Protein AF-0000000077949975 (afdb_homodimer)

Structure (mmCIF, N/CA/C/O backbone):
data_AF-0000000077949975-model_v1
#
loop_
_entity.id
_entity.type
_entity.pdbx_description
1 polymer 'Retinol dehydrogenase 11'
#
loop_
_atom_site.group_PDB
_atom_site.id
_atom_site.type_symbol
_atom_site.label_atom_id
_atom_site.label_alt_id
_atom_site.label_comp_id
_atom_site.label_asym_id
_atom_site.label_entity_id
_atom_site.label_seq_id
_atom_site.pdbx_PDB_ins_code
_atom_site.Cartn_x
_atom_site.Cartn_y
_atom_site.Cartn_z
_atom_site.occupancy
_atom_site.B_iso_or_equiv
_atom_site.auth_seq_id
_atom_site.auth_comp_id
_atom_site.auth_asym_id
_atom_site.auth_atom_id
_atom_site.pdbx_PDB_model_num
ATOM 1 N N . MET A 1 1 ? 8.25 12.195 -55.125 1 35.59 1 MET A N 1
ATOM 2 C CA . MET A 1 1 ? 7.215 12.992 -54.469 1 35.59 1 MET A CA 1
ATOM 3 C C . MET A 1 1 ? 7.824 13.898 -53.406 1 35.59 1 MET A C 1
ATOM 5 O O . MET A 1 1 ? 8.547 13.422 -52.531 1 35.59 1 MET A O 1
ATOM 9 N N . ASP A 1 2 ? 8.102 15.039 -53.594 1 40.09 2 ASP A N 1
ATOM 10 C CA . ASP A 1 2 ? 8.766 16.047 -52.781 1 40.09 2 ASP A CA 1
ATOM 11 C C . ASP A 1 2 ? 8.031 16.234 -51.438 1 40.09 2 ASP A C 1
ATOM 13 O O . ASP A 1 2 ? 6.922 16.766 -51.438 1 40.09 2 ASP A O 1
ATOM 17 N N . TRP A 1 3 ? 8.016 15.445 -50.5 1 50.91 3 TRP A N 1
ATOM 18 C CA . TRP A 1 3 ? 7.438 15.586 -49.188 1 50.91 3 TRP A CA 1
ATOM 19 C C . TRP A 1 3 ? 7.867 16.891 -48.531 1 50.91 3 TRP A C 1
ATOM 21 O O . TRP A 1 3 ? 9.062 17.156 -48.375 1 50.91 3 TRP A O 1
ATOM 31 N N . GLU A 1 4 ? 7.184 17.953 -48.781 1 60.06 4 GLU A N 1
ATOM 32 C CA . GLU A 1 4 ? 7.434 19.219 -48.094 1 60.06 4 GLU A CA 1
ATOM 33 C C . GLU A 1 4 ? 7.109 19.141 -46.594 1 60.06 4 GLU A C 1
ATOM 35 O O . GLU A 1 4 ? 6.27 18.328 -46.188 1 60.06 4 GLU A O 1
ATOM 40 N N . TRP A 1 5 ? 7.957 19.641 -45.844 1 60.91 5 TRP A N 1
ATOM 41 C CA . TRP A 1 5 ? 7.828 19.688 -44.375 1 60.91 5 TRP A CA 1
ATOM 42 C C . TRP A 1 5 ? 6.402 20.031 -43.969 1 60.91 5 TRP A C 1
ATOM 44 O O . TRP A 1 5 ? 5.91 19.547 -42.969 1 60.91 5 TRP A O 1
ATOM 54 N N . ARG A 1 6 ? 5.73 20.703 -44.812 1 65.5 6 ARG A N 1
ATOM 55 C CA . ARG A 1 6 ? 4.355 21.109 -44.562 1 65.5 6 ARG A CA 1
ATOM 56 C C . ARG A 1 6 ? 3.414 19.922 -44.562 1 65.5 6 ARG A C 1
ATOM 58 O O . ARG A 1 6 ? 2.461 19.859 -43.781 1 65.5 6 ARG A O 1
ATOM 65 N N . ASP A 1 7 ? 3.732 19.062 -45.406 1 64.12 7 ASP A N 1
ATOM 66 C CA . ASP A 1 7 ? 2.9 17.859 -45.5 1 64.12 7 ASP A CA 1
ATOM 67 C C . ASP A 1 7 ? 3.047 16.984 -44.25 1 64.12 7 ASP A C 1
ATOM 69 O O . ASP A 1 7 ? 2.117 16.266 -43.875 1 64.12 7 ASP A O 1
ATOM 73 N N . ILE A 1 8 ? 4.148 17.172 -43.719 1 65.31 8 ILE A N 1
ATOM 74 C CA . ILE A 1 8 ? 4.391 16.375 -42.531 1 65.31 8 ILE A CA 1
ATOM 75 C C . ILE A 1 8 ? 3.684 16.984 -41.312 1 65.31 8 ILE A C 1
ATOM 77 O O . ILE A 1 8 ? 2.943 16.312 -40.625 1 65.31 8 ILE A O 1
ATOM 81 N N . TYR A 1 9 ? 3.834 18.266 -41.094 1 67.06 9 TYR A N 1
ATOM 82 C CA . TYR A 1 9 ? 3.311 18.859 -39.875 1 67.06 9 TYR A CA 1
ATOM 83 C C . TYR A 1 9 ? 1.811 19.109 -39.969 1 67.06 9 TYR A C 1
ATOM 85 O O . TYR A 1 9 ? 1.126 19.266 -38.969 1 67.06 9 TYR A O 1
ATOM 93 N N . SER A 1 10 ? 1.21 18.922 -41.156 1 67.38 10 SER A N 1
ATOM 94 C CA . SER A 1 10 ? -0.216 19.188 -41.344 1 67.38 10 SER A CA 1
ATOM 95 C C . SER A 1 10 ? -0.972 17.906 -41.688 1 67.38 10 SER A C 1
ATOM 97 O O . SER A 1 10 ? -2.098 17.953 -42.188 1 67.38 10 SER A O 1
ATOM 99 N N . HIS A 1 11 ? -0.265 16.844 -41.469 1 71.81 11 HIS A N 1
ATOM 100 C CA . HIS A 1 11 ? -0.94 15.586 -41.781 1 71.81 11 HIS A CA 1
ATOM 101 C C . HIS A 1 11 ? -2.096 15.336 -40.812 1 71.81 11 HIS A C 1
ATOM 103 O O . HIS A 1 11 ? -1.952 15.523 -39.594 1 71.81 11 HIS A O 1
ATOM 109 N N . PRO A 1 12 ? -3.275 14.953 -41.281 1 72.56 12 PRO A N 1
ATOM 110 C CA . PRO A 1 12 ? -4.453 14.727 -40.438 1 72.56 12 PRO A CA 1
ATOM 111 C C . PRO A 1 12 ? -4.238 13.617 -39.406 1 72.56 12 PRO A C 1
ATOM 113 O O . PRO A 1 12 ? -4.949 13.562 -38.406 1 72.56 12 PRO A O 1
ATOM 116 N N . LEU A 1 13 ? -3.262 12.836 -39.656 1 72.31 13 LEU A N 1
ATOM 117 C CA . LEU A 1 13 ? -2.961 11.758 -38.719 1 72.31 13 LEU A CA 1
ATOM 118 C C . LEU A 1 13 ? -2.559 12.312 -37.375 1 72.31 13 LEU A C 1
ATOM 120 O O . LEU A 1 13 ? -2.744 11.648 -36.344 1 72.31 13 LEU A O 1
ATOM 124 N N . TRP A 1 14 ? -2.133 13.578 -37.438 1 72.06 14 TRP A N 1
ATOM 125 C CA . TRP A 1 14 ? -1.769 14.195 -36.156 1 72.06 14 TRP A CA 1
ATOM 126 C C . TRP A 1 14 ? -3.004 14.43 -35.312 1 72.06 14 TRP A C 1
ATOM 128 O O . TRP A 1 14 ? -2.947 14.297 -34.062 1 72.06 14 TRP A O 1
ATOM 138 N N . MET A 1 15 ? -4.055 14.727 -35.906 1 70.81 15 MET A N 1
ATOM 139 C CA . MET A 1 15 ? -5.289 14.914 -35.125 1 70.81 15 MET A CA 1
ATOM 140 C C . MET A 1 15 ? -5.754 13.602 -34.531 1 70.81 15 MET A C 1
ATOM 142 O O . MET A 1 15 ? -6.125 13.562 -33.344 1 70.81 15 MET A O 1
ATOM 146 N N . VAL A 1 16 ? -5.734 12.594 -35.312 1 72.25 16 VAL A N 1
ATOM 147 C CA . VAL A 1 16 ? -6.145 11.281 -34.844 1 72.25 16 VAL A CA 1
ATOM 148 C C . VAL A 1 16 ? -5.238 10.844 -33.688 1 72.25 16 VAL A C 1
ATOM 150 O O . VAL A 1 16 ? -5.719 10.367 -32.656 1 72.25 16 VAL A O 1
ATOM 153 N N . SER A 1 17 ? -3.982 11.102 -33.875 1 71.62 17 SER A N 1
ATOM 154 C CA . SER A 1 17 ? -3.023 10.75 -32.844 1 71.62 17 SER A CA 1
ATOM 155 C C . SER A 1 17 ? -3.273 11.539 -31.547 1 71.62 17 SER A C 1
ATOM 157 O O . SER A 1 17 ? -3.189 10.992 -30.453 1 71.62 17 SER A O 1
ATOM 159 N N . THR A 1 18 ? -3.543 12.742 -31.75 1 68.94 18 THR A N 1
ATOM 160 C CA . THR A 1 18 ? -3.822 13.594 -30.594 1 68.94 18 THR A CA 1
ATOM 161 C C . THR A 1 18 ? -5.047 13.094 -29.844 1 68.94 18 THR A C 1
ATOM 163 O O . THR A 1 18 ? -5.035 13.031 -28.609 1 68.94 18 THR A O 1
ATOM 166 N N . LEU A 1 19 ? -6.008 12.688 -30.594 1 69.12 19 LEU A N 1
ATOM 167 C CA . LEU A 1 19 ? -7.227 12.219 -29.938 1 69.12 19 LEU A CA 1
ATOM 168 C C . LEU A 1 19 ? -6.984 10.906 -29.203 1 69.12 19 LEU A C 1
ATOM 170 O O . LEU A 1 19 ? -7.473 10.711 -28.094 1 69.12 19 LEU A O 1
ATOM 174 N N . ILE A 1 20 ? -6.242 10.117 -29.859 1 70.94 20 ILE A N 1
ATOM 175 C CA . ILE A 1 20 ? -5.926 8.828 -29.25 1 70.94 20 ILE A CA 1
ATOM 176 C C . ILE A 1 20 ? -5.098 9.055 -27.984 1 70.94 20 ILE A C 1
ATOM 178 O O . ILE A 1 20 ? -5.387 8.477 -26.938 1 70.94 20 ILE A O 1
ATOM 182 N N . LEU A 1 21 ? -4.156 9.922 -28.141 1 71.31 21 LEU A N 1
ATOM 183 C CA . LEU A 1 21 ? -3.283 10.188 -27 1 71.31 21 LEU A CA 1
ATOM 184 C C . LEU A 1 21 ? -4.047 10.883 -25.875 1 71.31 21 LEU A C 1
ATOM 186 O O . LEU A 1 21 ? -3.809 10.617 -24.703 1 71.31 21 LEU A O 1
ATOM 190 N N . LEU A 1 22 ? -4.91 11.719 -26.312 1 68.88 22 LEU A N 1
ATOM 191 C CA . LEU A 1 22 ? -5.75 12.375 -25.312 1 68.88 22 LEU A CA 1
ATOM 192 C C . LEU A 1 22 ? -6.598 11.352 -24.562 1 68.88 22 LEU A C 1
ATOM 194 O O . LEU A 1 22 ? -6.754 11.445 -23.344 1 68.88 22 LEU A O 1
ATOM 198 N N . ALA A 1 23 ? -7.078 10.438 -25.328 1 66.19 23 ALA A N 1
ATOM 199 C CA . ALA A 1 23 ? -7.863 9.383 -24.688 1 66.19 23 ALA A CA 1
ATOM 200 C C . ALA A 1 23 ? -7.004 8.555 -23.734 1 66.19 23 ALA A C 1
ATOM 202 O O . ALA A 1 23 ? -7.453 8.18 -22.641 1 66.19 23 ALA A O 1
ATOM 203 N N . ILE A 1 24 ? -5.887 8.367 -24.219 1 66.88 24 ILE A N 1
ATOM 204 C CA . ILE A 1 24 ? -4.961 7.586 -23.406 1 66.88 24 ILE A CA 1
ATOM 205 C C . ILE A 1 24 ? -4.602 8.359 -22.141 1 66.88 24 ILE A C 1
ATOM 207 O O . ILE A 1 24 ? -4.598 7.805 -21.031 1 66.88 24 ILE A O 1
ATOM 211 N N . VAL A 1 25 ? -4.293 9.633 -22.297 1 65.19 25 VAL A N 1
ATOM 212 C CA . VAL A 1 25 ? -3.943 10.477 -21.156 1 65.19 25 VAL A CA 1
ATOM 213 C C . VAL A 1 25 ? -5.125 10.57 -20.203 1 65.19 25 VAL A C 1
ATOM 215 O O . VAL A 1 25 ? -4.949 10.508 -18.984 1 65.19 25 VAL A O 1
ATOM 218 N N . ARG A 1 26 ? -6.281 10.625 -20.781 1 63.91 26 ARG A N 1
ATOM 219 C CA . ARG A 1 26 ? -7.473 10.695 -19.938 1 63.91 26 ARG A CA 1
ATOM 220 C C . ARG A 1 26 ? -7.695 9.391 -19.188 1 63.91 26 ARG A C 1
ATOM 222 O O . ARG A 1 26 ? -8.086 9.391 -18.016 1 63.91 26 ARG A O 1
ATOM 229 N N . ALA A 1 27 ? -7.453 8.375 -19.984 1 62.94 27 ALA A N 1
ATOM 230 C CA . ALA A 1 27 ? -7.625 7.062 -19.359 1 62.94 27 ALA A CA 1
ATOM 231 C C . ALA A 1 27 ? -6.598 6.84 -18.25 1 62.94 27 ALA A C 1
ATOM 233 O O . ALA A 1 27 ? -6.906 6.234 -17.219 1 62.94 27 ALA A O 1
ATOM 234 N N . ARG A 1 28 ? -5.523 7.414 -18.453 1 61.94 28 ARG A N 1
ATOM 235 C CA . ARG A 1 28 ? -4.449 7.219 -17.484 1 61.94 28 ARG A CA 1
ATOM 236 C C . ARG A 1 28 ? -4.566 8.211 -16.328 1 61.94 28 ARG A C 1
ATOM 238 O O . ARG A 1 28 ? -3.936 8.031 -15.289 1 61.94 28 ARG A O 1
ATOM 245 N N . ARG A 1 29 ? -5.336 9.297 -16.531 1 61.62 29 ARG A N 1
ATOM 246 C CA . ARG A 1 29 ? -5.504 10.297 -15.484 1 61.62 29 ARG A CA 1
ATOM 247 C C . ARG A 1 29 ? -6.508 9.828 -14.445 1 61.62 29 ARG A C 1
ATOM 249 O O . ARG A 1 29 ? -6.664 10.461 -13.398 1 61.62 29 ARG A O 1
ATOM 256 N N . LYS A 1 30 ? -7.098 8.695 -14.734 1 65.19 30 LYS A N 1
ATOM 257 C CA . LYS A 1 30 ? -8.039 8.258 -13.711 1 65.19 30 LYS A CA 1
ATOM 258 C C . LYS A 1 30 ? -7.324 7.938 -12.398 1 65.19 30 LYS A C 1
ATOM 260 O O . LYS A 1 30 ? -6.328 7.211 -12.391 1 65.19 30 LYS A O 1
ATOM 265 N N . PRO A 1 31 ? -7.867 8.781 -11.375 1 73.19 31 PRO A N 1
ATOM 266 C CA . PRO A 1 31 ? -7.227 8.539 -10.078 1 73.19 31 PRO A CA 1
ATOM 267 C C . PRO A 1 31 ? -7.297 7.078 -9.648 1 73.19 31 PRO A C 1
ATOM 269 O O . PRO A 1 31 ? -8.258 6.383 -9.984 1 73.19 31 PRO A O 1
ATOM 272 N N . SER A 1 32 ? -6.277 6.613 -9.102 1 77.25 32 SER A N 1
ATOM 273 C CA . SER A 1 32 ? -6.191 5.238 -8.617 1 77.25 32 SER A CA 1
ATOM 274 C C . SER A 1 32 ? -7.277 4.945 -7.586 1 77.25 32 SER A C 1
ATOM 276 O O . SER A 1 32 ? -7.746 3.812 -7.477 1 77.25 32 SER A O 1
ATOM 278 N N . TRP A 1 33 ? -7.641 5.984 -6.836 1 89.38 33 TRP A N 1
ATOM 279 C CA . TRP A 1 33 ? -8.648 5.871 -5.785 1 89.38 33 TRP A CA 1
ATOM 280 C C . TRP A 1 33 ? -9.383 7.191 -5.59 1 89.38 33 TRP A C 1
ATOM 282 O O . TRP A 1 33 ? -8.773 8.266 -5.664 1 89.38 33 TRP A O 1
ATOM 292 N N . THR A 1 34 ? -10.703 7.141 -5.406 1 90.88 34 THR A N 1
ATOM 293 C CA . THR A 1 34 ? -11.492 8.328 -5.098 1 90.88 34 THR A CA 1
ATOM 294 C C . THR A 1 34 ? -12.375 8.094 -3.879 1 90.88 34 THR A C 1
ATOM 296 O O . THR A 1 34 ? -12.812 6.965 -3.637 1 90.88 34 THR A O 1
ATOM 299 N N . PRO A 1 35 ? -12.625 9.156 -3.115 1 93.56 35 PRO A N 1
ATOM 300 C CA . PRO A 1 35 ? -13.484 9 -1.941 1 93.56 35 PRO A CA 1
ATOM 301 C C . PRO A 1 35 ? -14.867 8.461 -2.297 1 93.56 35 PRO A C 1
ATOM 303 O O . PRO A 1 35 ? -15.438 7.66 -1.546 1 93.56 35 PRO A O 1
ATOM 306 N N . ARG A 1 36 ? -15.391 8.703 -3.459 1 91.25 36 ARG A N 1
ATOM 307 C CA . ARG A 1 36 ? -16.734 8.305 -3.855 1 91.25 36 ARG A CA 1
ATOM 308 C C . ARG A 1 36 ? -16.812 6.805 -4.121 1 91.25 36 ARG A C 1
ATOM 310 O O . ARG A 1 36 ? -17.875 6.195 -3.994 1 91.25 36 ARG A O 1
ATOM 317 N N . SER A 1 37 ? -15.68 6.262 -4.492 1 88.94 37 SER A N 1
ATOM 318 C CA . SER A 1 37 ? -15.648 4.836 -4.809 1 88.94 37 SER A CA 1
ATOM 319 C C . SER A 1 37 ? -15.594 3.988 -3.545 1 88.94 37 SER A C 1
ATOM 321 O O . SER A 1 37 ? -15.742 2.766 -3.602 1 88.94 37 SER A O 1
ATOM 323 N N . CYS A 1 38 ? -15.344 4.617 -2.422 1 94.5 38 CYS A N 1
ATOM 324 C CA . CYS A 1 38 ? -15.242 3.936 -1.135 1 94.5 38 CYS A CA 1
ATOM 325 C C . CYS A 1 38 ? -16.578 3.971 -0.397 1 94.5 38 CYS A C 1
ATOM 327 O O . CYS A 1 38 ? -17.094 5.047 -0.08 1 94.5 38 CYS A O 1
ATOM 329 N N . ALA A 1 39 ? -17.188 2.861 0.001 1 93.38 39 ALA A N 1
ATOM 330 C CA . ALA A 1 39 ? -18.531 2.771 0.571 1 93.38 39 ALA A CA 1
ATOM 331 C C . ALA A 1 39 ? -18.484 2.82 2.096 1 93.38 39 ALA A C 1
ATOM 333 O O . ALA A 1 39 ? -19.516 2.748 2.758 1 93.38 39 ALA A O 1
ATOM 334 N N . VAL A 1 40 ? -17.375 3.035 2.693 1 96.44 40 VAL A N 1
ATOM 335 C CA . VAL A 1 40 ? -17.219 3 4.145 1 96.44 40 VAL A CA 1
ATOM 336 C C . VAL A 1 40 ? -18 4.152 4.777 1 96.44 40 VAL A C 1
ATOM 338 O O . VAL A 1 40 ? -17.859 5.305 4.355 1 96.44 40 VAL A O 1
ATOM 341 N N . GLY A 1 41 ? -18.859 3.834 5.766 1 97.88 41 GLY A N 1
ATOM 342 C CA . GLY A 1 41 ? -19.531 4.832 6.574 1 97.88 41 GLY A CA 1
ATOM 343 C C . GLY A 1 41 ? -18.828 5.121 7.887 1 97.88 41 GLY A C 1
ATOM 344 O O . GLY A 1 41 ? -18.094 4.277 8.398 1 97.88 41 GLY A O 1
ATOM 345 N N . LEU A 1 42 ? -19.156 6.312 8.406 1 98.56 42 LEU A N 1
ATOM 346 C CA . LEU A 1 42 ? -18.469 6.715 9.625 1 98.56 42 LEU A CA 1
ATOM 347 C C . LEU A 1 42 ? -19.469 7.035 10.727 1 98.56 42 LEU A C 1
ATOM 349 O O . LEU A 1 42 ? -19.156 7.797 11.648 1 98.56 42 LEU A O 1
ATOM 353 N N . LYS A 1 43 ? -20.656 6.516 10.555 1 98.25 43 LYS A N 1
ATOM 354 C CA . LYS A 1 43 ? -21.625 6.699 11.625 1 98.25 43 LYS A CA 1
ATOM 355 C C . LYS A 1 43 ? -21.109 6.109 12.938 1 98.25 43 LYS A C 1
ATOM 357 O O . LYS A 1 43 ? -20.625 4.98 12.969 1 98.25 43 LYS A O 1
ATOM 362 N N . GLY A 1 44 ? -21.172 6.871 13.945 1 98.19 44 GLY A N 1
ATOM 363 C CA . GLY A 1 44 ? -20.719 6.434 15.258 1 98.19 44 GLY A CA 1
ATOM 364 C C . GLY A 1 44 ? -19.234 6.637 15.477 1 98.19 44 GLY A C 1
ATOM 365 O O . GLY A 1 44 ? -18.703 6.316 16.547 1 98.19 44 GLY A O 1
ATOM 366 N N . LYS A 1 45 ? -18.547 7.152 14.508 1 98.81 45 LYS A N 1
ATOM 367 C CA . LYS A 1 45 ? -17.109 7.41 14.609 1 98.81 45 LYS A CA 1
ATOM 368 C C . LYS A 1 45 ? -16.828 8.898 14.789 1 98.81 45 LYS A C 1
ATOM 370 O O . LYS A 1 45 ? -17.531 9.742 14.211 1 98.81 45 LYS A O 1
ATOM 375 N N . THR A 1 46 ? -15.859 9.234 15.555 1 98.94 46 THR A N 1
ATOM 376 C CA . THR A 1 46 ? -15.43 10.609 15.766 1 98.94 46 THR A CA 1
ATOM 377 C C . THR A 1 46 ? -14.117 10.883 15.039 1 98.94 46 THR A C 1
ATOM 379 O O . THR A 1 46 ? -13.156 10.125 15.164 1 98.94 46 THR A O 1
ATOM 382 N N . ALA A 1 47 ? -14.117 11.969 14.281 1 98.94 47 ALA A N 1
ATOM 383 C CA . ALA A 1 47 ? -12.945 12.367 13.508 1 98.94 47 ALA A CA 1
ATOM 384 C C . ALA A 1 47 ? -12.523 13.797 13.844 1 98.94 47 ALA A C 1
ATOM 386 O O . ALA A 1 47 ? -13.367 14.695 13.93 1 98.94 47 ALA A O 1
ATOM 387 N N . ILE A 1 48 ? -11.234 13.961 14.039 1 99 48 ILE A N 1
ATOM 388 C CA . ILE A 1 48 ? -10.656 15.289 14.242 1 99 48 ILE A CA 1
ATOM 389 C C . ILE A 1 48 ? -9.805 15.672 13.031 1 99 48 ILE A C 1
ATOM 391 O O . ILE A 1 48 ? -8.953 14.891 12.602 1 99 48 ILE A O 1
ATOM 395 N N . VAL A 1 49 ? -10.055 16.844 12.508 1 98.94 49 VAL A N 1
ATOM 396 C CA . VAL A 1 49 ? -9.242 17.375 11.422 1 98.94 49 VAL A CA 1
ATOM 397 C C . VAL A 1 49 ? -8.68 18.75 11.812 1 98.94 49 VAL A C 1
ATOM 399 O O . VAL A 1 49 ? -9.445 19.688 12.07 1 98.94 49 VAL A O 1
ATOM 402 N N . THR A 1 50 ? -7.367 18.828 11.875 1 98.88 50 THR A N 1
ATOM 403 C CA . THR A 1 50 ? -6.777 20.141 12.164 1 98.88 50 THR A CA 1
ATOM 404 C C . THR A 1 50 ? -6.66 20.969 10.891 1 98.88 50 THR A C 1
ATOM 406 O O . THR A 1 50 ? -6.441 20.422 9.805 1 98.88 50 THR A O 1
ATOM 409 N N . GLY A 1 51 ? -6.805 22.297 11.055 1 97.88 51 GLY A N 1
ATOM 410 C CA . GLY A 1 51 ? -6.793 23.156 9.891 1 97.88 51 GLY A CA 1
ATOM 411 C C . GLY A 1 51 ? -7.941 22.891 8.938 1 97.88 51 GLY A C 1
ATOM 412 O O . GLY A 1 51 ? -7.754 22.875 7.719 1 97.88 51 GLY A O 1
ATOM 413 N N . ALA A 1 52 ? -9.117 22.734 9.469 1 97.69 52 ALA A N 1
ATOM 414 C CA . ALA A 1 52 ? -10.227 22.203 8.688 1 97.69 52 ALA A CA 1
ATOM 415 C C . ALA A 1 52 ? -11.094 23.328 8.125 1 97.69 52 ALA A C 1
ATOM 417 O O . ALA A 1 52 ? -12.156 23.078 7.562 1 97.69 52 ALA A O 1
ATOM 418 N N . ASN A 1 53 ? -10.664 24.578 8.211 1 95.19 53 ASN A N 1
ATOM 419 C CA . ASN A 1 53 ? -11.523 25.688 7.816 1 95.19 53 ASN A CA 1
ATOM 420 C C . ASN A 1 53 ? -11.375 26.016 6.332 1 95.19 53 ASN A C 1
ATOM 422 O O . ASN A 1 53 ? -12.211 26.719 5.754 1 95.19 53 ASN A O 1
ATOM 426 N N . THR A 1 54 ? -10.266 25.547 5.688 1 91.69 54 THR A N 1
ATOM 427 C CA . THR A 1 54 ? -10.07 25.812 4.266 1 91.69 54 THR A CA 1
ATOM 428 C C . THR A 1 54 ? -9.25 24.703 3.611 1 91.69 54 THR A C 1
ATOM 430 O O . THR A 1 54 ? -8.773 23.797 4.289 1 91.69 54 THR A O 1
ATOM 433 N N . GLY A 1 55 ? -9.281 24.734 2.303 1 92.44 55 GLY A N 1
ATOM 434 C CA . GLY A 1 55 ? -8.367 23.922 1.526 1 92.44 55 GLY A CA 1
ATOM 435 C C . GLY A 1 55 ? -8.586 22.438 1.733 1 92.44 55 GLY A C 1
ATOM 436 O O . GLY A 1 55 ? -9.719 21.969 1.778 1 92.44 55 GLY A O 1
ATOM 437 N N . ILE A 1 56 ? -7.496 21.719 1.808 1 94.81 56 ILE A N 1
ATOM 438 C CA . ILE A 1 56 ? -7.484 20.266 1.909 1 94.81 56 ILE A CA 1
ATOM 439 C C . ILE A 1 56 ? -8.242 19.828 3.162 1 94.81 56 ILE A C 1
ATOM 441 O O . ILE A 1 56 ? -9.086 18.922 3.105 1 94.81 56 ILE A O 1
ATOM 445 N N . GLY A 1 57 ? -8.008 20.516 4.273 1 97.88 57 GLY A N 1
ATOM 446 C CA . GLY A 1 57 ? -8.641 20.172 5.535 1 97.88 57 GLY A CA 1
ATOM 447 C C . GLY A 1 57 ? -10.148 20.25 5.488 1 97.88 57 GLY A C 1
ATOM 448 O O . GLY A 1 57 ? -10.844 19.391 6.027 1 97.88 57 GLY A O 1
ATOM 449 N N . LYS A 1 58 ? -10.609 21.25 4.863 1 97.94 58 LYS A N 1
ATOM 450 C CA . LYS A 1 58 ? -12.055 21.422 4.773 1 97.94 58 LYS A CA 1
ATOM 451 C C . LYS A 1 58 ? -12.695 20.297 3.949 1 97.94 58 LYS A C 1
ATOM 453 O O . LYS A 1 58 ? -13.742 19.766 4.32 1 97.94 58 LYS A O 1
ATOM 458 N N . PHE A 1 59 ? -12.062 19.938 2.893 1 97.75 59 PHE A N 1
ATOM 459 C CA . PHE A 1 59 ? -12.602 18.875 2.041 1 97.75 59 PHE A CA 1
ATOM 460 C C . PHE A 1 59 ? -12.539 17.531 2.742 1 97.75 59 PHE A C 1
ATOM 462 O O . PHE A 1 59 ? -13.406 16.688 2.549 1 97.75 59 PHE A O 1
ATOM 469 N N . ILE A 1 60 ? -11.516 17.297 3.555 1 98.62 60 ILE A N 1
ATOM 470 C CA . ILE A 1 60 ? -11.445 16.078 4.359 1 98.62 60 ILE A CA 1
ATOM 471 C C . ILE A 1 60 ? -12.625 16.031 5.328 1 98.62 60 ILE A C 1
ATOM 473 O O . ILE A 1 60 ? -13.352 15.039 5.391 1 98.62 60 ILE A O 1
ATOM 477 N N . ALA A 1 61 ? -12.805 17.156 6.008 1 98.88 61 ALA A N 1
ATOM 478 C CA . ALA A 1 61 ? -13.891 17.25 6.98 1 98.88 61 ALA A CA 1
ATOM 479 C C . ALA A 1 61 ? -15.25 17.062 6.305 1 98.88 61 ALA A C 1
ATOM 481 O O . ALA A 1 61 ? -16.125 16.391 6.84 1 98.88 61 ALA A O 1
ATOM 482 N N . LEU A 1 62 ? -15.391 17.641 5.164 1 98.75 62 LEU A N 1
ATOM 483 C CA . LEU A 1 62 ? -16.625 17.531 4.395 1 98.75 62 LEU A CA 1
ATOM 484 C C . LEU A 1 62 ? -16.922 16.078 4.055 1 98.75 62 LEU A C 1
ATOM 486 O O . LEU A 1 62 ? -18.047 15.617 4.219 1 98.75 62 LEU A O 1
ATOM 490 N N . ASP A 1 63 ? -15.945 15.367 3.623 1 98.81 63 ASP A N 1
ATOM 491 C CA . ASP A 1 63 ? -16.125 13.969 3.258 1 98.81 63 ASP A CA 1
ATOM 492 C C . ASP A 1 63 ? -16.531 13.133 4.473 1 98.81 63 ASP A C 1
ATOM 494 O O . ASP A 1 63 ? -17.453 12.32 4.402 1 98.81 63 ASP A O 1
ATOM 498 N N . PHE A 1 64 ? -15.836 13.344 5.629 1 98.88 64 PHE A N 1
ATOM 499 C CA . PHE A 1 64 ? -16.141 12.602 6.848 1 98.88 64 PHE A CA 1
ATOM 500 C C . PHE A 1 64 ? -17.578 12.883 7.297 1 98.88 64 PHE A C 1
ATOM 502 O O . PHE A 1 64 ? -18.297 11.969 7.711 1 98.88 64 PHE A O 1
ATOM 509 N N . ALA A 1 65 ? -17.953 14.141 7.184 1 98.88 65 ALA A N 1
ATOM 510 C CA . ALA A 1 65 ? -19.312 14.516 7.555 1 98.88 65 ALA A CA 1
ATOM 511 C C . ALA A 1 65 ? -20.344 13.828 6.652 1 98.88 65 ALA A C 1
ATOM 513 O O . ALA A 1 65 ? -21.375 13.352 7.125 1 98.88 65 ALA A O 1
ATOM 514 N N . ARG A 1 66 ? -20.062 13.773 5.391 1 98.56 66 ARG A N 1
ATOM 515 C CA . ARG A 1 66 ? -20.938 13.117 4.434 1 98.56 66 ARG A CA 1
ATOM 516 C C . ARG A 1 66 ? -21.141 11.648 4.785 1 98.56 66 ARG A C 1
ATOM 518 O O . ARG A 1 66 ? -22.219 11.094 4.559 1 98.56 66 ARG A O 1
ATOM 525 N N . ARG A 1 67 ? -20.172 11.078 5.398 1 98.62 67 ARG A N 1
ATOM 526 C CA . ARG A 1 67 ? -20.203 9.664 5.742 1 98.62 67 ARG A CA 1
ATOM 527 C C . ARG A 1 67 ? -20.875 9.445 7.098 1 98.62 67 ARG A C 1
ATOM 529 O O . ARG A 1 67 ? -21 8.305 7.559 1 98.62 67 ARG A O 1
ATOM 536 N N . GLY A 1 68 ? -21.172 10.547 7.781 1 98.62 68 GLY A N 1
ATOM 537 C CA . GLY A 1 68 ? -21.969 10.453 8.992 1 98.62 68 GLY A CA 1
ATOM 538 C C . GLY A 1 68 ? -21.141 10.547 10.258 1 98.62 68 GLY A C 1
ATOM 539 O O . GLY A 1 68 ? -21.625 10.289 11.359 1 98.62 68 GLY A O 1
ATOM 540 N N . ALA A 1 69 ? -19.938 10.945 10.18 1 98.88 69 ALA A N 1
ATOM 541 C CA . ALA A 1 69 ? -19.062 11.023 11.344 1 98.88 69 ALA A CA 1
ATOM 542 C C . ALA A 1 69 ? -19.453 12.18 12.258 1 98.88 69 ALA A C 1
ATOM 544 O O . ALA A 1 69 ? -20.109 13.133 11.812 1 98.88 69 ALA A O 1
ATOM 545 N N . ARG A 1 70 ? -19.125 12.031 13.508 1 98.88 70 ARG A N 1
ATOM 546 C CA . ARG A 1 70 ? -18.938 13.211 14.352 1 98.88 70 ARG A CA 1
ATOM 547 C C . ARG A 1 70 ? -17.609 13.898 14.023 1 98.88 70 ARG A C 1
ATOM 549 O O . ARG A 1 70 ? -16.547 13.375 14.32 1 98.88 70 ARG A O 1
ATOM 556 N N . VAL A 1 71 ? -17.703 15.078 13.438 1 98.94 71 VAL A N 1
ATOM 557 C CA . VAL A 1 71 ? -16.5 15.727 12.93 1 98.94 71 VAL A CA 1
ATOM 558 C C . VAL A 1 71 ? -16.156 16.938 13.797 1 98.94 71 VAL A C 1
ATOM 560 O O . VAL A 1 71 ? -17 17.797 14.039 1 98.94 71 VAL A O 1
ATOM 563 N N . ILE A 1 72 ? -14.938 16.969 14.273 1 98.94 72 ILE A N 1
ATOM 564 C CA . ILE A 1 72 ? -14.43 18.109 15.016 1 98.94 72 ILE A CA 1
ATOM 565 C C . ILE A 1 72 ? -13.469 18.906 14.141 1 98.94 72 ILE A C 1
ATOM 567 O O . ILE A 1 72 ? -12.383 18.438 13.797 1 98.94 72 ILE A O 1
ATOM 571 N N . LEU A 1 73 ? -13.914 20.125 13.781 1 98.88 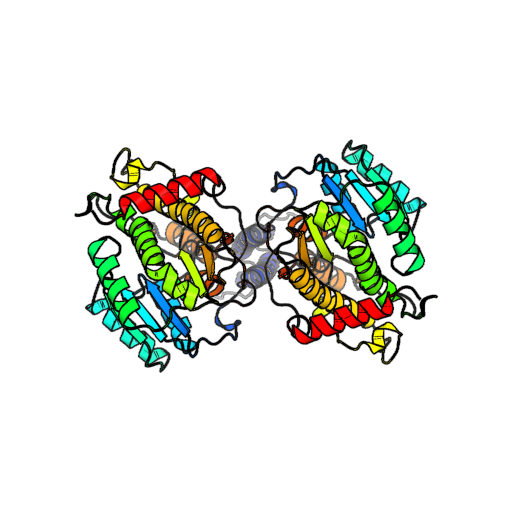73 LEU A N 1
ATOM 572 C CA . LEU A 1 73 ? -13.062 21.078 13.078 1 98.88 73 LEU A CA 1
ATOM 573 C C . LEU A 1 73 ? -12.141 21.812 14.062 1 98.88 73 LEU A C 1
ATOM 575 O O . LEU A 1 73 ? -12.602 22.625 14.859 1 98.88 73 LEU A O 1
ATOM 579 N N . ALA A 1 74 ? -10.891 21.484 14 1 98.81 74 ALA A N 1
ATOM 580 C CA . ALA A 1 74 ? -9.906 22.156 14.836 1 98.81 74 ALA A CA 1
ATOM 581 C C . ALA A 1 74 ? -9.195 23.266 14.07 1 98.81 74 ALA A C 1
ATOM 583 O O . ALA A 1 74 ? -8.367 23 13.195 1 98.81 74 ALA A O 1
ATOM 584 N N . CYS A 1 75 ? -9.531 24.5 14.367 1 96.94 75 CYS A N 1
ATOM 585 C CA . CYS A 1 75 ? -8.977 25.641 13.641 1 96.94 75 CYS A CA 1
ATOM 586 C C . CYS A 1 75 ? -8.641 26.781 14.586 1 96.94 75 CYS A C 1
ATOM 588 O O . CYS A 1 75 ? -9.148 26.844 15.703 1 96.94 75 CYS A O 1
ATOM 590 N N . ARG A 1 76 ? -7.879 27.688 14.07 1 96.12 76 ARG A N 1
ATOM 591 C CA . ARG A 1 76 ? -7.379 28.781 14.906 1 96.12 76 ARG A CA 1
ATOM 592 C C . ARG A 1 76 ? -8.391 29.922 14.977 1 96.12 76 ARG A C 1
ATOM 594 O O . ARG A 1 76 ? -8.516 30.594 16 1 96.12 76 ARG A O 1
ATOM 601 N N . SER A 1 77 ? -9.07 30.141 13.844 1 96.25 77 SER A N 1
ATOM 602 C CA . SER A 1 77 ? -9.992 31.266 13.742 1 96.25 77 SER A CA 1
ATOM 603 C C . SER A 1 77 ? -11.43 30.828 13.992 1 96.25 77 SER A C 1
ATOM 605 O O . SER A 1 77 ? -11.953 29.969 13.297 1 96.25 77 SER A O 1
ATOM 607 N N . GLU A 1 78 ? -12.047 31.5 14.945 1 97.88 78 GLU A N 1
ATOM 608 C CA . GLU A 1 78 ? -13.438 31.188 15.25 1 97.88 78 GLU A CA 1
ATOM 609 C C . GLU A 1 78 ? -14.352 31.547 14.086 1 97.88 78 GLU A C 1
ATOM 611 O O . GLU A 1 78 ? -15.25 30.781 13.727 1 97.88 78 GLU A O 1
ATOM 616 N N . SER A 1 79 ? -14.141 32.688 13.461 1 97.88 79 SER A N 1
ATOM 617 C CA . SER A 1 79 ? -14.984 33.188 12.367 1 97.88 79 SER A CA 1
ATOM 618 C C . SER A 1 79 ? -14.875 32.281 11.148 1 97.88 79 SER A C 1
ATOM 620 O O . SER A 1 79 ? -15.883 31.812 10.609 1 97.88 79 SER A O 1
ATOM 622 N N . ARG A 1 80 ? -13.656 32 10.727 1 97.25 80 ARG A N 1
ATOM 623 C CA . ARG A 1 80 ? -13.445 31.156 9.562 1 97.25 80 ARG A CA 1
ATOM 624 C C . ARG A 1 80 ? -13.914 29.734 9.828 1 97.25 80 ARG A C 1
ATOM 626 O O . ARG A 1 80 ? -14.445 29.062 8.938 1 97.25 80 ARG A O 1
ATOM 633 N N . GLY A 1 81 ? -13.672 29.281 11.078 1 98.19 81 GLY A N 1
ATOM 634 C CA . GLY A 1 81 ? -14.125 27.953 11.461 1 98.19 81 GLY A CA 1
ATOM 635 C C . GLY A 1 81 ? -15.633 27.812 11.461 1 98.19 81 GLY A C 1
ATOM 636 O O . GLY A 1 81 ? -16.172 26.797 11.016 1 98.19 81 GLY A O 1
ATOM 637 N N . SER A 1 82 ? -16.266 28.859 11.953 1 98.44 82 SER A N 1
ATOM 638 C CA . SER A 1 82 ? -17.719 28.859 11.984 1 98.44 82 SER A CA 1
ATOM 639 C C . SER A 1 82 ? -18.297 28.844 10.578 1 98.44 82 SER A C 1
ATOM 641 O O . SER A 1 82 ? -19.312 28.188 10.32 1 98.44 82 SER A O 1
ATOM 643 N N . GLU A 1 83 ? -17.672 29.562 9.75 1 98.38 83 GLU A N 1
ATOM 644 C CA . GLU A 1 83 ? -18.094 29.562 8.352 1 98.38 83 GLU A CA 1
ATOM 645 C C . GLU A 1 83 ? -17.969 28.188 7.734 1 98.38 83 GLU A C 1
ATOM 647 O O . GLU A 1 83 ? -18.875 27.703 7.051 1 98.38 83 GLU A O 1
ATOM 652 N N . ALA A 1 84 ? -16.844 27.562 7.938 1 98.31 84 ALA A N 1
ATOM 653 C CA . ALA A 1 84 ? -16.625 26.219 7.422 1 98.31 84 ALA A CA 1
ATOM 654 C C . ALA A 1 84 ? -17.625 25.234 8 1 98.31 84 ALA A C 1
ATOM 656 O O . ALA A 1 84 ? -18.156 24.391 7.281 1 98.31 84 ALA A O 1
ATOM 657 N N . LEU A 1 85 ? -17.859 25.328 9.328 1 98.75 85 LEU A N 1
ATOM 658 C CA . LEU A 1 85 ? -18.844 24.484 10 1 98.75 85 LEU A CA 1
ATOM 659 C C . LEU A 1 85 ? -20.203 24.594 9.336 1 98.75 85 LEU A C 1
ATOM 661 O O . LEU A 1 85 ? -20.844 23.578 9.039 1 98.75 85 LEU A O 1
ATOM 665 N N . GLU A 1 86 ? -20.625 25.766 9.055 1 98.62 86 GLU A N 1
ATOM 666 C CA . GLU A 1 86 ? -21.922 26 8.43 1 98.62 86 GLU A CA 1
ATOM 667 C C . GLU A 1 86 ? -21.969 25.406 7.02 1 98.62 86 GLU A C 1
ATOM 669 O O . GLU A 1 86 ? -22.938 24.734 6.652 1 98.62 86 GLU A O 1
ATOM 674 N N . GLU A 1 87 ? -20.953 25.688 6.281 1 98.5 87 GLU A N 1
ATOM 675 C CA . GLU A 1 87 ? -20.875 25.188 4.914 1 98.5 87 GLU A CA 1
ATOM 676 C C . GLU A 1 87 ? -20.953 23.672 4.883 1 98.5 87 GLU A C 1
ATOM 678 O O . GLU A 1 87 ? -21.688 23.094 4.082 1 98.5 87 GLU A O 1
ATOM 683 N N . ILE A 1 88 ? -20.219 23 5.754 1 98.75 88 ILE A N 1
ATOM 684 C CA . ILE A 1 88 ? -20.141 21.547 5.785 1 98.75 88 ILE A CA 1
ATOM 685 C C . ILE A 1 88 ? -21.484 20.969 6.234 1 98.75 88 ILE A C 1
ATOM 687 O O . ILE A 1 88 ? -22 20.031 5.637 1 98.75 88 ILE A O 1
ATOM 691 N N . THR A 1 89 ? -22.047 21.594 7.273 1 98.75 89 THR A N 1
ATOM 692 C CA . THR A 1 89 ? -23.328 21.141 7.785 1 98.75 89 THR A CA 1
ATOM 693 C C . THR A 1 89 ? -24.406 21.266 6.719 1 98.75 89 THR A C 1
ATOM 695 O O . THR A 1 89 ? -25.219 20.344 6.523 1 98.75 89 THR A O 1
ATOM 698 N N . GLU A 1 90 ? -24.406 22.312 6.012 1 98.5 90 GLU A N 1
ATOM 699 C CA . GLU A 1 90 ? -25.391 22.547 4.965 1 98.5 90 GLU A CA 1
ATOM 700 C C . GLU A 1 90 ? -25.219 21.578 3.803 1 98.5 90 GLU A C 1
ATOM 702 O O . GLU A 1 90 ? -26.188 21.016 3.291 1 98.5 90 GLU A O 1
ATOM 707 N N . ALA A 1 91 ? -24.016 21.391 3.451 1 98.31 91 ALA A N 1
ATOM 708 C CA . ALA A 1 91 ? -23.719 20.578 2.277 1 98.31 91 ALA A CA 1
ATOM 709 C C . ALA A 1 91 ? -24.031 19.094 2.541 1 98.31 91 ALA A C 1
ATOM 711 O O . ALA A 1 91 ? -24.344 18.344 1.614 1 98.31 91 ALA A O 1
ATOM 712 N N . THR A 1 92 ? -23.953 18.672 3.805 1 98.44 92 THR A N 1
ATOM 713 C CA . THR A 1 92 ? -24.031 17.234 4.086 1 98.44 92 THR A CA 1
ATOM 714 C C . THR A 1 92 ? -25.312 16.891 4.824 1 98.44 92 THR A C 1
ATOM 716 O O . THR A 1 92 ? -25.719 15.734 4.883 1 98.44 92 THR A O 1
ATOM 719 N N . GLY A 1 93 ? -25.891 17.891 5.457 1 98.44 93 GLY A N 1
ATOM 720 C CA . GLY A 1 93 ? -27.047 17.672 6.316 1 98.44 93 GLY A CA 1
ATOM 721 C C . GLY A 1 93 ? -26.688 17.062 7.66 1 98.44 93 GLY A C 1
ATOM 722 O O . GLY A 1 93 ? -27.562 16.766 8.477 1 98.44 93 GLY A O 1
ATOM 723 N N . ASN A 1 94 ? -25.422 16.828 7.918 1 98.62 94 ASN A N 1
ATOM 724 C CA . ASN A 1 94 ? -24.938 16.266 9.172 1 98.62 94 ASN A CA 1
ATOM 725 C C . ASN A 1 94 ? -24.812 17.328 10.258 1 98.62 94 ASN A C 1
ATOM 727 O O . ASN A 1 94 ? -24.047 18.281 10.117 1 98.62 94 ASN A O 1
ATOM 731 N N . GLN A 1 95 ? -25.469 17.156 11.391 1 98.19 95 GLN A N 1
ATOM 732 C CA . GLN A 1 95 ? -25.469 18.156 12.453 1 98.19 95 GLN A CA 1
ATOM 733 C C . GLN A 1 95 ? -24.375 17.859 13.477 1 98.19 95 GLN A C 1
ATOM 735 O O . GLN A 1 95 ? -24.141 18.656 14.391 1 98.19 95 GLN A O 1
ATOM 740 N N . ASN A 1 96 ? -23.719 16.75 13.219 1 98.56 96 ASN A N 1
ATOM 741 C CA . ASN A 1 96 ? -22.688 16.359 14.172 1 98.56 96 ASN A CA 1
ATOM 742 C C . ASN A 1 96 ? -21.312 16.891 13.758 1 98.56 96 ASN A C 1
ATOM 744 O O . ASN A 1 96 ? -20.344 16.125 13.711 1 98.56 96 ASN A O 1
ATOM 748 N N . VAL A 1 97 ? -21.297 18.141 13.375 1 98.81 97 VAL A N 1
ATOM 749 C CA . VAL A 1 97 ? -20.078 18.875 13.062 1 98.81 97 VAL A CA 1
ATOM 750 C C . VAL A 1 97 ? -19.828 19.953 14.109 1 98.81 97 VAL A C 1
ATOM 752 O O . VAL A 1 97 ? -20.719 20.75 14.414 1 98.81 97 VAL A O 1
ATOM 755 N N . HIS A 1 98 ? -18.625 19.953 14.68 1 98.81 98 HIS A N 1
ATOM 756 C CA . HIS A 1 98 ? -18.328 20.828 15.797 1 98.81 98 HIS A CA 1
ATOM 757 C C . HIS A 1 98 ? -17.031 21.594 15.562 1 98.81 98 HIS A C 1
ATOM 759 O O . HIS A 1 98 ? -16.094 21.078 14.945 1 98.81 98 HIS A O 1
ATOM 765 N N . LEU A 1 99 ? -17.016 22.828 16.031 1 98.75 99 LEU A N 1
ATOM 766 C CA . LEU A 1 99 ? -15.812 23.656 15.977 1 98.75 99 LEU A CA 1
ATOM 767 C C . LEU A 1 99 ? -15.133 23.703 17.344 1 98.75 99 LEU A C 1
ATOM 769 O O . LEU A 1 99 ? -15.789 23.938 18.359 1 98.75 99 LEU A O 1
ATOM 773 N N . ARG A 1 100 ? -13.906 23.391 17.359 1 98.75 100 ARG A N 1
ATOM 774 C CA . ARG A 1 100 ? -13.062 23.609 18.531 1 98.75 100 ARG A CA 1
ATOM 775 C C . ARG A 1 100 ? -11.789 24.359 18.156 1 98.75 100 ARG A C 1
ATOM 777 O O . ARG A 1 100 ? -11.148 24.047 17.156 1 98.75 100 ARG A O 1
ATOM 784 N N . LEU A 1 101 ? -11.492 25.359 18.922 1 98.62 101 LEU A N 1
ATOM 785 C CA . LEU A 1 101 ? -10.359 26.219 18.594 1 98.62 101 LEU A CA 1
ATOM 786 C C . LEU A 1 101 ? -9.039 25.547 18.969 1 98.62 101 LEU A C 1
ATOM 788 O O . LEU A 1 101 ? -8.914 24.953 20.031 1 98.62 101 LEU A O 1
ATOM 792 N N . LEU A 1 102 ? -8.078 25.641 18.031 1 98.75 102 LEU A N 1
ATOM 793 C CA . LEU A 1 102 ? -6.75 25.062 18.188 1 98.75 102 LEU A CA 1
ATOM 794 C C . LEU A 1 102 ? -5.711 25.875 17.406 1 98.75 102 LEU A C 1
ATOM 796 O O . LEU A 1 102 ? -5.859 26.109 16.203 1 98.75 102 LEU A O 1
ATOM 800 N N . ASP A 1 103 ? -4.762 26.391 18.109 1 98.44 103 ASP A N 1
ATOM 801 C CA . ASP A 1 103 ? -3.541 26.938 17.531 1 98.44 103 ASP A CA 1
ATOM 802 C C . ASP A 1 103 ? -2.354 26.016 17.75 1 98.44 103 ASP A C 1
ATOM 804 O O . ASP A 1 103 ? -1.798 25.953 18.859 1 98.44 103 ASP A O 1
ATOM 808 N N . THR A 1 104 ? -1.922 25.359 16.672 1 98.06 104 THR A N 1
ATOM 809 C CA . THR A 1 104 ? -0.888 24.344 16.828 1 98.06 104 THR A CA 1
ATOM 810 C C . THR A 1 104 ? 0.459 24.984 17.141 1 98.06 104 THR A C 1
ATOM 812 O O . THR A 1 104 ? 1.392 24.297 17.578 1 98.06 104 THR A O 1
ATOM 815 N N . SER A 1 105 ? 0.604 26.328 16.984 1 97.31 105 SER A N 1
ATOM 816 C CA . SER A 1 105 ? 1.87 27 17.281 1 97.31 105 SER A CA 1
ATOM 817 C C . SER A 1 105 ? 2.006 27.297 18.766 1 97.31 105 SER A C 1
ATOM 819 O O . SER A 1 105 ? 3.072 27.703 19.219 1 97.31 105 SER A O 1
ATOM 821 N N . SER A 1 106 ? 0.937 27.094 19.5 1 98.06 106 SER A N 1
ATOM 822 C CA . SER A 1 106 ? 0.914 27.312 20.953 1 98.06 106 SER A CA 1
ATOM 823 C C . SER A 1 106 ? 0.7 26 21.688 1 98.06 106 SER A C 1
ATOM 825 O O . SER A 1 106 ? -0.378 25.406 21.625 1 98.06 106 SER A O 1
ATOM 827 N N . LEU A 1 107 ? 1.71 25.594 22.453 1 98.19 107 LEU A N 1
ATOM 828 C CA . LEU A 1 107 ? 1.584 24.344 23.203 1 98.19 107 LEU A CA 1
ATOM 829 C C . LEU A 1 107 ? 0.467 24.438 24.234 1 98.19 107 LEU A C 1
ATOM 831 O O . LEU A 1 107 ? -0.21 23.453 24.516 1 98.19 107 LEU A O 1
ATOM 835 N N . ALA A 1 108 ? 0.263 25.641 24.75 1 98.19 108 ALA A N 1
ATOM 836 C CA . ALA A 1 108 ? -0.846 25.844 25.672 1 98.19 108 ALA A CA 1
ATOM 837 C C . ALA A 1 108 ? -2.188 25.609 24.984 1 98.19 108 ALA A C 1
ATOM 839 O O . ALA A 1 108 ? -3.074 24.953 25.547 1 98.19 108 ALA A O 1
ATOM 840 N N . SER A 1 109 ? -2.332 26.141 23.812 1 98.56 109 SER A N 1
ATOM 841 C CA . SER A 1 109 ? -3.553 25.938 23.031 1 98.56 109 SER A CA 1
ATOM 842 C C . SER A 1 109 ? -3.785 24.469 22.734 1 98.56 109 SER A C 1
ATOM 844 O O . SER A 1 109 ? -4.91 23.969 22.844 1 98.56 109 SER A O 1
ATOM 846 N N . VAL A 1 110 ? -2.75 23.703 22.422 1 98.75 110 VAL A N 1
ATOM 847 C CA . VAL A 1 110 ? -2.838 22.281 22.125 1 98.75 110 VAL A CA 1
ATOM 848 C C . VAL A 1 110 ? -3.307 21.516 23.359 1 98.75 110 VAL A C 1
ATOM 850 O O . VAL A 1 110 ? -4.188 20.656 23.266 1 98.75 110 VAL A O 1
ATOM 853 N N . ARG A 1 111 ? -2.764 21.859 24.5 1 98.56 111 ARG A N 1
ATOM 854 C CA . ARG A 1 111 ? -3.145 21.203 25.734 1 98.56 111 ARG A CA 1
ATOM 855 C C . ARG A 1 111 ? -4.602 21.484 26.078 1 98.56 111 ARG A C 1
ATOM 857 O O . ARG A 1 111 ? -5.328 20.578 26.516 1 98.56 111 ARG A O 1
ATOM 864 N N . GLU A 1 112 ? -4.965 22.688 25.906 1 98.62 112 GLU A N 1
ATOM 865 C CA . GLU A 1 112 ? -6.352 23.047 26.188 1 98.62 112 GLU A CA 1
ATOM 866 C C . GLU A 1 112 ? -7.316 22.312 25.266 1 98.62 112 GLU A C 1
ATOM 868 O O . GLU A 1 112 ? -8.336 21.797 25.719 1 98.62 112 GLU A O 1
ATOM 873 N N . PHE A 1 113 ? -7.023 22.266 24.047 1 98.69 113 PHE A N 1
ATOM 874 C CA . PHE A 1 113 ? -7.836 21.562 23.078 1 98.69 113 PHE A CA 1
ATOM 875 C C . PHE A 1 113 ? -7.953 20.078 23.438 1 98.69 113 PHE A C 1
ATOM 877 O O . PHE A 1 113 ? -9.055 19.531 23.469 1 98.69 113 PHE A O 1
ATOM 884 N N . ALA A 1 114 ? -6.793 19.438 23.688 1 98.81 114 ALA A N 1
ATOM 885 C CA . ALA A 1 114 ? -6.777 18.016 24.016 1 98.81 114 ALA A CA 1
ATOM 886 C C . ALA A 1 114 ? -7.59 17.719 25.281 1 98.81 114 ALA A C 1
ATOM 888 O O . ALA A 1 114 ? -8.336 16.75 25.328 1 98.81 114 ALA A O 1
ATOM 889 N N . ALA A 1 115 ? -7.434 18.609 26.25 1 98.62 115 ALA A N 1
ATOM 890 C CA . ALA A 1 115 ? -8.188 18.438 27.5 1 98.62 115 ALA A CA 1
ATOM 891 C C . ALA A 1 115 ? -9.688 18.469 27.234 1 98.62 115 ALA A C 1
ATOM 893 O O . ALA A 1 115 ? -10.445 17.672 27.797 1 98.62 115 ALA A O 1
ATOM 894 N N . ARG A 1 116 ? -10.102 19.375 26.422 1 98.56 116 ARG A N 1
ATOM 895 C CA . ARG A 1 116 ? -11.508 19.484 26.078 1 98.56 116 ARG A CA 1
ATOM 896 C C . ARG A 1 116 ? -12 18.234 25.359 1 98.56 116 ARG A C 1
ATOM 898 O O . ARG A 1 116 ? -13.094 17.734 25.641 1 98.56 116 ARG A O 1
ATOM 905 N N . ILE A 1 117 ? -11.258 17.719 24.406 1 98.81 117 ILE A N 1
ATOM 906 C CA . ILE A 1 117 ? -11.609 16.516 23.672 1 98.81 117 ILE A CA 1
ATOM 907 C C . ILE A 1 117 ? -11.758 15.344 24.656 1 98.81 117 ILE A C 1
ATOM 909 O O . ILE A 1 117 ? -12.727 14.594 24.594 1 98.81 117 ILE A O 1
ATOM 913 N N . LEU A 1 118 ? -10.766 15.227 25.562 1 98.62 118 LEU A N 1
ATOM 914 C CA . LEU A 1 118 ? -10.766 14.117 26.516 1 98.62 118 LEU A CA 1
ATOM 915 C C . LEU A 1 118 ? -11.977 14.203 27.438 1 98.62 118 LEU A C 1
ATOM 917 O O . LEU A 1 118 ? -12.469 13.172 27.906 1 98.62 118 LEU A O 1
ATOM 921 N N . GLU A 1 119 ? -12.43 15.406 27.656 1 98.31 119 GLU A N 1
ATOM 922 C CA . GLU A 1 119 ? -13.594 15.617 28.5 1 98.31 119 GLU A CA 1
ATOM 923 C C . GLU A 1 119 ? -14.891 15.352 27.734 1 98.31 119 GLU A C 1
ATOM 925 O O . GLU A 1 119 ? -15.812 14.711 28.266 1 98.31 119 GLU A O 1
ATOM 930 N N . GLU A 1 120 ? -14.906 15.719 26.5 1 97.94 120 GLU A N 1
ATOM 931 C CA . GLU A 1 120 ? -16.172 15.773 25.766 1 97.94 120 GLU A CA 1
ATOM 932 C C . GLU A 1 120 ? -16.406 14.508 24.953 1 97.94 120 GLU A C 1
ATOM 934 O O . GLU A 1 120 ? -17.547 14.141 24.672 1 97.94 120 GLU A O 1
ATOM 939 N N . GLU A 1 121 ? -15.344 13.891 24.516 1 98.31 121 GLU A N 1
ATOM 940 C CA . GLU A 1 121 ? -15.484 12.797 23.562 1 98.31 121 GLU A CA 1
ATOM 941 C C . GLU A 1 121 ? -15.234 11.445 24.234 1 98.31 121 GLU A C 1
ATOM 943 O O . GLU A 1 121 ? -14.305 11.297 25.031 1 98.31 121 GLU A O 1
ATOM 948 N N . LYS A 1 122 ? -16.031 10.461 23.922 1 97.38 122 LYS A N 1
ATOM 949 C CA . LYS A 1 122 ? -15.875 9.109 24.438 1 97.38 122 LYS A CA 1
ATOM 950 C C . LYS A 1 122 ? -14.82 8.336 23.641 1 97.38 122 LYS A C 1
ATOM 952 O O . LYS A 1 122 ? -14.289 7.332 24.125 1 97.38 122 LYS A O 1
ATOM 957 N N . GLY A 1 123 ? -14.625 8.797 22.406 1 98.56 123 GLY A N 1
ATOM 958 C CA . GLY A 1 123 ? -13.648 8.156 21.547 1 98.56 123 GLY A CA 1
ATOM 959 C C . GLY A 1 123 ? -13.242 9.016 20.359 1 98.56 123 GLY A C 1
ATOM 960 O O . GLY A 1 123 ? -13.969 9.938 19.969 1 98.56 123 GLY A O 1
ATOM 961 N N . VAL A 1 124 ? -12.07 8.789 19.891 1 98.94 124 VAL A N 1
ATOM 962 C CA . VAL A 1 124 ? -11.562 9.367 18.656 1 98.94 124 VAL A CA 1
ATOM 963 C C . VAL A 1 124 ? -11.07 8.258 17.734 1 98.94 124 VAL A C 1
ATOM 965 O O . VAL A 1 124 ? -10.195 7.473 18.094 1 98.94 124 VAL A O 1
ATOM 968 N N . HIS A 1 125 ? -11.602 8.203 16.531 1 98.94 125 HIS A N 1
ATOM 969 C CA . HIS A 1 125 ? -11.328 7.086 15.641 1 98.94 125 HIS A CA 1
ATOM 970 C C . HIS A 1 125 ? -10.406 7.504 14.5 1 98.94 125 HIS A C 1
ATOM 972 O O . HIS A 1 125 ? -9.727 6.664 13.906 1 98.94 125 HIS A O 1
ATOM 978 N N . ILE A 1 126 ? -10.445 8.789 14.18 1 98.94 126 ILE A N 1
ATOM 979 C CA . ILE A 1 126 ? -9.594 9.328 13.133 1 98.94 126 ILE A CA 1
ATOM 980 C C . ILE A 1 126 ? -8.992 10.656 13.586 1 98.94 126 ILE A C 1
ATOM 982 O O . ILE A 1 126 ? -9.711 11.539 14.062 1 98.94 126 ILE A O 1
ATOM 986 N N . LEU A 1 127 ? -7.715 10.789 13.516 1 99 127 LEU A N 1
ATOM 987 C CA . LEU A 1 127 ? -7.008 12.047 13.719 1 99 127 LEU A CA 1
ATOM 988 C C . LEU A 1 127 ? -6.199 12.422 12.477 1 99 127 LEU A C 1
ATOM 990 O O . LEU A 1 127 ? -5.27 11.695 12.102 1 99 127 LEU A O 1
ATOM 994 N N . VAL A 1 128 ? -6.602 13.5 11.836 1 98.94 128 VAL A N 1
ATOM 995 C CA . VAL A 1 128 ? -5.859 14 10.688 1 98.94 128 VAL A CA 1
ATOM 996 C C . VAL A 1 128 ? -5.113 15.273 11.062 1 98.94 128 VAL A C 1
ATOM 998 O O . VAL A 1 128 ? -5.727 16.328 11.234 1 98.94 128 VAL A O 1
ATOM 1001 N N . ASN A 1 129 ? -3.82 15.133 11.172 1 98.88 129 ASN A N 1
ATOM 1002 C CA . ASN A 1 129 ? -2.973 16.312 11.328 1 98.88 129 ASN A CA 1
ATOM 1003 C C . ASN A 1 129 ? -2.693 16.984 9.992 1 98.88 129 ASN A C 1
ATOM 1005 O O . ASN A 1 129 ? -1.701 16.672 9.328 1 98.88 129 ASN A O 1
ATOM 1009 N N . ASN A 1 130 ? -3.494 17.906 9.68 1 98.12 130 ASN A N 1
ATOM 1010 C CA . ASN A 1 130 ? -3.463 18.594 8.391 1 98.12 130 ASN A CA 1
ATOM 1011 C C . ASN A 1 130 ? -2.955 20.016 8.523 1 98.12 130 ASN A C 1
ATOM 1013 O O . ASN A 1 130 ? -2.365 20.562 7.586 1 98.12 130 ASN A O 1
ATOM 1017 N N . ALA A 1 131 ? -3.188 20.594 9.719 1 95.75 131 ALA A N 1
ATOM 1018 C CA . ALA A 1 131 ? -2.77 21.984 9.922 1 95.75 131 ALA A CA 1
ATOM 1019 C C . ALA A 1 131 ? -1.282 22.156 9.625 1 95.75 131 ALA A C 1
ATOM 1021 O O . ALA A 1 131 ? -0.461 21.328 10.023 1 95.75 131 ALA A O 1
ATOM 1022 N N . GLY A 1 132 ? -0.968 23.141 8.859 1 93.06 132 GLY A N 1
ATOM 1023 C CA . GLY A 1 132 ? 0.397 23.484 8.492 1 93.06 132 GLY A CA 1
ATOM 1024 C C . GLY A 1 132 ? 0.499 24.797 7.75 1 93.06 132 GLY A C 1
ATOM 1025 O O . GLY A 1 132 ? -0.494 25.297 7.207 1 93.06 132 GLY A O 1
ATOM 1026 N N . ALA A 1 133 ? 1.651 25.406 7.844 1 89.44 133 ALA A N 1
ATOM 1027 C CA . ALA A 1 133 ? 1.885 26.688 7.18 1 89.44 133 ALA A CA 1
ATOM 1028 C C . ALA A 1 133 ? 3.287 26.75 6.582 1 89.44 133 ALA A C 1
ATOM 1030 O O . ALA A 1 133 ? 4.219 26.125 7.102 1 89.44 133 ALA A O 1
ATOM 1031 N N . SER A 1 134 ? 3.311 27.391 5.5 1 87.25 134 SER A N 1
ATOM 1032 C CA . SER A 1 134 ? 4.586 27.719 4.871 1 87.25 134 SER A CA 1
ATOM 1033 C C . SER A 1 134 ? 4.797 29.219 4.781 1 87.25 134 SER A C 1
ATOM 1035 O O . SER A 1 134 ? 3.83 29.984 4.797 1 87.25 134 SER A O 1
ATOM 1037 N N . GLY A 1 135 ? 6.012 29.625 4.812 1 82.69 135 GLY A N 1
ATOM 1038 C CA . GLY A 1 135 ? 6.328 31.031 4.582 1 82.69 135 GLY A CA 1
ATOM 1039 C C . GLY A 1 135 ? 5.988 31.922 5.762 1 82.69 135 GLY A C 1
ATOM 1040 O O . GLY A 1 135 ? 5.676 33.094 5.59 1 82.69 135 GLY A O 1
ATOM 1041 N N . LEU A 1 136 ? 5.922 31.375 6.953 1 85.25 136 LEU A N 1
ATOM 1042 C CA . LEU A 1 136 ? 5.664 32.188 8.148 1 85.25 136 LEU A CA 1
ATOM 1043 C C . LEU A 1 136 ? 6.852 33.062 8.469 1 85.25 136 LEU A C 1
ATOM 1045 O O . LEU A 1 136 ? 8 32.688 8.266 1 85.25 136 LEU A O 1
ATOM 1049 N N . PRO A 1 137 ? 6.535 34.219 8.992 1 85.94 137 PRO A N 1
ATOM 1050 C CA . PRO A 1 137 ? 7.648 35.062 9.43 1 85.94 137 PRO A CA 1
ATOM 1051 C C . PRO A 1 137 ? 8.445 34.438 10.578 1 85.94 137 PRO A C 1
ATOM 1053 O O . PRO A 1 137 ? 7.879 33.719 11.406 1 85.94 137 PRO A O 1
ATOM 1056 N N . ARG A 1 138 ? 9.719 34.844 10.555 1 87.31 138 ARG A N 1
ATOM 1057 C CA . ARG A 1 138 ? 10.578 34.312 11.617 1 87.31 138 ARG A CA 1
ATOM 1058 C C . ARG A 1 138 ? 10.109 34.781 12.984 1 87.31 138 ARG A C 1
ATOM 1060 O O . ARG A 1 138 ? 9.961 36 13.203 1 87.31 138 ARG A O 1
ATOM 1067 N N . LYS A 1 139 ? 9.844 33.844 13.805 1 92.5 139 LYS A N 1
ATOM 1068 C CA . LYS A 1 139 ? 9.375 34.125 15.156 1 92.5 139 LYS A CA 1
ATOM 1069 C C . LYS A 1 139 ? 9.617 32.969 16.094 1 92.5 139 LYS A C 1
ATOM 1071 O O . LYS A 1 139 ? 9.531 31.797 15.688 1 92.5 139 LYS A O 1
ATOM 1076 N N . ILE A 1 140 ? 10.031 33.312 17.297 1 96.31 140 ILE A N 1
ATOM 1077 C CA . ILE A 1 140 ? 10.109 32.312 18.359 1 96.31 140 ILE A CA 1
ATOM 1078 C C . ILE A 1 140 ? 8.852 32.406 19.234 1 96.31 140 ILE A C 1
ATOM 1080 O O . ILE A 1 140 ? 8.461 33.5 19.672 1 96.31 140 ILE A O 1
ATOM 1084 N N . THR A 1 141 ? 8.211 31.344 19.438 1 97 141 THR A N 1
ATOM 1085 C CA . THR A 1 141 ? 6.957 31.312 20.188 1 97 141 THR A CA 1
ATOM 1086 C C . THR A 1 141 ? 7.215 31.484 21.672 1 97 141 THR A C 1
ATOM 1088 O O . THR A 1 141 ? 8.367 31.5 22.109 1 97 141 THR A O 1
ATOM 1091 N N . ASP A 1 142 ? 6.094 31.609 22.453 1 95.94 142 ASP A N 1
ATOM 1092 C CA . ASP A 1 142 ? 6.191 31.734 23.906 1 95.94 142 ASP A CA 1
ATOM 1093 C C . ASP A 1 142 ? 6.805 30.484 24.531 1 95.94 142 ASP A C 1
ATOM 1095 O O . ASP A 1 142 ? 7.359 30.547 25.641 1 95.94 142 ASP A O 1
ATOM 1099 N N . ASP A 1 143 ? 6.824 29.406 23.812 1 96.38 143 ASP A N 1
ATOM 1100 C CA . ASP A 1 143 ? 7.348 28.125 24.297 1 96.38 143 ASP A CA 1
ATOM 1101 C C . ASP A 1 143 ? 8.82 27.969 23.938 1 96.38 143 ASP A C 1
ATOM 1103 O O . ASP A 1 143 ? 9.422 26.922 24.203 1 96.38 143 ASP A O 1
ATOM 1107 N N . GLY A 1 144 ? 9.391 28.969 23.25 1 96.62 144 GLY A N 1
ATOM 1108 C CA . GLY A 1 144 ? 10.797 28.922 22.875 1 96.62 144 GLY A CA 1
ATOM 1109 C C . GLY A 1 144 ? 11.047 28.125 21.609 1 96.62 144 GLY A C 1
ATOM 1110 O O . GLY A 1 144 ? 12.164 27.641 21.391 1 96.62 144 GLY A O 1
ATOM 1111 N N . LEU A 1 145 ? 10.047 27.984 20.781 1 97.62 145 LEU A N 1
ATOM 1112 C CA . LEU A 1 145 ? 10.164 27.203 19.562 1 97.62 145 LEU A CA 1
ATOM 1113 C C . LEU A 1 145 ? 10.102 28.094 18.328 1 97.62 145 LEU A C 1
ATOM 1115 O O . LEU A 1 145 ? 9.445 29.141 18.344 1 97.62 145 LEU A O 1
ATOM 1119 N N . GLU A 1 146 ? 10.844 27.688 17.312 1 96.06 146 GLU A N 1
ATOM 1120 C CA . GLU A 1 146 ? 10.656 28.344 16.031 1 96.06 146 GLU A CA 1
ATOM 1121 C C . GLU A 1 146 ? 9.234 28.156 15.508 1 96.06 146 GLU A C 1
ATOM 1123 O O . GLU A 1 146 ? 8.688 27.047 15.578 1 96.06 146 GLU A O 1
ATOM 1128 N N . ILE A 1 147 ? 8.633 29.172 14.969 1 95.75 147 ILE A N 1
ATOM 1129 C CA . ILE A 1 147 ? 7.188 29.25 14.742 1 95.75 147 ILE A CA 1
ATOM 1130 C C . ILE A 1 147 ? 6.766 28.188 13.734 1 95.75 147 ILE A C 1
ATOM 1132 O O . ILE A 1 147 ? 5.711 27.562 13.875 1 95.75 147 ILE A O 1
ATOM 1136 N N . THR A 1 148 ? 7.492 27.906 12.641 1 95.75 148 THR A N 1
ATOM 1137 C CA . THR A 1 148 ? 7.137 26.906 11.641 1 95.75 148 THR A CA 1
ATOM 1138 C C . THR A 1 148 ? 7.203 25.5 12.234 1 95.75 148 THR A C 1
ATOM 1140 O O . THR A 1 148 ? 6.316 24.688 11.992 1 95.75 148 THR A O 1
ATOM 1143 N N . PHE A 1 149 ? 8.195 25.266 13.055 1 97.06 149 PHE A N 1
ATOM 1144 C CA . PHE A 1 149 ? 8.336 23.969 13.703 1 97.06 149 PHE A CA 1
ATOM 1145 C C . PHE A 1 149 ? 7.234 23.75 14.734 1 97.06 149 PHE A C 1
ATOM 1147 O O . PHE A 1 149 ? 6.672 22.656 14.836 1 97.06 149 PHE A O 1
ATOM 1154 N N . ALA A 1 150 ? 6.957 24.859 15.492 1 97.81 150 ALA A N 1
ATOM 1155 C CA . ALA A 1 150 ? 5.863 24.766 16.453 1 97.81 150 ALA A CA 1
ATOM 1156 C C . ALA A 1 150 ? 4.551 24.406 15.766 1 97.81 150 ALA A C 1
ATOM 1158 O O . ALA A 1 150 ? 3.824 23.516 16.203 1 97.81 150 ALA A O 1
ATOM 1159 N N . THR A 1 151 ? 4.32 24.984 14.648 1 97.5 151 THR A N 1
ATOM 1160 C CA . THR A 1 151 ? 3.051 24.891 13.93 1 97.5 151 THR A CA 1
ATOM 1161 C C . THR A 1 151 ? 2.941 23.562 13.203 1 97.5 151 THR A C 1
ATOM 1163 O O . THR A 1 151 ? 1.923 22.875 13.312 1 97.5 151 THR A O 1
ATOM 1166 N N . ASN A 1 152 ? 4.004 23.125 12.523 1 98 152 ASN A N 1
ATOM 1167 C CA . ASN A 1 152 ? 3.922 22.016 11.57 1 98 152 ASN A CA 1
ATOM 1168 C C . ASN A 1 152 ? 4.328 20.703 12.211 1 98 152 ASN A C 1
ATOM 1170 O O . ASN A 1 152 ? 4.008 19.625 11.695 1 98 152 ASN A O 1
ATOM 1174 N N . HIS A 1 153 ? 5.039 20.766 13.328 1 98.25 153 HIS A N 1
ATOM 1175 C CA . HIS A 1 153 ? 5.66 19.516 13.766 1 98.25 153 HIS A CA 1
ATOM 1176 C C . HIS A 1 153 ? 5.422 19.281 15.258 1 98.25 153 HIS A C 1
ATOM 1178 O O . HIS A 1 153 ? 4.746 18.328 15.633 1 98.25 153 HIS A O 1
ATOM 1184 N N . ILE A 1 154 ? 5.824 20.219 16.078 1 98.5 154 ILE A N 1
ATOM 1185 C CA . ILE A 1 154 ? 5.773 19.984 17.516 1 98.5 154 ILE A CA 1
ATOM 1186 C C . ILE A 1 154 ? 4.324 20.031 17.984 1 98.5 154 ILE A C 1
ATOM 1188 O O . ILE A 1 154 ? 3.918 19.219 18.828 1 98.5 154 ILE A O 1
ATOM 1192 N N . GLY A 1 155 ? 3.568 20.969 17.516 1 98.5 155 GLY A N 1
ATOM 1193 C CA . GLY A 1 155 ? 2.154 21.047 17.844 1 98.5 155 GLY A CA 1
ATOM 1194 C C . GLY A 1 155 ? 1.396 19.781 17.531 1 98.5 155 GLY A C 1
ATOM 1195 O O . GLY A 1 155 ? 0.796 19.172 18.422 1 98.5 155 GLY A O 1
ATOM 1196 N N . PRO A 1 156 ? 1.45 19.312 16.281 1 98.62 156 PRO A N 1
ATOM 1197 C CA . PRO A 1 156 ? 0.785 18.062 15.922 1 98.62 156 PRO A CA 1
ATOM 1198 C C . PRO A 1 156 ? 1.315 16.859 16.719 1 98.62 156 PRO A C 1
ATOM 1200 O O . PRO A 1 156 ? 0.548 15.969 17.062 1 98.62 156 PRO A O 1
ATOM 1203 N N . PHE A 1 157 ? 2.59 16.859 17 1 98.75 157 PHE A N 1
ATOM 1204 C CA . PHE A 1 157 ? 3.158 15.789 17.812 1 98.75 157 PHE A CA 1
ATOM 1205 C C . PHE A 1 157 ? 2.516 15.773 19.203 1 98.75 157 PHE A C 1
ATOM 1207 O O . PHE A 1 157 ? 2.049 14.727 19.656 1 98.75 157 PHE A O 1
ATOM 1214 N N . LEU A 1 158 ? 2.479 16.922 19.812 1 98.81 158 LEU A N 1
ATOM 1215 C CA . LEU A 1 158 ? 1.923 17.016 21.156 1 98.81 158 LEU A CA 1
ATOM 1216 C C . LEU A 1 158 ? 0.444 16.641 21.156 1 98.81 158 LEU A C 1
ATOM 1218 O O . LEU A 1 158 ? -0.008 15.891 22.031 1 98.81 158 LEU A O 1
ATOM 1222 N N . LEU A 1 159 ? -0.277 17.156 20.203 1 98.88 159 LEU A N 1
ATOM 1223 C CA . LEU A 1 159 ? -1.697 16.828 20.109 1 98.88 159 LEU A CA 1
ATOM 1224 C C . LEU A 1 159 ? -1.912 15.32 20.047 1 98.88 159 LEU A C 1
ATOM 1226 O O . LEU A 1 159 ? -2.713 14.773 20.812 1 98.88 159 LEU A O 1
ATOM 1230 N N . THR A 1 160 ? -1.19 14.664 19.172 1 98.88 160 THR A N 1
ATOM 1231 C CA . THR A 1 160 ? -1.303 13.219 19 1 98.88 160 THR A CA 1
ATOM 1232 C C . THR A 1 160 ? -0.95 12.484 20.281 1 98.88 160 THR A C 1
ATOM 1234 O O . THR A 1 160 ? -1.665 11.57 20.703 1 98.88 160 THR A O 1
ATOM 1237 N N . HIS A 1 161 ? 0.081 12.953 20.906 1 98.56 161 HIS A N 1
ATOM 1238 C CA . HIS A 1 161 ? 0.555 12.336 22.141 1 98.56 161 HIS A CA 1
ATOM 1239 C C . HIS A 1 161 ? -0.495 12.43 23.25 1 98.56 161 HIS A C 1
ATOM 1241 O O . HIS A 1 161 ? -0.757 11.445 23.938 1 98.56 161 HIS A O 1
ATOM 1247 N N . LEU A 1 162 ? -1.071 13.547 23.359 1 98.69 162 LEU A N 1
ATOM 1248 C CA . LEU A 1 162 ? -2.041 13.789 24.422 1 98.69 162 LEU A CA 1
ATOM 1249 C C . LEU A 1 162 ? -3.312 12.977 24.203 1 98.69 162 LEU A C 1
ATOM 1251 O O . LEU A 1 162 ? -4.004 12.617 25.156 1 98.69 162 LEU A O 1
ATOM 1255 N N . LEU A 1 163 ? -3.584 12.625 22.969 1 98.81 163 LEU A N 1
ATOM 1256 C CA . LEU A 1 163 ? -4.824 11.93 22.641 1 98.81 163 LEU A CA 1
ATOM 1257 C C . LEU A 1 163 ? -4.578 10.438 22.453 1 98.81 163 LEU A C 1
ATOM 1259 O O . LEU A 1 163 ? -5.508 9.68 22.141 1 98.81 163 LEU A O 1
ATOM 1263 N N . LEU A 1 164 ? -3.367 9.961 22.625 1 98.69 164 LEU A N 1
ATOM 1264 C CA . LEU A 1 164 ? -2.951 8.617 22.25 1 98.69 164 LEU A CA 1
ATOM 1265 C C . LEU A 1 164 ? -3.762 7.566 23 1 98.69 164 LEU A C 1
ATOM 1267 O O . LEU A 1 164 ? -4.211 6.586 22.406 1 98.69 164 LEU A O 1
ATOM 1271 N N . ASP A 1 165 ? -3.969 7.781 24.266 1 98.62 165 ASP A N 1
ATOM 1272 C CA . ASP A 1 165 ? -4.703 6.793 25.047 1 98.62 165 ASP A CA 1
ATOM 1273 C C . ASP A 1 16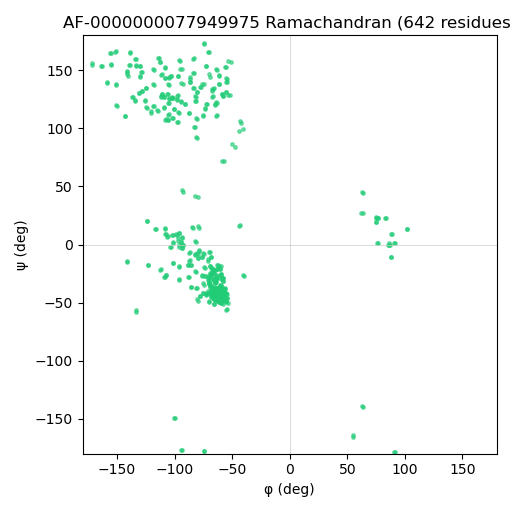5 ? -6.156 6.703 24.609 1 98.62 165 ASP A C 1
ATOM 1275 O O . ASP A 1 165 ? -6.727 5.613 24.531 1 98.62 165 ASP A O 1
ATOM 1279 N N . LEU A 1 166 ? -6.738 7.824 24.359 1 98.81 166 LEU A N 1
ATOM 1280 C CA . LEU A 1 166 ? -8.109 7.82 23.859 1 98.81 166 LEU A CA 1
ATOM 1281 C C . LEU A 1 166 ? -8.195 7.137 22.5 1 98.81 166 LEU A C 1
ATOM 1283 O O . LEU A 1 166 ? -9.141 6.391 22.234 1 98.81 166 LEU A O 1
ATOM 1287 N N . LEU A 1 167 ? -7.215 7.328 21.625 1 98.88 167 LEU A N 1
ATOM 1288 C CA . LEU A 1 167 ? -7.145 6.676 20.328 1 98.88 167 LEU A CA 1
ATOM 1289 C C . LEU A 1 167 ? -7.031 5.164 20.484 1 98.88 167 LEU A C 1
ATOM 1291 O O . LEU A 1 167 ? -7.73 4.406 19.797 1 98.88 167 LEU A O 1
ATOM 1295 N N . LYS A 1 168 ? -6.203 4.742 21.391 1 98.75 168 LYS A N 1
ATOM 1296 C CA . LYS A 1 168 ? -6.039 3.314 21.656 1 98.75 168 LYS A CA 1
ATOM 1297 C C . LYS A 1 168 ? -7.344 2.691 22.141 1 98.75 168 LYS A C 1
ATOM 1299 O O . LYS A 1 168 ? -7.727 1.607 21.688 1 98.75 168 LYS A O 1
ATOM 1304 N N . LYS A 1 169 ? -8 3.395 23 1 98.44 169 LYS A N 1
ATOM 1305 C CA . LYS A 1 169 ? -9.258 2.902 23.547 1 98.44 169 LYS A CA 1
ATOM 1306 C C . LYS A 1 169 ? -10.336 2.824 22.469 1 98.44 169 LYS A C 1
ATOM 1308 O O . LYS A 1 169 ? -11.289 2.043 22.594 1 98.44 169 LYS A O 1
ATOM 1313 N N . SER A 1 170 ? -10.156 3.562 21.438 1 98.69 170 SER A N 1
ATOM 1314 C CA . SER A 1 170 ? -11.148 3.674 20.375 1 98.69 170 SER A CA 1
ATOM 1315 C C . SER A 1 170 ? -10.812 2.754 19.203 1 98.69 170 SER A C 1
ATOM 1317 O O . SER A 1 170 ? -11.453 2.824 18.156 1 98.69 170 SER A O 1
ATOM 1319 N N . ALA A 1 171 ? -9.828 1.898 19.375 1 98.19 171 ALA A N 1
ATOM 1320 C CA . ALA A 1 171 ? -9.375 1.051 18.281 1 98.19 171 ALA A CA 1
ATOM 1321 C C . ALA A 1 171 ? -10.539 0.255 17.688 1 98.19 171 ALA A C 1
ATOM 1323 O O . ALA A 1 171 ? -11.43 -0.185 18.422 1 98.19 171 ALA A O 1
ATOM 1324 N N . PRO A 1 172 ? -10.5 0.106 16.406 1 98.12 172 PRO A N 1
ATOM 1325 C CA . PRO A 1 172 ? -9.469 0.557 15.477 1 98.12 172 PRO A CA 1
ATOM 1326 C C . PRO A 1 172 ? -9.531 2.061 15.203 1 98.12 172 PRO A C 1
ATOM 1328 O O . PRO A 1 172 ? -10.625 2.635 15.141 1 98.12 172 PRO A O 1
ATOM 1331 N N . ALA A 1 173 ? -8.398 2.719 15.156 1 98.88 173 ALA A N 1
ATOM 1332 C CA . ALA A 1 173 ? -8.289 4.148 14.883 1 98.88 173 ALA A CA 1
ATOM 1333 C C . ALA A 1 173 ? -7.105 4.43 13.953 1 98.88 173 ALA A C 1
ATOM 1335 O O . ALA A 1 173 ? -6.184 3.619 13.844 1 98.88 173 ALA A O 1
ATOM 1336 N N . ARG A 1 174 ? -7.164 5.504 13.234 1 98.94 174 ARG A N 1
ATOM 1337 C CA . ARG A 1 174 ? -6.121 5.84 12.266 1 98.94 174 ARG A CA 1
ATOM 1338 C C . ARG A 1 174 ? -5.656 7.281 12.445 1 98.94 174 ARG A C 1
ATOM 1340 O O . ARG A 1 174 ? -6.477 8.188 12.586 1 98.94 174 ARG A O 1
ATOM 1347 N N . ILE A 1 175 ? -4.379 7.441 12.508 1 98.94 175 ILE A N 1
ATOM 1348 C CA . ILE A 1 175 ? -3.721 8.742 12.531 1 98.94 175 ILE A CA 1
ATOM 1349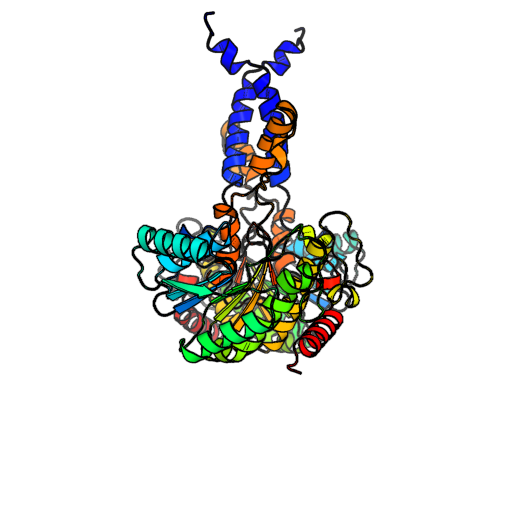 C C . ILE A 1 175 ? -3.086 9.031 11.172 1 98.94 175 ILE A C 1
ATOM 1351 O O . ILE A 1 175 ? -2.342 8.203 10.641 1 98.94 175 ILE A O 1
ATOM 1355 N N . VAL A 1 176 ? -3.445 10.148 10.617 1 98.94 176 VAL A N 1
ATOM 1356 C CA . VAL A 1 176 ? -2.91 10.555 9.32 1 98.94 176 VAL A CA 1
ATOM 1357 C C . VAL A 1 176 ? -2.133 11.859 9.469 1 98.94 176 VAL A C 1
ATOM 1359 O O . VAL A 1 176 ? -2.688 12.875 9.883 1 98.94 176 VAL A O 1
ATOM 1362 N N . ASN A 1 177 ? -0.847 11.859 9.156 1 98.88 177 ASN A N 1
ATOM 1363 C CA . ASN A 1 177 ? -0.011 13.055 9.156 1 98.88 177 ASN A CA 1
ATOM 1364 C C . ASN A 1 177 ? 0.29 13.539 7.738 1 98.88 177 ASN A C 1
ATOM 1366 O O . ASN A 1 177 ? 0.883 12.805 6.945 1 98.88 177 ASN A O 1
ATOM 1370 N N . ILE A 1 178 ? -0.074 14.758 7.453 1 98.31 178 ILE A N 1
ATOM 1371 C CA . ILE A 1 178 ? 0.112 15.289 6.109 1 98.31 178 ILE A CA 1
ATOM 1372 C C . ILE A 1 178 ? 1.506 15.898 5.984 1 98.31 178 ILE A C 1
ATOM 1374 O O . ILE A 1 178 ? 1.826 16.875 6.668 1 98.31 178 ILE A O 1
ATOM 1378 N N . SER A 1 179 ? 2.297 15.289 5.18 1 97.94 179 SER A N 1
ATOM 1379 C CA . SER A 1 179 ? 3.615 15.812 4.836 1 97.94 179 SER A CA 1
ATOM 1380 C C . SER A 1 179 ? 3.598 16.516 3.477 1 97.94 179 SER A C 1
ATOM 1382 O O . SER A 1 179 ? 2.666 17.25 3.166 1 97.94 179 SER A O 1
ATOM 1384 N N . SER A 1 180 ? 4.727 16.469 2.785 1 93.94 180 SER A N 1
ATOM 1385 C CA . SER A 1 180 ? 4.883 17.094 1.482 1 93.94 180 SER A CA 1
ATOM 1386 C C . SER A 1 180 ? 5.98 16.422 0.664 1 93.94 180 SER A C 1
ATOM 1388 O O . SER A 1 180 ? 6.895 15.812 1.224 1 93.94 180 SER A O 1
ATOM 1390 N N . MET A 1 181 ? 5.84 16.547 -0.617 1 92 181 MET A N 1
ATOM 1391 C CA . MET A 1 181 ? 6.934 16.109 -1.478 1 92 181 MET A CA 1
ATOM 1392 C C . MET A 1 181 ? 8.219 16.875 -1.16 1 92 181 MET A C 1
ATOM 1394 O O . MET A 1 181 ? 9.312 16.344 -1.327 1 92 181 MET A O 1
ATOM 1398 N N . ASN A 1 182 ? 8.078 18.016 -0.644 1 91.69 182 ASN A N 1
ATOM 1399 C CA . ASN A 1 182 ? 9.219 18.875 -0.33 1 91.69 182 ASN A CA 1
ATOM 1400 C C . ASN A 1 182 ? 10.047 18.312 0.823 1 91.69 182 ASN A C 1
ATOM 1402 O O . ASN A 1 182 ? 11.141 18.797 1.1 1 91.69 182 ASN A O 1
ATOM 1406 N N . HIS A 1 183 ? 9.547 17.234 1.438 1 96.31 183 HIS A N 1
ATOM 1407 C CA . HIS A 1 183 ? 10.328 16.641 2.516 1 96.31 183 HIS A CA 1
ATOM 1408 C C . HIS A 1 183 ? 11.688 16.172 2.01 1 96.31 183 HIS A C 1
ATOM 1410 O O . HIS A 1 183 ? 12.648 16.078 2.781 1 96.31 183 HIS A O 1
ATOM 1416 N N . TRP A 1 184 ? 11.828 15.945 0.708 1 95 184 TRP A N 1
ATOM 1417 C CA . TRP A 1 184 ? 13.078 15.5 0.104 1 95 184 TRP A CA 1
ATOM 1418 C C . TRP A 1 184 ? 14.156 16.578 0.218 1 95 184 TRP A C 1
ATOM 1420 O O . TRP A 1 184 ? 15.352 16.281 0.141 1 95 184 TRP A O 1
ATOM 1430 N N . LYS A 1 185 ? 13.734 17.781 0.377 1 93.12 185 LYS A N 1
ATOM 1431 C CA . LYS A 1 185 ? 14.656 18.906 0.512 1 93.12 185 LYS A CA 1
ATOM 1432 C C . LYS A 1 185 ? 14.93 19.219 1.98 1 93.12 185 LYS A C 1
ATOM 1434 O O . LYS A 1 185 ? 15.641 20.172 2.295 1 93.12 185 LYS A O 1
ATOM 1439 N N . GLY A 1 186 ? 14.352 18.422 2.879 1 95.44 186 GLY A N 1
ATOM 1440 C CA . GLY A 1 186 ? 14.5 18.672 4.305 1 95.44 186 GLY A CA 1
ATOM 1441 C C . GLY A 1 186 ? 15.789 18.109 4.879 1 95.44 186 GLY A C 1
ATOM 1442 O O . GLY A 1 186 ? 16.406 17.219 4.277 1 95.44 186 GLY A O 1
ATOM 1443 N N . GLU A 1 187 ? 16.125 18.656 6.02 1 95.5 187 GLU A N 1
ATOM 1444 C CA . GLU A 1 187 ? 17.266 18.188 6.816 1 95.5 187 GLU A CA 1
ATOM 1445 C C . GLU A 1 187 ? 16.859 17.969 8.273 1 95.5 187 GLU A C 1
ATOM 1447 O O . GLU A 1 187 ? 15.922 18.609 8.766 1 95.5 187 GLU A O 1
ATOM 1452 N N . VAL A 1 188 ? 17.625 17.062 8.891 1 97.56 188 VAL A N 1
ATOM 1453 C CA . VAL A 1 188 ? 17.391 16.828 10.305 1 97.56 188 VAL A CA 1
ATOM 1454 C C . VAL A 1 188 ? 18.438 17.547 11.141 1 97.56 188 VAL A C 1
ATOM 1456 O O . VAL A 1 188 ? 19.625 17.234 11.055 1 97.56 188 VAL A O 1
ATOM 1459 N N . ASP A 1 189 ? 18.047 18.5 11.758 1 97.44 189 ASP A N 1
ATOM 1460 C CA . ASP A 1 189 ? 18.797 19.234 12.781 1 97.44 189 ASP A CA 1
ATOM 1461 C C . ASP A 1 189 ? 17.875 19.688 13.914 1 97.44 189 ASP A C 1
ATOM 1463 O O . ASP A 1 189 ? 17.078 20.625 13.734 1 97.44 189 ASP A O 1
ATOM 1467 N N . PHE A 1 190 ? 18.062 19.062 15.086 1 97.31 190 PHE A N 1
ATOM 1468 C CA . PHE A 1 190 ? 17.125 19.297 16.188 1 97.31 190 PHE A CA 1
ATOM 1469 C C . PHE A 1 190 ? 17.266 20.719 16.719 1 97.31 190 PHE A C 1
ATOM 1471 O O . PHE A 1 190 ? 16.359 21.234 17.375 1 97.31 190 PHE A O 1
ATOM 1478 N N . ALA A 1 191 ? 18.375 21.375 16.438 1 96.5 191 ALA A N 1
ATOM 1479 C CA . ALA A 1 191 ? 18.531 22.781 16.828 1 96.5 191 ALA A CA 1
ATOM 1480 C C . ALA A 1 191 ? 17.547 23.672 16.094 1 96.5 191 ALA A C 1
ATOM 1482 O O . ALA A 1 191 ? 17.219 24.766 16.562 1 96.5 191 ALA A O 1
ATOM 1483 N N . HIS A 1 192 ? 17.062 23.188 14.953 1 96.12 192 HIS A N 1
ATOM 1484 C CA . HIS A 1 192 ? 16.094 23.938 14.164 1 96.12 192 HIS A CA 1
ATOM 1485 C C . HIS A 1 192 ? 14.812 24.188 14.961 1 96.12 192 HIS A C 1
ATOM 1487 O O . HIS A 1 192 ? 14.125 25.188 14.734 1 96.12 192 HIS A O 1
ATOM 1493 N N . PHE A 1 193 ? 14.531 23.312 15.93 1 97 193 PHE A N 1
ATOM 1494 C CA . PHE A 1 193 ? 13.281 23.406 16.672 1 97 193 PHE A CA 1
ATOM 1495 C C . PHE A 1 193 ? 13.227 24.703 17.469 1 97 193 PHE A C 1
ATOM 1497 O O . PHE A 1 193 ? 12.148 25.281 17.656 1 97 193 PHE A O 1
ATOM 1504 N N . ARG A 1 194 ? 14.422 25.188 17.797 1 95.5 194 ARG A N 1
ATOM 1505 C CA . ARG A 1 194 ? 14.508 26.422 18.578 1 95.5 194 ARG A CA 1
ATOM 1506 C C . ARG A 1 194 ? 14.992 27.578 17.719 1 95.5 194 ARG A C 1
ATOM 1508 O O . ARG A 1 194 ? 15.398 28.625 18.25 1 95.5 194 ARG A O 1
ATOM 1515 N N . GLY A 1 195 ? 15.062 27.328 16.406 1 93.69 195 GLY A N 1
ATOM 1516 C CA . GLY A 1 195 ? 15.398 28.391 15.461 1 93.69 195 GLY A CA 1
ATOM 1517 C C . GLY A 1 195 ? 16.891 28.547 15.242 1 93.69 195 GLY A C 1
ATOM 1518 O O . GLY A 1 195 ? 17.344 29.484 14.594 1 93.69 195 GLY A O 1
ATOM 1519 N N . GLU A 1 196 ? 17.594 27.609 15.766 1 94.31 196 GLU A N 1
ATOM 1520 C CA . GLU A 1 196 ? 19.031 27.641 15.602 1 94.31 196 GLU A CA 1
ATOM 1521 C C . GLU A 1 196 ? 19.469 26.969 14.297 1 94.31 196 GLU A C 1
ATOM 1523 O O . GLU A 1 196 ? 18.844 26 13.859 1 94.31 196 GLU A O 1
ATOM 1528 N N . ASN A 1 197 ? 20.516 27.516 13.586 1 91.44 197 ASN A N 1
ATOM 1529 C CA . ASN A 1 197 ? 21.109 26.953 12.375 1 91.44 197 ASN A CA 1
ATOM 1530 C C . ASN A 1 197 ? 20.109 26.906 11.227 1 91.44 197 ASN A C 1
ATOM 1532 O O . ASN A 1 197 ? 20.094 25.953 10.445 1 91.44 197 ASN A O 1
ATOM 1536 N N . LEU A 1 198 ? 19.188 27.766 11.258 1 89.69 198 LEU A N 1
ATOM 1537 C CA . LEU A 1 198 ? 18.141 27.719 10.242 1 89.69 198 LEU A CA 1
ATOM 1538 C C . LEU A 1 198 ? 18.406 28.75 9.148 1 89.69 198 LEU A C 1
ATOM 1540 O O . LEU A 1 198 ? 18.672 29.922 9.438 1 89.69 198 LEU A O 1
ATOM 1544 N N . ASN A 1 199 ? 18.609 28.188 7.992 1 79.06 199 ASN A N 1
ATOM 1545 C CA . ASN A 1 199 ? 18.672 29.094 6.852 1 79.06 199 ASN A CA 1
ATOM 1546 C C . ASN A 1 199 ? 17.281 29.625 6.477 1 79.06 199 ASN A C 1
ATOM 1548 O O . ASN A 1 199 ? 16.344 28.844 6.332 1 79.06 199 ASN A O 1
ATOM 1552 N N . HIS A 1 200 ? 17.141 30.922 6.586 1 67.12 200 HIS A N 1
ATOM 1553 C CA . HIS A 1 200 ? 15.828 31.516 6.418 1 67.12 200 HIS A CA 1
ATOM 1554 C C . HIS A 1 200 ? 15.523 31.781 4.945 1 67.12 200 HIS A C 1
ATOM 1556 O O . HIS A 1 200 ? 14.594 32.531 4.621 1 67.12 200 HIS A O 1
ATOM 1562 N N . LEU A 1 201 ? 16.281 31.203 4.168 1 66.19 201 LEU A N 1
ATOM 1563 C CA . LEU A 1 201 ? 15.992 31.391 2.748 1 66.19 201 LEU A CA 1
ATOM 1564 C C . LEU A 1 201 ? 14.93 30.406 2.283 1 66.19 201 LEU A C 1
ATOM 1566 O O . LEU A 1 201 ? 14.922 29.234 2.697 1 66.19 201 LEU A O 1
ATOM 1570 N N . MET A 1 202 ? 13.969 30.938 1.52 1 64.81 202 MET A N 1
ATOM 1571 C CA . MET A 1 202 ? 12.938 30.172 0.833 1 64.81 202 MET A CA 1
ATOM 1572 C C . MET A 1 202 ? 12.172 29.281 1.814 1 64.81 202 MET A C 1
ATOM 1574 O O . MET A 1 202 ? 12.039 29.625 2.99 1 64.81 202 MET A O 1
ATOM 1578 N N . ASP A 1 203 ? 11.398 28.266 1.524 1 80.12 203 ASP A N 1
ATOM 1579 C CA . ASP A 1 203 ? 10.523 27.375 2.285 1 80.12 203 ASP A CA 1
ATOM 1580 C C . ASP A 1 203 ? 11.328 26.25 2.939 1 80.12 203 ASP A C 1
ATOM 1582 O O . ASP A 1 203 ? 10.867 25.109 3.01 1 80.12 203 ASP A O 1
ATOM 1586 N N . ALA A 1 204 ? 12.625 26.672 3.547 1 86.81 204 ALA A N 1
ATOM 1587 C CA . ALA A 1 204 ? 13.492 25.641 4.109 1 86.81 204 ALA A CA 1
ATOM 1588 C C . ALA A 1 204 ? 12.891 25.062 5.383 1 86.81 204 ALA A C 1
ATOM 1590 O O . ALA A 1 204 ? 12.875 23.844 5.566 1 86.81 204 ALA A O 1
ATOM 1591 N N . ALA A 1 205 ? 12.469 25.984 6.277 1 91.94 205 ALA A N 1
ATOM 1592 C CA . ALA A 1 205 ? 11.875 25.5 7.52 1 91.94 205 ALA A CA 1
ATOM 1593 C C . ALA A 1 205 ? 10.703 24.562 7.238 1 91.94 205 ALA A C 1
ATOM 1595 O O . ALA A 1 205 ? 10.594 23.5 7.859 1 91.94 205 ALA A O 1
ATOM 1596 N N . TYR A 1 206 ? 9.961 24.953 6.305 1 93.38 206 TYR A N 1
ATOM 1597 C CA . TYR A 1 206 ? 8.82 24.125 5.906 1 93.38 206 TYR A CA 1
ATOM 1598 C C . TYR A 1 206 ? 9.273 22.75 5.461 1 93.38 206 TYR A C 1
ATOM 1600 O O . TYR A 1 206 ? 8.75 21.734 5.926 1 93.38 206 TYR A O 1
ATOM 1608 N N . ASN A 1 207 ? 10.266 22.703 4.621 1 93.88 207 ASN A N 1
ATOM 1609 C CA . ASN A 1 207 ? 10.797 21.453 4.117 1 93.88 207 ASN A CA 1
ATOM 1610 C C . ASN A 1 207 ? 11.281 20.547 5.25 1 93.88 207 ASN A C 1
ATOM 1612 O O . ASN A 1 207 ? 10.984 19.344 5.266 1 93.88 207 ASN A O 1
ATOM 1616 N N . HIS A 1 208 ? 11.977 21.156 6.184 1 96.5 208 HIS A N 1
ATOM 1617 C CA . HIS A 1 208 ? 12.484 20.391 7.316 1 96.5 208 HIS A CA 1
ATOM 1618 C C . HIS A 1 208 ? 11.344 19.797 8.141 1 96.5 208 HIS A C 1
ATOM 1620 O O . HIS A 1 208 ? 11.391 18.625 8.516 1 96.5 208 HIS A O 1
ATOM 1626 N N . THR A 1 209 ? 10.305 20.609 8.375 1 97.44 209 THR A N 1
ATOM 1627 C CA . THR A 1 209 ? 9.203 20.156 9.219 1 97.44 209 THR A CA 1
ATOM 1628 C C . THR A 1 209 ? 8.492 18.969 8.578 1 97.44 209 THR A C 1
ATOM 1630 O O . THR A 1 209 ? 8.086 18.031 9.273 1 97.44 209 THR A O 1
ATOM 1633 N N . LYS A 1 210 ? 8.352 19.016 7.266 1 97.62 210 LYS A N 1
ATOM 1634 C CA . LYS A 1 210 ? 7.633 17.953 6.574 1 97.62 210 LYS A CA 1
ATOM 1635 C C . LYS A 1 210 ? 8.438 16.656 6.574 1 97.62 210 LYS A C 1
ATOM 1637 O O . LYS A 1 210 ? 7.863 15.562 6.625 1 97.62 210 LYS A O 1
ATOM 1642 N N . LEU A 1 211 ? 9.758 16.75 6.582 1 98.31 211 LEU A N 1
ATOM 1643 C CA . LEU A 1 211 ? 10.602 15.586 6.789 1 98.31 211 LEU A CA 1
ATOM 1644 C C . LEU A 1 211 ? 10.414 15.023 8.195 1 98.31 211 LEU A C 1
ATOM 1646 O O . LEU A 1 211 ? 10.227 13.812 8.367 1 98.31 211 LEU A O 1
ATOM 1650 N N . HIS A 1 212 ? 10.367 15.867 9.164 1 98.62 212 HIS A N 1
ATOM 1651 C CA . HIS A 1 212 ? 10.188 15.453 10.555 1 98.62 212 HIS A CA 1
ATOM 1652 C C . HIS A 1 212 ? 8.828 14.797 10.758 1 98.62 212 HIS A C 1
ATOM 1654 O O . HIS A 1 212 ? 8.695 13.875 11.57 1 98.62 212 HIS A O 1
ATOM 1660 N N . ASN A 1 213 ? 7.824 15.234 10.008 1 98.75 213 ASN A N 1
ATOM 1661 C CA . ASN A 1 213 ? 6.504 14.625 10.109 1 98.75 213 ASN A CA 1
ATOM 1662 C C . ASN A 1 213 ? 6.539 13.148 9.742 1 98.75 213 ASN A C 1
ATOM 1664 O O . ASN A 1 213 ? 5.883 12.328 10.383 1 98.75 213 ASN A O 1
ATOM 1668 N N . ILE A 1 214 ? 7.312 12.82 8.781 1 98.88 214 ILE A N 1
ATOM 1669 C CA . ILE A 1 214 ? 7.414 11.43 8.359 1 98.88 214 ILE A CA 1
ATOM 1670 C C . ILE A 1 214 ? 8.18 10.625 9.406 1 98.88 214 ILE A C 1
ATOM 1672 O O . ILE A 1 214 ? 7.77 9.523 9.781 1 98.88 214 ILE A O 1
ATOM 1676 N N . ILE A 1 215 ? 9.266 11.211 9.922 1 98.81 215 ILE A N 1
ATOM 1677 C CA . ILE A 1 215 ? 10.141 10.523 10.867 1 98.81 215 ILE A CA 1
ATOM 1678 C C . ILE A 1 215 ? 9.352 10.156 12.125 1 98.81 215 ILE A C 1
ATOM 1680 O O . ILE A 1 215 ? 9.359 9 12.555 1 98.81 215 ILE A O 1
ATOM 1684 N N . TRP A 1 216 ? 8.641 11.062 12.711 1 98.12 216 TRP A N 1
ATOM 1685 C CA . TRP A 1 216 ? 7.98 10.727 13.969 1 98.12 216 TRP A CA 1
ATOM 1686 C C . TRP A 1 216 ? 6.75 9.859 13.727 1 98.12 216 TRP A C 1
ATOM 1688 O O . TRP A 1 216 ? 6.34 9.094 14.602 1 98.12 216 TRP A O 1
ATOM 1698 N N . THR A 1 217 ? 6.105 9.969 12.5 1 98.81 217 THR A N 1
ATOM 1699 C CA . THR A 1 217 ? 5.004 9.078 12.156 1 98.81 217 THR A CA 1
ATOM 1700 C C . THR A 1 217 ? 5.461 7.621 12.172 1 98.81 217 THR A C 1
ATOM 1702 O O . THR A 1 217 ? 4.777 6.758 12.727 1 98.81 217 THR A O 1
ATOM 1705 N N . ASN A 1 218 ? 6.625 7.414 11.562 1 98.62 218 ASN A N 1
ATOM 1706 C CA . ASN A 1 218 ? 7.172 6.062 11.516 1 98.62 218 ASN A CA 1
ATOM 1707 C C . ASN A 1 218 ? 7.449 5.52 12.914 1 98.62 218 ASN A C 1
ATOM 1709 O O . ASN A 1 218 ? 7.125 4.367 13.211 1 98.62 218 ASN A O 1
ATOM 1713 N N . GLU A 1 219 ? 8.031 6.355 13.766 1 98.75 219 GLU A N 1
ATOM 1714 C CA . GLU A 1 219 ? 8.305 5.93 15.133 1 98.75 219 GLU A CA 1
ATOM 1715 C C . GLU A 1 219 ? 7.012 5.699 15.906 1 98.75 219 GLU A C 1
ATOM 1717 O O . GLU A 1 219 ? 6.895 4.723 16.656 1 98.75 219 GLU A O 1
ATOM 1722 N N . LEU A 1 220 ? 6.074 6.57 15.719 1 98.81 220 LEU A N 1
ATOM 1723 C CA . LEU A 1 220 ? 4.773 6.414 16.359 1 98.81 220 LEU A CA 1
ATOM 1724 C C . LEU A 1 220 ? 4.133 5.082 15.969 1 98.81 220 LEU A C 1
ATOM 1726 O O . LEU A 1 220 ? 3.596 4.375 16.828 1 98.81 220 LEU A O 1
ATOM 1730 N N . ALA A 1 221 ? 4.152 4.762 14.711 1 98.75 221 ALA A N 1
ATOM 1731 C CA . ALA A 1 221 ? 3.6 3.502 14.227 1 98.75 221 ALA A CA 1
ATOM 1732 C C . ALA A 1 221 ? 4.234 2.312 14.938 1 98.75 221 ALA A C 1
ATOM 1734 O O . ALA A 1 221 ? 3.545 1.354 15.297 1 98.75 221 ALA A O 1
ATOM 1735 N N . GLN A 1 222 ? 5.578 2.373 15.125 1 98.06 222 GLN A N 1
ATOM 1736 C CA . GLN A 1 222 ? 6.273 1.313 15.852 1 98.06 222 GLN A CA 1
ATOM 1737 C C . GLN A 1 222 ? 5.754 1.189 17.281 1 98.06 222 GLN A C 1
ATOM 1739 O O . GLN A 1 222 ? 5.48 0.085 17.75 1 98.06 222 GLN A O 1
ATOM 1744 N N . ARG A 1 223 ? 5.52 2.27 17.875 1 98.31 223 ARG A N 1
ATOM 1745 C CA . ARG A 1 223 ? 5.094 2.297 19.266 1 98.31 223 ARG A CA 1
ATOM 1746 C C . ARG A 1 223 ? 3.643 1.854 19.406 1 98.31 223 ARG A C 1
ATOM 1748 O O . ARG A 1 223 ? 3.215 1.44 20.484 1 98.31 223 ARG A O 1
ATOM 1755 N N . LEU A 1 224 ? 2.938 1.909 18.344 1 98.56 224 LEU A N 1
ATOM 1756 C CA . LEU A 1 224 ? 1.507 1.623 18.391 1 98.56 224 LEU A CA 1
ATOM 1757 C C . LEU A 1 224 ? 1.23 0.175 18 1 98.56 224 LEU A C 1
ATOM 1759 O O . LEU A 1 224 ? 0.073 -0.249 17.953 1 98.56 224 LEU A O 1
ATOM 1763 N N . GLN A 1 225 ? 2.305 -0.598 17.672 1 96.5 225 GLN A N 1
ATOM 1764 C CA . GLN A 1 225 ? 2.109 -1.99 17.281 1 96.5 225 GLN A CA 1
ATOM 1765 C C . GLN A 1 225 ? 1.304 -2.748 18.328 1 96.5 225 GLN A C 1
ATOM 1767 O O . GLN A 1 225 ? 1.576 -2.637 19.531 1 96.5 225 GLN A O 1
ATOM 1772 N N . GLY A 1 226 ? 0.205 -3.451 17.875 1 94.88 226 GLY A N 1
ATOM 1773 C CA . GLY A 1 226 ? -0.584 -4.297 18.766 1 94.88 226 GLY A CA 1
ATOM 1774 C C . GLY A 1 226 ? -1.74 -3.561 19.406 1 94.88 226 GLY A C 1
ATOM 1775 O O . GLY A 1 226 ? -2.533 -4.16 20.141 1 94.88 226 GLY A O 1
ATOM 1776 N N . THR A 1 227 ? -1.972 -2.236 19.109 1 97.88 227 THR A N 1
ATOM 1777 C CA . THR A 1 227 ? -2.998 -1.457 19.797 1 97.88 227 THR A CA 1
ATOM 1778 C C . THR A 1 227 ? -4.246 -1.327 18.922 1 97.88 227 THR A C 1
ATOM 1780 O O . THR A 1 227 ? -5.301 -0.907 19.406 1 97.88 227 THR A O 1
ATOM 1783 N N . GLY A 1 228 ? -4.094 -1.618 17.641 1 97.81 228 GLY A N 1
ATOM 1784 C CA . GLY A 1 228 ? -5.195 -1.409 16.703 1 97.81 228 GLY A CA 1
ATOM 1785 C C . GLY A 1 228 ? -5.246 0.001 16.156 1 97.81 228 GLY A C 1
ATOM 1786 O O . GLY A 1 228 ? -6.141 0.333 15.367 1 97.81 228 GLY A O 1
ATOM 1787 N N . VAL A 1 229 ? -4.301 0.854 16.547 1 98.88 229 VAL A N 1
ATOM 1788 C CA . VAL A 1 229 ? -4.184 2.211 16.031 1 98.88 229 VAL A CA 1
ATOM 1789 C C . VAL A 1 229 ? -3.051 2.279 15.008 1 98.88 229 VAL A C 1
ATOM 1791 O O . VAL A 1 229 ? -1.956 1.769 15.258 1 98.88 229 VAL A O 1
ATOM 1794 N N . THR A 1 230 ? -3.312 2.771 13.812 1 98.81 230 THR A N 1
ATOM 1795 C CA . THR A 1 230 ? -2.289 2.906 12.781 1 98.81 230 THR A CA 1
ATOM 1796 C C . THR A 1 230 ? -1.931 4.375 12.562 1 98.81 230 THR A C 1
ATOM 1798 O O . THR A 1 230 ? -2.721 5.266 12.883 1 98.81 230 THR A O 1
ATOM 1801 N N . ALA A 1 231 ? -0.736 4.629 12.141 1 98.94 231 ALA A N 1
ATOM 1802 C CA . ALA A 1 231 ? -0.253 5.965 11.797 1 98.94 231 ALA A CA 1
ATOM 1803 C C . ALA A 1 231 ? 0.501 5.949 10.469 1 98.94 231 ALA A C 1
ATOM 1805 O O . ALA A 1 231 ? 1.431 5.16 10.281 1 98.94 231 ALA A O 1
ATOM 1806 N N . ASN A 1 232 ? 0.068 6.754 9.555 1 98.94 232 ASN A N 1
ATOM 1807 C CA . ASN A 1 232 ? 0.736 6.875 8.266 1 98.94 232 ASN A CA 1
ATOM 1808 C C . ASN A 1 232 ? 0.921 8.336 7.863 1 98.94 232 ASN A C 1
ATOM 1810 O O . ASN A 1 232 ? 0.217 9.219 8.367 1 98.94 232 ASN A O 1
ATOM 1814 N N . SER A 1 233 ? 1.931 8.625 7.047 1 98.88 233 SER A N 1
ATOM 1815 C CA . SER A 1 233 ? 2.15 9.938 6.449 1 98.88 233 SER A CA 1
ATOM 1816 C C . SER A 1 233 ? 1.964 9.891 4.938 1 98.88 233 SER A C 1
ATOM 1818 O O . SER A 1 233 ? 1.935 8.812 4.34 1 98.88 233 SER A O 1
ATOM 1820 N N . LEU A 1 234 ? 1.741 11.086 4.371 1 98.62 234 LEU A N 1
ATOM 1821 C CA . LEU A 1 234 ? 1.508 11.172 2.936 1 98.62 234 LEU A CA 1
ATOM 1822 C C . LEU A 1 234 ? 1.863 12.562 2.406 1 98.62 234 LEU A C 1
ATOM 1824 O O . LEU A 1 234 ? 2.084 13.484 3.186 1 98.62 234 LEU A O 1
ATOM 1828 N N . HIS A 1 235 ? 1.982 12.617 1.107 1 95.88 235 HIS A N 1
ATOM 1829 C CA . HIS A 1 235 ? 1.904 13.93 0.489 1 95.88 235 HIS A CA 1
ATOM 1830 C C . HIS A 1 235 ? 0.723 14.023 -0.471 1 95.88 235 HIS A C 1
ATOM 1832 O O . HIS A 1 235 ? 0.435 13.07 -1.197 1 95.88 235 HIS A O 1
ATOM 1838 N N . PRO A 1 236 ? 0.046 15.102 -0.421 1 92.81 236 PRO A N 1
ATOM 1839 C CA . PRO A 1 236 ? -1.16 15.25 -1.24 1 92.81 236 PRO A CA 1
ATOM 1840 C C . PRO A 1 236 ? -0.852 15.656 -2.678 1 92.81 236 PRO A C 1
ATOM 1842 O O . PRO A 1 236 ? -1.767 15.805 -3.494 1 92.81 236 PRO A O 1
ATOM 1845 N N . GLY A 1 237 ? 0.392 15.781 -3.051 1 87.69 237 GLY A N 1
ATOM 1846 C CA . GLY A 1 237 ? 0.772 16.297 -4.352 1 87.69 237 GLY A CA 1
ATOM 1847 C C . GLY A 1 237 ? 0.982 17.797 -4.355 1 87.69 237 GLY A C 1
ATOM 1848 O O . GLY A 1 237 ? 0.992 18.438 -3.295 1 87.69 237 GLY A O 1
ATOM 1849 N N . ILE A 1 238 ? 1.295 18.375 -5.5 1 79.69 238 ILE A N 1
ATOM 1850 C CA . ILE A 1 238 ? 1.454 19.812 -5.625 1 79.69 238 ILE A CA 1
ATOM 1851 C C . ILE A 1 238 ? 0.087 20.469 -5.809 1 79.69 238 ILE A C 1
ATOM 1853 O O . ILE A 1 238 ? -0.552 20.312 -6.852 1 79.69 238 ILE A O 1
ATOM 1857 N N . VAL A 1 239 ? -0.309 20.953 -4.773 1 71.19 239 VAL A N 1
ATOM 1858 C CA . VAL A 1 239 ? -1.625 21.594 -4.805 1 71.19 239 VAL A CA 1
ATOM 1859 C C . VAL A 1 239 ? -1.481 23.062 -5.145 1 71.19 239 VAL A C 1
ATOM 1861 O O . VAL A 1 239 ? -0.592 23.75 -4.629 1 71.19 239 VAL A O 1
ATOM 1864 N N . MET A 1 240 ? -2.156 23.453 -6.301 1 60.62 240 MET A N 1
ATOM 1865 C CA . MET A 1 240 ? -2.043 24.766 -6.922 1 60.62 240 MET A CA 1
ATOM 1866 C C . MET A 1 240 ? -2.064 25.875 -5.867 1 60.62 240 MET A C 1
ATOM 1868 O O . MET A 1 240 ? -2.938 25.891 -4.996 1 60.62 240 MET A O 1
ATOM 1872 N N . THR A 1 241 ? -0.816 26.375 -5.688 1 54.47 241 THR A N 1
ATOM 1873 C CA . THR A 1 241 ? -0.757 27.609 -4.895 1 54.47 241 THR A CA 1
ATOM 1874 C C . THR A 1 241 ? -0.809 28.844 -5.793 1 54.47 241 THR A C 1
ATOM 1876 O O . THR A 1 241 ? -0.6 28.734 -7.004 1 54.47 241 THR A O 1
ATOM 1879 N N . GLU A 1 242 ? -1.481 29.781 -5.469 1 45.84 242 GLU A N 1
ATOM 1880 C CA . GLU A 1 242 ? -1.688 31.078 -6.133 1 45.84 242 GLU A CA 1
ATOM 1881 C C . GLU A 1 242 ? -0.371 31.641 -6.645 1 45.84 242 GLU A C 1
ATOM 1883 O O . GLU A 1 242 ? -0.311 32.812 -7.055 1 45.84 242 GLU A O 1
ATOM 1888 N N . VAL A 1 243 ? 0.656 30.938 -6.777 1 43.06 243 VAL A N 1
ATOM 1889 C CA . VAL A 1 243 ? 1.909 31.656 -7.023 1 43.06 243 VAL A CA 1
ATOM 1890 C C . VAL A 1 243 ? 1.938 32.156 -8.461 1 43.06 243 VAL A C 1
ATOM 1892 O O . VAL A 1 243 ? 2.691 33.094 -8.781 1 43.06 243 VAL A O 1
ATOM 1895 N N . MET A 1 244 ? 1.422 31.562 -9.453 1 47.62 244 MET A N 1
ATOM 1896 C CA . MET A 1 244 ? 1.818 31.844 -10.828 1 47.62 244 MET A CA 1
ATOM 1897 C C . MET A 1 244 ? 1.146 33.125 -11.336 1 47.62 244 MET A C 1
ATOM 1899 O O . MET A 1 244 ? 1.132 33.375 -12.539 1 47.62 244 MET A O 1
ATOM 1903 N N . ARG A 1 245 ? 0.6 33.969 -10.594 1 48.97 245 ARG A N 1
ATOM 1904 C CA . ARG A 1 245 ? -0.124 35.094 -11.125 1 48.97 245 ARG A CA 1
ATOM 1905 C C . ARG A 1 245 ? 0.826 36.094 -11.812 1 48.97 245 ARG A C 1
ATOM 1907 O O . ARG A 1 245 ? 0.423 36.812 -12.711 1 48.97 245 ARG A O 1
ATOM 1914 N N . ASN A 1 246 ? 2.037 35.938 -11.414 1 49.56 246 ASN A N 1
ATOM 1915 C CA . ASN A 1 246 ? 2.867 37 -11.938 1 49.56 246 ASN A CA 1
ATOM 1916 C C . ASN A 1 246 ? 3.604 36.594 -13.203 1 49.56 246 ASN A C 1
ATOM 1918 O O . ASN A 1 246 ? 4.457 37.312 -13.711 1 49.56 246 ASN A O 1
ATOM 1922 N N . TYR A 1 247 ? 3.424 35.531 -13.672 1 54.41 247 TYR A N 1
ATOM 1923 C CA . TYR A 1 247 ? 4.184 35.156 -14.852 1 54.41 247 TYR A CA 1
ATOM 1924 C C . TYR A 1 247 ? 3.414 35.469 -16.125 1 54.41 247 TYR A C 1
ATOM 1926 O O . TYR A 1 247 ? 2.205 35.719 -16.094 1 54.41 247 TYR A O 1
ATOM 1934 N N . ASN A 1 248 ? 4.207 35.75 -17.203 1 56.69 248 ASN A N 1
ATOM 1935 C CA . ASN A 1 248 ? 3.639 36.062 -18.516 1 56.69 248 ASN A CA 1
ATOM 1936 C C . ASN A 1 248 ? 2.625 35.031 -18.969 1 56.69 248 ASN A C 1
ATOM 1938 O O . ASN A 1 248 ? 2.629 33.906 -18.469 1 56.69 248 ASN A O 1
ATOM 1942 N N . PHE A 1 249 ? 1.791 35.469 -19.828 1 61.28 249 PHE A N 1
ATOM 1943 C CA . PHE A 1 249 ? 0.629 34.688 -20.25 1 61.28 249 PHE A CA 1
ATOM 1944 C C . PHE A 1 249 ? 1.048 33.312 -20.797 1 61.28 249 PHE A C 1
ATOM 1946 O O . PHE A 1 249 ? 0.401 32.312 -20.5 1 61.28 249 PHE A O 1
ATOM 1953 N N . ILE A 1 250 ? 2.076 33.406 -21.578 1 54.53 250 ILE A N 1
ATOM 1954 C CA . ILE A 1 250 ? 2.506 32.156 -22.219 1 54.53 250 ILE A CA 1
ATOM 1955 C C . ILE A 1 250 ? 3.049 31.203 -21.172 1 54.53 250 ILE A C 1
ATOM 1957 O O . ILE A 1 250 ? 2.725 30 -21.188 1 54.53 250 ILE A O 1
ATOM 1961 N N . ILE A 1 251 ? 3.84 31.75 -20.312 1 54.41 251 ILE A N 1
ATOM 1962 C CA . ILE A 1 251 ? 4.426 30.922 -19.266 1 54.41 251 ILE A CA 1
ATOM 1963 C C . ILE A 1 251 ? 3.328 30.422 -18.328 1 54.41 251 ILE A C 1
ATOM 1965 O O . ILE A 1 251 ? 3.328 29.266 -17.922 1 54.41 251 ILE A O 1
ATOM 1969 N N . ARG A 1 252 ? 2.447 31.344 -18.141 1 61.5 252 ARG A N 1
ATOM 1970 C CA . ARG A 1 252 ? 1.325 30.969 -17.281 1 61.5 252 ARG A CA 1
ATOM 1971 C C . ARG A 1 252 ? 0.5 29.844 -17.922 1 61.5 252 ARG A C 1
ATOM 1973 O O . ARG A 1 252 ? 0.06 28.922 -17.234 1 61.5 252 ARG A O 1
ATOM 1980 N N . PHE A 1 253 ? 0.353 30.062 -19.281 1 59.75 253 PHE A N 1
ATOM 1981 C CA . PHE A 1 253 ? -0.418 29.062 -20 1 59.75 253 PHE A CA 1
ATOM 1982 C C . PHE A 1 253 ? 0.288 27.719 -19.969 1 59.75 253 PHE A C 1
ATOM 1984 O O . PHE A 1 253 ? -0.343 26.688 -19.719 1 59.75 253 PHE A O 1
ATOM 1991 N N . LEU A 1 254 ? 1.501 27.781 -20.25 1 56.66 254 LEU A N 1
ATOM 1992 C CA . LEU A 1 254 ? 2.271 26.547 -20.266 1 56.66 254 LEU A CA 1
ATOM 1993 C C . LEU A 1 254 ? 2.311 25.922 -18.875 1 56.66 254 LEU A C 1
ATOM 1995 O O . LEU A 1 254 ? 2.182 24.703 -18.734 1 56.66 254 LEU A O 1
ATOM 1999 N N . PHE A 1 255 ? 2.461 26.812 -17.953 1 59.03 255 PHE A N 1
ATOM 2000 C CA . PHE A 1 255 ? 2.48 26.344 -16.578 1 59.03 255 PHE A CA 1
ATOM 2001 C C . PHE A 1 255 ? 1.127 25.766 -16.172 1 59.03 255 PHE A C 1
ATOM 2003 O O . PHE A 1 255 ? 1.058 24.719 -15.508 1 59.03 255 PHE A O 1
ATOM 2010 N N . ASN A 1 256 ? 0.192 26.453 -16.656 1 61 256 ASN A N 1
ATOM 2011 C CA . ASN A 1 256 ? -1.149 25.969 -16.344 1 61 256 ASN A CA 1
ATOM 2012 C C . ASN A 1 256 ? -1.427 24.625 -17.016 1 61 256 ASN A C 1
ATOM 2014 O O . ASN A 1 256 ? -2.08 23.766 -16.422 1 61 256 ASN A O 1
ATOM 2018 N N . LEU A 1 257 ? -0.957 24.609 -18.219 1 58.94 257 LEU A N 1
ATOM 2019 C CA . LEU A 1 257 ? -1.149 23.344 -18.938 1 58.94 257 LEU A CA 1
ATOM 2020 C C . LEU A 1 257 ? -0.407 22.219 -18.234 1 58.94 257 LEU A C 1
ATOM 2022 O O . LEU A 1 257 ? -0.966 21.125 -18.047 1 58.94 257 LEU A O 1
ATOM 2026 N N . VAL A 1 258 ? 0.81 22.578 -17.969 1 58.69 258 VAL A N 1
ATOM 2027 C CA . VAL A 1 258 ? 1.611 21.562 -17.281 1 58.69 258 VAL A CA 1
ATOM 2028 C C . VAL A 1 258 ? 1.082 21.344 -15.867 1 58.69 258 VAL A C 1
ATOM 2030 O O . VAL A 1 258 ? 0.996 20.219 -15.398 1 58.69 258 VAL A O 1
ATOM 2033 N N . GLY A 1 259 ? 0.773 22.562 -15.328 1 62.28 259 GLY A N 1
ATOM 2034 C CA . GLY A 1 259 ? 0.227 22.5 -13.977 1 62.28 259 GLY A CA 1
ATOM 2035 C C . GLY A 1 259 ? -1.058 21.703 -13.883 1 62.28 259 GLY A C 1
ATOM 2036 O O . GLY A 1 259 ? -1.271 20.969 -12.922 1 62.28 259 GLY A O 1
ATOM 2037 N N . PHE A 1 260 ? -1.774 21.859 -14.977 1 61.47 260 PHE A N 1
ATOM 2038 C CA . PHE A 1 260 ? -3.039 21.141 -15.016 1 61.47 260 PHE A CA 1
ATOM 2039 C C . PHE A 1 260 ? -2.807 19.625 -14.906 1 61.47 260 PHE A C 1
ATOM 2041 O O . PHE A 1 260 ? -3.578 18.922 -14.258 1 61.47 260 PHE A O 1
ATOM 2048 N N . PHE A 1 261 ? -1.741 19.312 -15.5 1 62.66 261 PHE A N 1
ATOM 2049 C CA . PHE A 1 261 ? -1.504 17.875 -15.531 1 62.66 261 PHE A CA 1
ATOM 2050 C C . PHE A 1 261 ? -0.767 17.422 -14.273 1 62.66 261 PHE A C 1
ATOM 2052 O O . PHE A 1 261 ? -0.872 16.266 -13.875 1 62.66 261 PHE A O 1
ATOM 2059 N N . PHE A 1 262 ? -0.234 18.453 -13.555 1 64.12 262 PHE A N 1
ATOM 2060 C CA . PHE A 1 262 ? 0.621 18.016 -12.453 1 64.12 262 PHE A CA 1
ATOM 2061 C C . PHE A 1 262 ? 0.12 18.578 -11.125 1 64.12 262 PHE A C 1
ATOM 2063 O O . PHE A 1 262 ? 0.424 18.031 -10.062 1 64.12 262 PHE A O 1
ATOM 2070 N N . PHE A 1 263 ? -0.775 19.672 -11.273 1 74.56 263 PHE A N 1
ATOM 2071 C CA . PHE A 1 263 ? -1.249 20.266 -10.031 1 74.56 263 PHE A CA 1
ATOM 2072 C C . PHE A 1 263 ? -2.615 19.703 -9.648 1 74.56 263 PHE A C 1
ATOM 2074 O O . PHE A 1 263 ? -3.42 19.375 -10.516 1 74.56 263 PHE A O 1
ATOM 2081 N N . LYS A 1 264 ? -2.773 19.578 -8.344 1 79.81 264 LYS A N 1
ATOM 2082 C CA . LYS A 1 264 ? -4.055 19.125 -7.812 1 79.81 264 LYS A CA 1
ATOM 2083 C C . LYS A 1 264 ? -4.801 20.266 -7.121 1 79.81 264 LYS A C 1
ATOM 2085 O O . LYS A 1 264 ? -4.18 21.172 -6.57 1 79.81 264 LYS A O 1
ATOM 2090 N N . THR A 1 265 ? -6.141 20.234 -7.305 1 84.81 265 THR A N 1
ATOM 2091 C CA . THR A 1 265 ? -6.969 21.109 -6.48 1 84.81 265 THR A CA 1
ATOM 2092 C C . THR A 1 265 ? -6.98 20.625 -5.031 1 84.81 265 THR A C 1
ATOM 2094 O O . THR A 1 265 ? -6.543 19.516 -4.73 1 84.81 265 THR A O 1
ATOM 2097 N N . ALA A 1 266 ? -7.461 21.531 -4.188 1 88.5 266 ALA A N 1
ATOM 2098 C CA . ALA A 1 266 ? -7.586 21.141 -2.785 1 88.5 266 ALA A CA 1
ATOM 2099 C C . ALA A 1 266 ? -8.469 19.906 -2.631 1 88.5 266 ALA A C 1
ATOM 2101 O O . ALA A 1 266 ? -8.18 19.031 -1.816 1 88.5 266 ALA A O 1
ATOM 2102 N N . GLU A 1 267 ? -9.516 19.859 -3.387 1 90.88 267 GLU A N 1
ATOM 2103 C CA . GLU A 1 267 ? -10.422 18.719 -3.352 1 90.88 267 GLU A CA 1
ATOM 2104 C C . GLU A 1 267 ? -9.719 17.438 -3.791 1 90.88 267 GLU A C 1
ATOM 2106 O O . GLU A 1 267 ? -9.836 16.391 -3.135 1 90.88 267 GLU A O 1
ATOM 2111 N N . GLU A 1 268 ? -8.953 17.531 -4.887 1 88.5 268 GLU A N 1
ATOM 2112 C CA . GLU A 1 268 ? -8.188 16.375 -5.359 1 88.5 268 GLU A CA 1
ATOM 2113 C C . GLU A 1 268 ? -7.109 15.977 -4.355 1 88.5 268 GLU A C 1
ATOM 2115 O O . GLU A 1 268 ? -6.871 14.789 -4.137 1 88.5 268 GLU A O 1
ATOM 2120 N N . GLY A 1 269 ? -6.523 16.969 -3.744 1 92.06 269 GLY A N 1
ATOM 2121 C CA . GLY A 1 269 ? -5.488 16.719 -2.756 1 92.06 269 GLY A CA 1
ATOM 2122 C C . GLY A 1 269 ? -6.012 16.031 -1.504 1 92.06 269 GLY A C 1
ATOM 2123 O O . GLY A 1 269 ? -5.258 15.359 -0.797 1 92.06 269 GLY A O 1
ATOM 2124 N N . ALA A 1 270 ? -7.277 16.188 -1.231 1 96.19 270 ALA A N 1
ATOM 2125 C CA . ALA A 1 270 ? -7.887 15.625 -0.031 1 96.19 270 ALA A CA 1
ATOM 2126 C C . ALA A 1 270 ? -8.117 14.125 -0.189 1 96.19 270 ALA A C 1
ATOM 2128 O O . ALA A 1 270 ? -8.375 13.422 0.792 1 96.19 270 ALA A O 1
ATOM 2129 N N . SER A 1 271 ? -7.969 13.57 -1.398 1 95.88 271 SER A N 1
ATOM 2130 C CA . SER A 1 271 ? -8.273 12.172 -1.67 1 95.88 271 SER A CA 1
ATOM 2131 C C . SER A 1 271 ? -7.332 11.242 -0.917 1 95.88 271 SER A C 1
ATOM 2133 O O . SER A 1 271 ? -7.766 10.258 -0.318 1 95.88 271 SER A O 1
ATOM 2135 N N . ILE A 1 272 ? -6.078 11.578 -0.875 1 96.31 272 ILE A N 1
ATOM 2136 C CA . ILE A 1 272 ? -5.094 10.656 -0.323 1 96.31 272 ILE A CA 1
ATOM 2137 C C . ILE A 1 272 ? -5.199 10.641 1.2 1 96.31 272 ILE A C 1
ATOM 2139 O O . ILE A 1 272 ? -5.164 9.578 1.821 1 96.31 272 ILE A O 1
ATOM 2143 N N . PRO A 1 273 ? -5.375 11.867 1.88 1 98.31 273 PRO A N 1
ATOM 2144 C CA . PRO A 1 273 ? -5.605 11.758 3.322 1 98.31 273 PRO A CA 1
ATOM 2145 C C . PRO A 1 273 ? -6.879 10.992 3.662 1 98.31 273 PRO A C 1
ATOM 2147 O O . PRO A 1 273 ? -6.922 10.258 4.656 1 98.31 273 PRO A O 1
ATOM 2150 N N . ILE A 1 274 ? -7.91 11.164 2.893 1 98.69 274 ILE A N 1
ATOM 2151 C CA . ILE A 1 274 ? -9.141 10.406 3.115 1 98.69 274 ILE A CA 1
ATOM 2152 C C . ILE A 1 274 ? -8.875 8.922 2.912 1 98.69 274 ILE A C 1
ATOM 2154 O O . ILE A 1 274 ? -9.305 8.094 3.719 1 98.69 274 ILE A O 1
ATOM 2158 N N . TYR A 1 275 ? -8.117 8.562 1.9 1 98.62 275 TYR A N 1
ATOM 2159 C CA . TYR A 1 275 ? -7.711 7.184 1.649 1 98.62 275 TYR A CA 1
ATOM 2160 C C . TYR A 1 275 ? -7.012 6.59 2.867 1 98.62 275 TYR A C 1
ATOM 2162 O O . TYR A 1 275 ? -7.387 5.516 3.342 1 98.62 275 TYR A O 1
ATOM 2170 N N . CYS A 1 276 ? -6.074 7.305 3.395 1 98.69 276 CYS A N 1
ATOM 2171 C CA . CYS A 1 276 ? -5.293 6.832 4.535 1 98.69 276 CYS A CA 1
ATOM 2172 C C . CYS A 1 276 ? -6.16 6.734 5.785 1 98.69 276 CYS A C 1
ATOM 2174 O O . CYS A 1 276 ? -5.906 5.898 6.656 1 98.69 276 CYS A O 1
ATOM 2176 N N . ALA A 1 277 ? -7.215 7.512 5.816 1 98.81 277 ALA A N 1
ATOM 2177 C CA . ALA A 1 277 ? -8.016 7.617 7.035 1 98.81 277 ALA A CA 1
ATOM 2178 C C . ALA A 1 277 ? -9.094 6.535 7.078 1 98.81 277 ALA A C 1
ATOM 2180 O O . ALA A 1 277 ? -9.492 6.098 8.156 1 98.81 277 ALA A O 1
ATOM 2181 N N . ILE A 1 278 ? -9.555 6.078 5.82 1 98.38 278 ILE A N 1
ATOM 2182 C CA . ILE A 1 278 ? -10.789 5.305 5.973 1 98.38 278 ILE A CA 1
ATOM 2183 C C . ILE A 1 278 ? -10.773 4.121 5.008 1 98.38 278 ILE A C 1
ATOM 2185 O O . ILE A 1 278 ? -11.602 3.219 5.109 1 98.38 278 ILE A O 1
ATOM 2189 N N . SER A 1 279 ? -9.906 4.066 4.004 1 98 279 SER A N 1
ATOM 2190 C CA . SER A 1 279 ? -10.008 3.059 2.953 1 98 279 SER A CA 1
ATOM 2191 C C . SER A 1 279 ? -9.875 1.649 3.523 1 98 279 SER A C 1
ATOM 2193 O O . SER A 1 279 ? -9.102 1.421 4.457 1 98 279 SER A O 1
ATOM 2195 N N . GLU A 1 280 ? -10.578 0.702 2.959 1 97.06 280 GLU A N 1
ATOM 2196 C CA . GLU A 1 280 ? -10.406 -0.708 3.297 1 97.06 280 GLU A CA 1
ATOM 2197 C C . GLU A 1 280 ? -9.078 -1.242 2.779 1 97.06 280 GLU A C 1
ATOM 2199 O O . GLU A 1 280 ? -8.453 -2.098 3.414 1 97.06 280 GLU A O 1
ATOM 2204 N N . GLU A 1 281 ? -8.641 -0.715 1.668 1 96.94 281 GLU A N 1
ATOM 2205 C CA . GLU A 1 281 ? -7.379 -1.124 1.051 1 96.94 281 GLU A CA 1
ATOM 2206 C C . GLU A 1 281 ? -6.207 -0.938 2.01 1 96.94 281 GLU A C 1
ATOM 2208 O O . GLU A 1 281 ? -5.336 -1.805 2.111 1 96.94 281 GLU A O 1
ATOM 2213 N N . ALA A 1 282 ? -6.25 0.158 2.785 1 97.44 282 ALA A N 1
ATOM 2214 C CA . ALA A 1 282 ? -5.102 0.52 3.611 1 97.44 282 ALA A CA 1
ATOM 2215 C C . ALA A 1 282 ? -5.324 0.122 5.066 1 97.44 282 ALA A C 1
ATOM 2217 O O . ALA A 1 282 ? -4.555 0.506 5.949 1 97.44 282 ALA A O 1
ATOM 2218 N N . GLU A 1 283 ? -6.41 -0.622 5.34 1 97.06 283 GLU A N 1
ATOM 2219 C CA . GLU A 1 283 ? -6.703 -1.045 6.707 1 97.06 283 GLU A CA 1
ATOM 2220 C C . GLU A 1 283 ? -5.551 -1.855 7.293 1 97.06 283 GLU A C 1
ATOM 2222 O O . GLU A 1 283 ? -5.035 -2.77 6.645 1 97.06 283 GLU A O 1
ATOM 2227 N N . GLY A 1 284 ? -5.113 -1.464 8.438 1 96.5 284 GLY A N 1
ATOM 2228 C CA . GLY A 1 284 ? -4.098 -2.213 9.164 1 96.5 284 GLY A CA 1
ATOM 2229 C C . GLY A 1 284 ? -2.682 -1.812 8.797 1 96.5 284 GLY A C 1
ATOM 2230 O O . GLY A 1 284 ? -1.724 -2.242 9.438 1 96.5 284 GLY A O 1
ATOM 2231 N N . ILE A 1 285 ? -2.516 -1.03 7.746 1 98.38 285 ILE A N 1
ATOM 2232 C CA . ILE A 1 285 ? -1.196 -0.58 7.316 1 98.38 285 ILE A CA 1
ATOM 2233 C C . ILE A 1 285 ? -0.748 0.597 8.18 1 98.38 285 ILE A C 1
ATOM 2235 O O . ILE A 1 285 ? -1.519 1.529 8.422 1 98.38 285 ILE A O 1
ATOM 2239 N N . SER A 1 286 ? 0.462 0.55 8.695 1 98.56 286 SER A N 1
ATOM 2240 C CA . SER A 1 286 ? 0.99 1.579 9.586 1 98.56 286 SER A CA 1
ATOM 2241 C C . SER A 1 286 ? 2.463 1.853 9.305 1 98.56 286 SER A C 1
ATOM 2243 O O . SER A 1 286 ? 3.178 0.979 8.805 1 98.56 286 SER A O 1
ATOM 2245 N N . GLY A 1 287 ? 2.875 3.045 9.516 1 98.5 287 GLY A N 1
ATOM 2246 C CA . GLY A 1 287 ? 4.273 3.422 9.398 1 98.5 287 GLY A CA 1
ATOM 2247 C C . GLY A 1 287 ? 4.73 3.578 7.961 1 98.5 287 GLY A C 1
ATOM 2248 O O . GLY A 1 287 ? 5.902 3.361 7.648 1 98.5 287 GLY A O 1
ATOM 2249 N N . LYS A 1 288 ? 3.797 3.814 7.082 1 98.75 288 LYS A N 1
ATOM 2250 C CA . LYS A 1 288 ? 4.133 3.898 5.664 1 98.75 288 LYS A CA 1
ATOM 2251 C C . LYS A 1 288 ? 3.93 5.316 5.137 1 98.75 288 LYS A C 1
ATOM 2253 O O . LYS A 1 288 ? 3.275 6.137 5.781 1 98.75 288 LYS A O 1
ATOM 2258 N N . TYR A 1 289 ? 4.59 5.668 4.066 1 98.62 289 TYR A N 1
ATOM 2259 C CA . TYR A 1 289 ? 4.488 6.934 3.348 1 98.62 289 TYR A CA 1
ATOM 2260 C C . TYR A 1 289 ? 3.797 6.742 2.004 1 98.62 289 TYR A C 1
ATOM 2262 O O . TYR A 1 289 ? 4.266 5.977 1.159 1 98.62 289 TYR A O 1
ATOM 2270 N N . PHE A 1 290 ? 2.66 7.395 1.837 1 98.31 290 PHE A N 1
ATOM 2271 C CA . PHE A 1 290 ? 1.876 7.289 0.612 1 98.31 290 PHE A CA 1
ATOM 2272 C C . PHE A 1 290 ? 2.068 8.523 -0.263 1 98.31 290 PHE A C 1
ATOM 2274 O O . PHE A 1 290 ? 2.156 9.641 0.244 1 98.31 290 PHE A O 1
ATOM 2281 N N . ASP A 1 291 ? 2.068 8.305 -1.572 1 94.62 291 ASP A N 1
ATOM 2282 C CA . ASP A 1 291 ? 2.117 9.469 -2.455 1 94.62 291 ASP A CA 1
ATOM 2283 C C . ASP A 1 291 ? 0.714 9.898 -2.869 1 94.62 291 ASP A C 1
ATOM 2285 O O . ASP A 1 291 ? -0.279 9.367 -2.373 1 94.62 291 ASP A O 1
ATOM 2289 N N . SER A 1 292 ? 0.632 10.891 -3.707 1 91.31 292 SER A N 1
ATOM 2290 C CA . SER A 1 292 ? -0.634 11.523 -4.059 1 91.31 292 SER A CA 1
ATOM 2291 C C . SER A 1 292 ? -1.519 10.586 -4.871 1 91.31 292 SER A C 1
ATOM 2293 O O . SER A 1 292 ? -2.713 10.844 -5.043 1 91.31 292 SER A O 1
ATOM 2295 N N . ASP A 1 293 ? -0.989 9.438 -5.355 1 88.81 293 ASP A N 1
ATOM 2296 C CA . ASP A 1 293 ? -1.744 8.469 -6.145 1 88.81 293 ASP A CA 1
ATOM 2297 C C . ASP A 1 293 ? -2.027 7.203 -5.336 1 88.81 293 ASP A C 1
ATOM 2299 O O . ASP A 1 293 ? -2.312 6.148 -5.902 1 88.81 293 ASP A O 1
ATOM 2303 N N . CYS A 1 294 ? -1.83 7.254 -4.039 1 93.94 294 CYS A N 1
ATOM 2304 C CA . CYS A 1 294 ? -2.139 6.191 -3.088 1 93.94 294 CYS A CA 1
ATOM 2305 C C . CYS A 1 294 ? -1.117 5.062 -3.182 1 93.94 294 CYS A C 1
ATOM 2307 O O . CYS A 1 294 ? -1.394 3.934 -2.771 1 93.94 294 CYS A O 1
ATOM 2309 N N . LEU A 1 295 ? 0.061 5.395 -3.777 1 94.62 295 LEU A N 1
ATOM 2310 C CA . LEU A 1 295 ? 1.137 4.41 -3.863 1 94.62 295 LEU A CA 1
ATOM 2311 C C . LEU A 1 295 ? 2.002 4.441 -2.607 1 94.62 295 LEU A C 1
ATOM 2313 O O . LEU A 1 295 ? 2.287 5.512 -2.07 1 94.62 295 LEU A O 1
ATOM 2317 N N . LEU A 1 296 ? 2.367 3.225 -2.188 1 97.31 296 LEU A N 1
ATOM 2318 C CA . LEU A 1 296 ? 3.424 3.129 -1.186 1 97.31 296 LEU A CA 1
ATOM 2319 C C . LEU A 1 296 ? 4.781 3.463 -1.793 1 97.31 296 LEU A C 1
ATOM 2321 O O . LEU A 1 296 ? 5.203 2.834 -2.766 1 97.31 296 LEU A O 1
ATOM 2325 N N . VAL A 1 297 ? 5.457 4.496 -1.244 1 96.38 297 VAL A N 1
ATOM 2326 C CA . VAL A 1 297 ? 6.762 4.887 -1.763 1 96.38 297 VAL A CA 1
ATOM 2327 C C . VAL A 1 297 ? 7.734 5.102 -0.606 1 96.38 297 VAL A C 1
ATOM 2329 O O . VAL A 1 297 ? 7.316 5.309 0.536 1 96.38 297 VAL A O 1
ATOM 2332 N N . LEU A 1 298 ? 9.031 5.035 -0.938 1 96.69 298 LEU A N 1
ATOM 2333 C CA . LEU A 1 298 ? 10.039 5.297 0.087 1 96.69 298 LEU A CA 1
ATOM 2334 C C . LEU A 1 298 ? 10.242 6.797 0.272 1 96.69 298 LEU A C 1
ATOM 2336 O O . LEU A 1 298 ? 10.438 7.527 -0.703 1 96.69 298 LEU A O 1
ATOM 2340 N N . PRO A 1 299 ? 10.141 7.281 1.503 1 97.69 299 PRO A N 1
ATOM 2341 C CA . PRO A 1 299 ? 10.508 8.68 1.752 1 97.69 299 PRO A CA 1
ATOM 2342 C C . PRO A 1 299 ? 12.016 8.898 1.747 1 97.69 299 PRO A C 1
ATOM 2344 O O . PRO A 1 299 ? 12.781 7.961 1.511 1 97.69 299 PRO A O 1
ATOM 2347 N N . ALA A 1 300 ? 12.422 10.133 2.01 1 97.19 300 ALA A N 1
ATOM 2348 C CA . ALA A 1 300 ? 13.836 10.484 2.035 1 97.19 300 ALA A CA 1
ATOM 2349 C C . ALA A 1 300 ? 14.602 9.609 3.021 1 97.19 300 ALA A C 1
ATOM 2351 O O . ALA A 1 300 ? 14.047 9.156 4.023 1 97.19 300 ALA A O 1
ATOM 2352 N N . PRO A 1 301 ? 15.875 9.367 2.846 1 96.5 301 PRO A N 1
ATOM 2353 C CA . PRO A 1 301 ? 16.672 8.406 3.605 1 96.5 301 PRO A CA 1
ATOM 2354 C C . PRO A 1 301 ? 16.641 8.656 5.109 1 96.5 301 PRO A C 1
ATOM 2356 O O . PRO A 1 301 ? 16.484 7.719 5.895 1 96.5 301 PRO A O 1
ATOM 2359 N N . PRO A 1 302 ? 16.641 9.938 5.582 1 97.44 302 PRO A N 1
ATOM 2360 C CA . PRO A 1 302 ? 16.594 10.117 7.035 1 97.44 302 PRO A CA 1
ATOM 2361 C C . PRO A 1 302 ? 15.297 9.594 7.648 1 97.44 302 PRO A C 1
ATOM 2363 O O . PRO A 1 302 ? 15.289 9.172 8.805 1 97.44 302 PRO A O 1
ATOM 2366 N N . ALA A 1 303 ? 14.266 9.633 6.855 1 98.12 303 ALA A N 1
ATOM 2367 C CA . ALA A 1 303 ? 12.969 9.195 7.363 1 98.12 303 ALA A CA 1
ATOM 2368 C C . ALA A 1 303 ? 12.898 7.676 7.457 1 98.12 303 ALA A C 1
ATOM 2370 O O . ALA A 1 303 ? 11.953 7.125 8.023 1 98.12 303 ALA A O 1
ATOM 2371 N N . ARG A 1 304 ? 13.93 7.027 6.941 1 97.25 304 ARG A N 1
ATOM 2372 C CA . ARG A 1 304 ? 13.922 5.57 6.906 1 97.25 304 ARG A CA 1
ATOM 2373 C C . ARG A 1 304 ? 14.875 4.992 7.949 1 97.25 304 ARG A C 1
ATOM 2375 O O . ARG A 1 304 ? 15.078 3.779 8.008 1 97.25 304 ARG A O 1
ATOM 2382 N N . ASP A 1 305 ? 15.492 5.844 8.836 1 97.25 305 ASP A N 1
ATOM 2383 C CA . ASP A 1 305 ? 16.438 5.441 9.875 1 97.25 305 ASP A CA 1
ATOM 2384 C C . ASP A 1 305 ? 15.719 5.277 11.219 1 97.25 305 ASP A C 1
ATOM 2386 O O . ASP A 1 305 ? 15.352 6.266 11.859 1 97.25 305 ASP A O 1
ATOM 2390 N N . PRO A 1 306 ? 15.672 4.031 11.695 1 96.5 306 PRO A N 1
ATOM 2391 C CA . PRO A 1 306 ? 14.945 3.818 12.953 1 96.5 306 PRO A CA 1
ATOM 2392 C C . PRO A 1 306 ? 15.594 4.531 14.141 1 96.5 306 PRO A C 1
ATOM 2394 O O . PRO A 1 306 ? 14.898 4.965 15.055 1 96.5 306 PRO A O 1
ATOM 2397 N N . ALA A 1 307 ? 16.859 4.613 14.102 1 97.62 307 ALA A N 1
ATOM 2398 C CA . ALA A 1 307 ? 17.547 5.281 15.195 1 97.62 307 ALA A CA 1
ATOM 2399 C C . ALA A 1 307 ? 17.188 6.762 15.258 1 97.62 307 ALA A C 1
ATOM 2401 O O . ALA A 1 307 ? 17 7.312 16.344 1 97.62 307 ALA A O 1
ATOM 2402 N N . LEU A 1 308 ? 17.047 7.352 14.117 1 98.06 308 LEU A N 1
ATOM 2403 C CA . LEU A 1 308 ? 16.641 8.75 14.062 1 98.06 308 LEU A CA 1
ATOM 2404 C C . LEU A 1 308 ? 15.203 8.922 14.531 1 98.06 308 LEU A C 1
ATOM 2406 O O . LEU A 1 308 ? 14.867 9.93 15.164 1 98.06 308 LEU A O 1
ATOM 2410 N N . GLY A 1 309 ? 14.375 7.934 14.195 1 98.44 309 GLY A N 1
ATOM 2411 C CA . GLY A 1 309 ? 13 7.961 14.672 1 98.44 309 GLY A CA 1
ATOM 2412 C C . GLY A 1 309 ? 12.891 7.973 16.188 1 98.44 309 GLY A C 1
ATOM 2413 O O . GLY A 1 309 ? 12.141 8.773 16.75 1 98.44 309 GLY A O 1
ATOM 2414 N N . VAL A 1 310 ? 13.656 7.164 16.828 1 98.44 310 VAL A N 1
ATOM 2415 C CA . VAL A 1 310 ? 13.648 7.062 18.281 1 98.44 310 VAL A CA 1
ATOM 2416 C C . VAL A 1 310 ? 14.148 8.375 18.891 1 98.44 310 VAL A C 1
ATOM 2418 O O . VAL A 1 310 ? 13.516 8.922 19.797 1 98.44 310 VAL A O 1
ATOM 2421 N N . LYS A 1 311 ? 15.234 8.836 18.328 1 98.19 311 LYS A N 1
ATOM 2422 C CA . LYS A 1 311 ? 15.82 10.07 18.844 1 98.19 311 LYS A CA 1
ATOM 2423 C C . LYS A 1 311 ? 14.859 11.242 18.688 1 98.19 311 LYS A C 1
ATOM 2425 O O . LYS A 1 311 ? 14.68 12.031 19.625 1 98.19 311 LYS A O 1
ATOM 2430 N N . GLU A 1 312 ? 14.266 11.375 17.516 1 97.69 312 GLU A N 1
ATOM 2431 C CA . GLU A 1 312 ? 13.32 12.453 17.266 1 97.69 312 GLU A CA 1
ATOM 2432 C C . GLU A 1 312 ? 12.156 12.406 18.25 1 97.69 312 GLU A C 1
ATOM 2434 O O . GLU A 1 312 ? 11.742 13.445 18.781 1 97.69 312 GLU A O 1
ATOM 2439 N N . TYR A 1 313 ? 11.656 11.227 18.422 1 97.75 313 TYR A N 1
ATOM 2440 C CA . TYR A 1 313 ? 10.523 11.055 19.328 1 97.75 313 TYR A CA 1
ATOM 2441 C C . TYR A 1 313 ? 10.883 11.492 20.734 1 97.75 313 TYR A C 1
ATOM 2443 O O . TYR A 1 313 ? 10.125 12.227 21.375 1 97.75 313 TYR A O 1
ATOM 2451 N N . GLU A 1 314 ? 12.008 11.164 21.188 1 97.5 314 GLU A N 1
ATOM 2452 C CA . GLU A 1 314 ? 12.469 11.516 22.531 1 97.5 314 GLU A CA 1
ATOM 2453 C C . GLU A 1 314 ? 12.688 13.016 22.656 1 97.5 314 GLU A C 1
ATOM 2455 O O . GLU A 1 314 ? 12.367 13.617 23.688 1 97.5 314 GLU A O 1
ATOM 2460 N N . VAL A 1 315 ? 13.25 13.586 21.656 1 97.75 315 VAL A N 1
ATOM 2461 C CA . VAL A 1 315 ? 13.469 15.023 21.656 1 97.75 315 VAL A CA 1
ATOM 2462 C C . VAL A 1 315 ? 12.133 15.758 21.734 1 97.75 315 VAL A C 1
ATOM 2464 O O . VAL A 1 315 ? 11.992 16.703 22.5 1 97.75 315 VAL A O 1
ATOM 2467 N N . CYS A 1 316 ? 11.156 15.281 20.969 1 98.06 316 CYS A N 1
ATOM 2468 C CA . CYS A 1 316 ? 9.836 15.906 21 1 98.06 316 CYS A CA 1
ATOM 2469 C C . CYS A 1 316 ? 9.172 15.734 22.359 1 98.06 316 CYS A C 1
ATOM 2471 O O . CYS A 1 316 ? 8.539 16.672 22.859 1 98.06 316 CYS A O 1
ATOM 2473 N N . GLU A 1 317 ? 9.359 14.578 22.953 1 97.38 317 GLU A N 1
ATOM 2474 C CA . GLU A 1 317 ? 8.812 14.344 24.281 1 97.38 317 GLU A CA 1
ATOM 2475 C C . GLU A 1 317 ? 9.422 15.297 25.312 1 97.38 317 GLU A C 1
ATOM 2477 O O . GLU A 1 317 ? 8.719 15.852 26.156 1 97.38 317 GLU A O 1
ATOM 2482 N N . ARG A 1 318 ? 10.688 15.5 25.188 1 96.19 318 ARG A N 1
ATOM 2483 C CA . ARG A 1 318 ? 11.375 16.406 26.109 1 96.19 318 ARG A CA 1
ATOM 2484 C C . ARG A 1 318 ? 10.93 17.844 25.906 1 96.19 318 ARG A C 1
ATOM 2486 O O . ARG A 1 318 ? 10.703 18.562 26.875 1 96.19 318 ARG A O 1
ATOM 2493 N N . LEU A 1 319 ? 10.781 18.203 24.656 1 95.81 319 LEU A N 1
ATOM 2494 C CA . LEU A 1 319 ? 10.398 19.562 24.312 1 95.81 319 LEU A CA 1
ATOM 2495 C C . LEU A 1 319 ? 8.977 19.859 24.797 1 95.81 319 LEU A C 1
ATOM 2497 O O . LEU A 1 319 ? 8.656 21.016 25.109 1 95.81 319 LEU A O 1
ATOM 2501 N N . THR A 1 320 ? 8.164 18.812 24.844 1 96.69 320 THR A N 1
ATOM 2502 C CA . THR A 1 320 ? 6.758 19.047 25.156 1 96.69 320 THR A CA 1
ATOM 2503 C C . THR A 1 320 ? 6.441 18.641 26.594 1 96.69 320 THR A C 1
ATOM 2505 O O . THR A 1 320 ? 5.289 18.719 27.016 1 96.69 320 THR A O 1
ATOM 2508 N N . ALA A 1 321 ? 7.465 18.109 27.297 1 89.44 321 ALA A N 1
ATOM 2509 C CA . ALA A 1 321 ? 7.258 17.719 28.688 1 89.44 321 ALA A CA 1
ATOM 2510 C C . ALA A 1 321 ? 6.93 18.938 29.562 1 89.44 321 ALA A C 1
ATOM 2512 O O . ALA A 1 321 ? 7.422 20.031 29.312 1 89.44 321 ALA A O 1
ATOM 2513 N N . LYS A 1 322 ? 5.711 19.125 30.094 1 69.81 322 LYS A N 1
ATOM 2514 C CA . LYS A 1 322 ? 5.297 20.203 31 1 69.81 322 LYS A CA 1
ATOM 2515 C C . LYS A 1 322 ? 6.383 20.5 32.031 1 69.81 322 LYS A C 1
ATOM 2517 O O . LYS A 1 322 ? 6.918 19.594 32.656 1 69.81 322 LYS A O 1
ATOM 2522 N N . LEU A 1 323 ? 7.121 21.672 31.594 1 43.53 323 LEU A N 1
ATOM 2523 C CA . LEU A 1 323 ? 7.73 22.234 32.781 1 43.53 323 LEU A CA 1
ATOM 2524 C C . LEU A 1 323 ? 6.668 22.531 33.844 1 43.53 323 LEU A C 1
ATOM 2526 O O . LEU A 1 323 ? 5.523 22.844 33.5 1 43.53 323 LEU A O 1
ATOM 2530 N N . MET B 1 1 ? -13.914 34.25 -43.438 1 34.62 1 MET B N 1
ATOM 2531 C CA . MET B 1 1 ? -12.852 33.281 -43.688 1 34.62 1 MET B CA 1
ATOM 2532 C C . MET B 1 1 ? -13.398 31.875 -43.656 1 34.62 1 MET B C 1
ATOM 2534 O O . MET B 1 1 ? -14.047 31.469 -42.719 1 34.62 1 MET B O 1
ATOM 2538 N N . ASP B 1 2 ? -13.703 31.25 -44.625 1 40.16 2 ASP B N 1
ATOM 2539 C CA . ASP B 1 2 ? -14.32 29.938 -44.844 1 40.16 2 ASP B CA 1
ATOM 2540 C C . ASP B 1 2 ? -13.484 28.828 -44.219 1 40.16 2 ASP B C 1
ATOM 2542 O O . ASP B 1 2 ? -12.375 28.531 -44.656 1 40.16 2 ASP B O 1
ATOM 2546 N N . TRP B 1 3 ? -13.375 28.625 -43 1 50.78 3 TRP B N 1
ATOM 2547 C CA . TRP B 1 3 ? -12.711 27.531 -42.281 1 50.78 3 TRP B CA 1
ATOM 2548 C C . TRP B 1 3 ? -13.109 26.172 -42.875 1 50.78 3 TRP B C 1
ATOM 2550 O O . TRP B 1 3 ? -14.289 25.828 -42.906 1 50.78 3 TRP B O 1
ATOM 2560 N N . GLU B 1 4 ? -12.477 25.734 -43.906 1 59.91 4 GLU B N 1
ATOM 2561 C CA . GLU B 1 4 ? -12.703 24.406 -44.438 1 59.91 4 GLU B CA 1
ATOM 2562 C C . GLU B 1 4 ? -12.227 23.328 -43.469 1 59.91 4 GLU B C 1
ATOM 2564 O O . GLU B 1 4 ? -11.312 23.547 -42.688 1 59.91 4 GLU B O 1
ATOM 2569 N N . TRP B 1 5 ? -13.039 22.375 -43.281 1 60.59 5 TRP B N 1
ATOM 2570 C CA . TRP B 1 5 ? -12.773 21.234 -42.438 1 60.59 5 TRP B CA 1
ATOM 2571 C C . TRP B 1 5 ? -11.328 20.766 -42.594 1 60.59 5 TRP B C 1
ATOM 2573 O O . TRP B 1 5 ? -10.719 20.297 -41.625 1 60.59 5 TRP B O 1
ATOM 2583 N N . ARG B 1 6 ? -10.789 21.016 -43.688 1 65.25 6 ARG B N 1
ATOM 2584 C CA . ARG B 1 6 ? -9.414 20.609 -43.969 1 65.25 6 ARG B CA 1
ATOM 2585 C C . ARG B 1 6 ? -8.422 21.406 -43.156 1 65.25 6 ARG B C 1
ATOM 2587 O O . ARG B 1 6 ? -7.398 20.875 -42.719 1 65.25 6 ARG B O 1
ATOM 2594 N N . ASP B 1 7 ? -8.773 22.594 -42.938 1 64.06 7 ASP B N 1
ATOM 2595 C CA . ASP B 1 7 ? -7.898 23.453 -42.156 1 64.06 7 ASP B CA 1
ATOM 2596 C C . ASP B 1 7 ? -7.875 23.031 -40.688 1 64.06 7 ASP B C 1
ATOM 2598 O O . ASP B 1 7 ? -6.879 23.234 -40 1 64.06 7 ASP B O 1
ATOM 2602 N N . ILE B 1 8 ? -8.93 22.453 -40.406 1 65.25 8 ILE B N 1
ATOM 2603 C CA . ILE B 1 8 ? -9.008 22.031 -39 1 65.25 8 ILE B CA 1
ATOM 2604 C C . ILE B 1 8 ? -8.227 20.734 -38.812 1 65.25 8 ILE B C 1
ATOM 2606 O O . ILE B 1 8 ? -7.391 20.625 -37.938 1 65.25 8 ILE B O 1
ATOM 2610 N N . TYR B 1 9 ? -8.414 19.75 -39.688 1 67 9 TYR B N 1
ATOM 2611 C CA . TYR B 1 9 ? -7.809 18.453 -39.438 1 67 9 TYR B CA 1
ATOM 2612 C C . TYR B 1 9 ? -6.336 18.453 -39.844 1 67 9 TYR B C 1
ATOM 2614 O O . TYR B 1 9 ? -5.57 17.594 -39.406 1 67 9 TYR B O 1
ATOM 2622 N N . SER B 1 10 ? -5.844 19.5 -40.469 1 67.25 10 SER B N 1
ATOM 2623 C CA . SER B 1 10 ? -4.453 19.531 -40.938 1 67.25 10 SER B CA 1
ATOM 2624 C C . SER B 1 10 ? -3.678 20.641 -40.219 1 67.25 10 SER B C 1
ATOM 2626 O O . SER B 1 10 ? -2.613 21.047 -40.688 1 67.25 10 SER B O 1
ATOM 2628 N N . HIS B 1 11 ? -4.324 21.094 -39.188 1 71.75 11 HIS B N 1
ATOM 2629 C CA . HIS B 1 11 ? -3.621 22.156 -38.469 1 71.75 11 HIS B CA 1
ATOM 2630 C C . HIS B 1 11 ? -2.365 21.625 -37.781 1 71.75 11 HIS B C 1
ATOM 2632 O O . HIS B 1 11 ? -2.398 20.547 -37.156 1 71.75 11 HIS B O 1
ATOM 2638 N N . PRO B 1 12 ? -1.21 22.281 -37.906 1 72.44 12 PRO B N 1
ATOM 2639 C CA . PRO B 1 12 ? 0.054 21.828 -37.312 1 72.44 12 PRO B CA 1
ATOM 2640 C C . PRO B 1 12 ? -0.011 21.703 -35.781 1 72.44 12 PRO B C 1
ATOM 2642 O O . PRO B 1 12 ? 0.798 21 -35.188 1 72.44 12 PRO B O 1
ATOM 2645 N N . LEU B 1 13 ? -0.982 22.344 -35.25 1 72 13 LEU B N 1
ATOM 2646 C CA . LEU B 1 13 ? -1.144 22.281 -33.812 1 72 13 LEU B CA 1
ATOM 2647 C C . LEU B 1 13 ? -1.438 20.859 -33.344 1 72 13 LEU B C 1
ATOM 2649 O O . LEU B 1 13 ? -1.13 20.484 -32.219 1 72 13 LEU B O 1
ATOM 2653 N N . TRP B 1 14 ? -1.92 20.094 -34.344 1 72.06 14 TRP B N 1
ATOM 2654 C CA . TRP B 1 14 ? -2.189 18.703 -34 1 72.06 14 TRP B CA 1
ATOM 2655 C C . TRP B 1 14 ? -0.891 17.938 -33.75 1 72.06 14 TRP B C 1
ATOM 2657 O O . TRP B 1 14 ? -0.824 17.062 -32.875 1 72.06 14 TRP B O 1
ATOM 2667 N N . MET B 1 15 ? 0.089 18.25 -34.469 1 70.56 15 MET B N 1
ATOM 2668 C CA . MET B 1 15 ? 1.38 17.609 -34.25 1 70.56 15 MET B CA 1
ATOM 2669 C C . MET B 1 15 ? 1.962 17.969 -32.875 1 70.56 15 MET B C 1
ATOM 2671 O O . MET B 1 15 ? 2.447 17.109 -32.156 1 70.56 15 MET B O 1
ATOM 2675 N N . VAL B 1 16 ? 1.901 19.219 -32.594 1 71.81 16 VAL B N 1
ATOM 2676 C CA . VAL B 1 16 ? 2.416 19.688 -31.328 1 71.81 16 VAL B CA 1
ATOM 2677 C C . VAL B 1 16 ? 1.646 19.031 -30.188 1 71.81 16 VAL B C 1
ATOM 2679 O O . VAL B 1 16 ? 2.246 18.547 -29.219 1 71.81 16 VAL B O 1
ATOM 2682 N N . SER B 1 17 ? 0.362 18.953 -30.391 1 71.5 17 SER B N 1
ATOM 2683 C CA . SER B 1 17 ? -0.474 18.328 -29.375 1 71.5 17 SER B CA 1
ATOM 2684 C C . SER B 1 17 ? -0.136 16.844 -29.219 1 71.5 17 SER B C 1
ATOM 2686 O O . SER B 1 17 ? -0.092 16.328 -28.094 1 71.5 17 SER B O 1
ATOM 2688 N N . THR B 1 18 ? 0.065 16.25 -30.297 1 69.19 18 THR B N 1
ATOM 2689 C CA . THR B 1 18 ? 0.416 14.836 -30.266 1 69.19 18 THR B CA 1
ATOM 2690 C C . THR B 1 18 ? 1.729 14.617 -29.531 1 69.19 18 THR B C 1
ATOM 2692 O O . THR B 1 18 ? 1.838 13.703 -28.703 1 69.19 18 THR B O 1
ATOM 2695 N N . LEU B 1 19 ? 2.623 15.5 -29.75 1 68.62 19 LEU B N 1
ATOM 2696 C CA . LEU B 1 19 ? 3.92 15.344 -29.109 1 68.62 19 LEU B CA 1
ATOM 2697 C C . LEU B 1 19 ? 3.809 15.594 -27.609 1 68.62 19 LEU B C 1
ATOM 2699 O O . LEU B 1 19 ? 4.41 14.867 -26.812 1 68.62 19 LEU B O 1
ATOM 2703 N N . ILE B 1 20 ? 3.041 16.562 -27.328 1 70.81 20 ILE B N 1
ATOM 2704 C CA . ILE B 1 20 ? 2.842 16.875 -25.922 1 70.81 20 ILE B CA 1
ATOM 2705 C C . ILE B 1 20 ? 2.131 15.719 -25.234 1 70.81 20 ILE B C 1
ATOM 2707 O O . ILE B 1 20 ? 2.547 15.281 -24.156 1 70.81 20 ILE B O 1
ATOM 2711 N N . LEU B 1 21 ? 1.144 15.242 -25.922 1 71.31 21 LEU B N 1
ATOM 2712 C CA . LEU B 1 21 ? 0.376 14.148 -25.328 1 71.31 21 LEU B CA 1
ATOM 2713 C C . LEU B 1 21 ? 1.217 12.875 -25.25 1 71.31 21 LEU B C 1
ATOM 2715 O O . LEU B 1 21 ? 1.107 12.117 -24.281 1 71.31 21 LEU B O 1
ATOM 2719 N N . LEU B 1 22 ? 1.995 12.734 -26.25 1 68.75 22 LEU B N 1
ATOM 2720 C CA . LEU B 1 22 ? 2.898 11.594 -26.219 1 68.75 22 LEU B CA 1
ATOM 2721 C C . LEU B 1 22 ? 3.859 11.695 -25.031 1 68.75 22 LEU B C 1
ATOM 2723 O O . LEU B 1 22 ? 4.133 10.703 -24.359 1 68.75 22 LEU B O 1
ATOM 2727 N N . ALA B 1 23 ? 4.301 12.875 -24.844 1 65.88 23 ALA B N 1
ATOM 2728 C CA . ALA B 1 23 ? 5.188 13.094 -23.703 1 65.88 23 ALA B CA 1
ATOM 2729 C C . ALA B 1 23 ? 4.461 12.828 -22.391 1 65.88 23 ALA B C 1
ATOM 2731 O O . ALA B 1 23 ? 5.031 12.242 -21.453 1 65.88 23 ALA B O 1
ATOM 2732 N N . ILE B 1 24 ? 3.309 13.273 -22.422 1 66.75 24 ILE B N 1
ATOM 2733 C CA . ILE B 1 24 ? 2.5 13.094 -21.234 1 66.75 24 ILE B CA 1
ATOM 2734 C C . ILE B 1 24 ? 2.23 11.609 -21.016 1 66.75 24 ILE B C 1
ATOM 2736 O O . ILE B 1 24 ? 2.361 11.102 -19.891 1 66.75 24 ILE B O 1
ATOM 2740 N N . VAL B 1 25 ? 1.853 10.914 -22.062 1 65 25 VAL B N 1
ATOM 2741 C CA . VAL B 1 25 ? 1.577 9.484 -21.969 1 65 25 VAL B CA 1
ATOM 2742 C C . VAL B 1 25 ? 2.842 8.742 -21.547 1 65 25 VAL B C 1
ATOM 2744 O O . VAL B 1 25 ? 2.787 7.828 -20.734 1 65 25 VAL B O 1
ATOM 2747 N N . ARG B 1 26 ? 3.943 9.188 -22.078 1 63.88 26 ARG B N 1
ATOM 2748 C CA . ARG B 1 26 ? 5.207 8.555 -21.719 1 63.88 26 ARG B CA 1
ATOM 2749 C C . ARG B 1 26 ? 5.555 8.812 -20.25 1 63.88 26 ARG B C 1
ATOM 2751 O O . ARG B 1 26 ? 6.055 7.922 -19.562 1 63.88 26 ARG B O 1
ATOM 2758 N N . ALA B 1 27 ? 5.285 10.062 -19.938 1 62.56 27 ALA B N 1
ATOM 2759 C CA . ALA B 1 27 ? 5.57 10.422 -18.547 1 62.56 27 ALA B CA 1
ATOM 2760 C C . ALA B 1 27 ? 4.664 9.656 -17.594 1 62.56 27 ALA B C 1
ATOM 2762 O O . ALA B 1 27 ? 5.098 9.258 -16.5 1 62.56 27 ALA B O 1
ATOM 2763 N N . ARG B 1 28 ? 3.537 9.406 -18.062 1 61.81 28 ARG B N 1
ATOM 2764 C CA . ARG B 1 28 ? 2.57 8.727 -17.203 1 61.81 28 ARG B CA 1
ATOM 2765 C C . ARG B 1 28 ? 2.754 7.215 -17.266 1 61.81 28 ARG B C 1
ATOM 2767 O O . ARG B 1 28 ? 2.236 6.488 -16.422 1 61.81 28 ARG B O 1
ATOM 2774 N N . ARG B 1 29 ? 3.451 6.723 -18.312 1 61.44 29 ARG B N 1
ATOM 2775 C CA . ARG B 1 29 ? 3.674 5.285 -18.453 1 61.44 29 ARG B CA 1
ATOM 2776 C C . ARG B 1 29 ? 4.801 4.82 -17.531 1 61.44 29 ARG B C 1
ATOM 2778 O O . ARG B 1 29 ? 5.043 3.619 -17.406 1 61.44 29 ARG B O 1
ATOM 2785 N N . LYS B 1 30 ? 5.418 5.805 -16.875 1 65 30 LYS B N 1
ATOM 2786 C CA . LYS B 1 30 ? 6.48 5.336 -15.992 1 65 30 LYS B CA 1
ATOM 2787 C C . LYS B 1 30 ? 5.914 4.488 -14.859 1 65 30 LYS B C 1
ATOM 2789 O O . LYS B 1 30 ? 4.961 4.891 -14.188 1 65 30 LYS B O 1
ATOM 2794 N N . PRO B 1 31 ? 6.504 3.182 -14.945 1 73.12 31 PRO B N 1
ATOM 2795 C CA . PRO B 1 31 ? 6.012 2.301 -13.883 1 73.12 31 PRO B CA 1
ATOM 2796 C C . PRO B 1 31 ? 6.203 2.895 -12.484 1 73.12 31 PRO B C 1
ATOM 2798 O O . PRO B 1 31 ? 7.16 3.635 -12.25 1 73.12 31 PRO B O 1
ATOM 2801 N N . SER B 1 32 ? 5.262 2.723 -11.68 1 77.31 32 SER B N 1
ATOM 2802 C CA . SER B 1 32 ? 5.293 3.213 -10.312 1 77.31 32 SER B CA 1
ATOM 2803 C C . SER B 1 32 ? 6.492 2.654 -9.547 1 77.31 32 SER B C 1
ATOM 2805 O O . SER B 1 32 ? 7.027 3.311 -8.656 1 77.31 32 SER B O 1
ATOM 2807 N N . TRP B 1 33 ? 6.879 1.438 -9.922 1 89.31 33 TRP B N 1
ATOM 2808 C CA . TRP B 1 33 ? 7.992 0.749 -9.281 1 89.31 33 TRP B CA 1
ATOM 2809 C C . TRP B 1 33 ? 8.68 -0.204 -10.25 1 89.31 33 TRP B C 1
ATOM 2811 O O . TRP B 1 33 ? 8.016 -0.858 -11.062 1 89.31 33 TRP B O 1
ATOM 2821 N N . THR B 1 34 ? 10.016 -0.235 -10.242 1 90.94 34 THR B N 1
ATOM 2822 C CA . THR B 1 34 ? 10.773 -1.187 -11.047 1 90.94 34 THR B CA 1
ATOM 2823 C C . THR B 1 34 ? 11.789 -1.93 -10.188 1 90.94 34 THR B C 1
ATOM 2825 O O . THR B 1 34 ? 12.312 -1.378 -9.219 1 90.94 34 THR B O 1
ATOM 2828 N N . PRO B 1 35 ? 12.062 -3.191 -10.562 1 93.62 35 PRO B N 1
ATOM 2829 C CA . PRO B 1 35 ? 13.047 -3.951 -9.797 1 93.62 35 PRO B CA 1
ATOM 2830 C C . PRO B 1 35 ? 14.414 -3.268 -9.75 1 93.62 35 PRO B C 1
ATOM 2832 O O . PRO B 1 35 ? 15.094 -3.311 -8.719 1 93.62 35 PRO B O 1
ATOM 2835 N N . ARG B 1 36 ? 14.797 -2.502 -10.719 1 91.19 36 ARG B N 1
ATOM 2836 C CA . ARG B 1 36 ? 16.109 -1.876 -10.805 1 91.19 36 ARG B CA 1
ATOM 2837 C C . ARG B 1 36 ? 16.234 -0.717 -9.82 1 91.19 36 ARG B C 1
ATOM 2839 O O . ARG B 1 36 ? 17.344 -0.381 -9.383 1 91.19 36 ARG B O 1
ATOM 2846 N N . SER B 1 37 ? 15.094 -0.136 -9.508 1 88.94 37 SER B N 1
ATOM 2847 C CA . SER B 1 37 ? 15.102 1.013 -8.609 1 88.94 37 SER B CA 1
ATOM 2848 C C . SER B 1 37 ? 15.219 0.575 -7.156 1 88.94 37 SER B C 1
ATOM 2850 O O . SER B 1 37 ? 15.422 1.404 -6.266 1 88.94 37 SER B O 1
ATOM 2852 N N . CYS B 1 38 ? 15.055 -0.705 -6.914 1 94.5 38 CYS B N 1
ATOM 2853 C CA . CYS B 1 38 ? 15.125 -1.268 -5.574 1 94.5 38 CYS B CA 1
ATOM 2854 C C . CYS B 1 38 ? 16.531 -1.789 -5.273 1 94.5 38 CYS B C 1
ATOM 2856 O O . CYS B 1 38 ? 17.016 -2.691 -5.953 1 94.5 38 CYS B O 1
ATOM 2858 N N . ALA B 1 39 ? 17.234 -1.352 -4.227 1 93.38 39 ALA B N 1
ATOM 2859 C CA . ALA B 1 39 ? 18.625 -1.664 -3.936 1 93.38 39 ALA B CA 1
ATOM 2860 C C . ALA B 1 39 ? 18.734 -2.873 -3.01 1 93.38 39 ALA B C 1
ATOM 2862 O O . ALA B 1 39 ? 19.844 -3.281 -2.641 1 93.38 39 ALA B O 1
ATOM 2863 N N . VAL B 1 40 ? 17.688 -3.537 -2.697 1 96.44 40 VAL B N 1
ATOM 2864 C CA . VAL B 1 40 ? 17.688 -4.641 -1.743 1 96.44 40 VAL B CA 1
ATOM 2865 C C . VAL B 1 40 ? 18.469 -5.82 -2.314 1 96.44 40 VAL B C 1
ATOM 2867 O O . VAL B 1 40 ? 18.234 -6.234 -3.451 1 96.44 40 VAL B O 1
ATOM 2870 N N . GLY B 1 41 ? 19.453 -6.328 -1.539 1 97.88 41 GLY B N 1
ATOM 2871 C CA . GLY B 1 41 ? 20.156 -7.547 -1.873 1 97.88 41 GLY B CA 1
ATOM 2872 C C . GLY B 1 41 ? 19.594 -8.781 -1.197 1 97.88 41 GLY B C 1
ATOM 2873 O O . GLY B 1 41 ? 18.953 -8.68 -0.151 1 97.88 41 GLY B O 1
ATOM 2874 N N . LEU B 1 42 ? 19.906 -9.922 -1.822 1 98.56 42 LEU B N 1
ATOM 2875 C CA . LEU B 1 42 ? 19.328 -11.156 -1.291 1 98.56 42 LEU B CA 1
ATOM 2876 C C . LEU B 1 42 ? 20.422 -12.164 -0.949 1 98.56 42 LEU B C 1
ATOM 2878 O O . LEU B 1 42 ? 20.188 -13.367 -0.922 1 98.56 42 LEU B O 1
ATOM 2882 N N . LYS B 1 43 ? 21.625 -11.625 -0.782 1 98.25 43 LYS B N 1
ATOM 2883 C CA . LYS B 1 43 ? 22.688 -12.516 -0.35 1 98.25 43 LYS B CA 1
ATOM 2884 C C . LYS B 1 43 ? 22.344 -13.18 0.981 1 98.25 43 LYS B C 1
ATOM 2886 O O . LYS B 1 43 ? 21.922 -12.516 1.922 1 98.25 43 LYS B O 1
ATOM 2891 N N . GLY B 1 44 ? 22.469 -14.445 1.022 1 98.19 44 GLY B N 1
ATOM 2892 C CA . GLY B 1 44 ? 22.188 -15.195 2.232 1 98.19 44 GLY B CA 1
ATOM 2893 C C . GLY B 1 44 ? 20.719 -15.57 2.369 1 98.19 44 GLY B C 1
ATOM 2894 O O . GLY B 1 44 ? 20.328 -16.219 3.338 1 98.19 44 GLY B O 1
ATOM 2895 N N . LYS B 1 45 ? 19.922 -15.18 1.437 1 98.81 45 LYS B N 1
ATOM 2896 C CA . LYS B 1 45 ? 18.5 -15.5 1.455 1 98.81 45 LYS B CA 1
ATOM 2897 C C . LYS B 1 45 ? 18.156 -16.594 0.452 1 98.81 45 LYS B C 1
ATOM 2899 O O . LYS B 1 45 ? 18.734 -16.656 -0.634 1 98.81 45 LYS B O 1
ATOM 2904 N N . THR B 1 46 ? 17.25 -17.438 0.782 1 98.94 46 THR B N 1
ATOM 2905 C CA . THR B 1 46 ? 16.781 -18.5 -0.1 1 98.94 46 THR B CA 1
ATOM 2906 C C . THR B 1 46 ? 15.383 -18.188 -0.633 1 98.94 46 THR B C 1
ATOM 2908 O O . THR B 1 46 ? 14.484 -17.844 0.136 1 98.94 46 THR B O 1
ATOM 2911 N N . ALA B 1 47 ? 15.258 -18.297 -1.951 1 98.94 47 ALA B N 1
ATOM 2912 C CA . ALA B 1 47 ? 13.984 -18.016 -2.617 1 98.94 47 ALA B CA 1
ATOM 2913 C C . ALA B 1 47 ? 13.531 -19.203 -3.459 1 98.94 47 ALA B C 1
ATOM 2915 O O . ALA B 1 47 ? 14.336 -19.797 -4.184 1 98.94 47 ALA B O 1
ATOM 2916 N N . ILE B 1 48 ? 12.266 -19.516 -3.332 1 99 48 ILE B N 1
ATOM 2917 C CA . ILE B 1 48 ? 11.641 -20.547 -4.164 1 99 48 ILE B CA 1
ATOM 2918 C C . ILE B 1 48 ? 10.648 -19.891 -5.125 1 99 48 ILE B C 1
ATOM 2920 O O . ILE B 1 48 ? 9.789 -19.109 -4.707 1 99 48 ILE B O 1
ATOM 2924 N N . VAL B 1 49 ? 10.789 -20.234 -6.387 1 98.94 49 VAL B N 1
ATOM 2925 C CA . VAL B 1 49 ? 9.836 -19.781 -7.395 1 98.94 49 VAL B CA 1
ATOM 2926 C C . VAL B 1 49 ? 9.258 -20.984 -8.141 1 98.94 49 VAL B C 1
ATOM 2928 O O . VAL B 1 49 ? 9.992 -21.734 -8.781 1 98.94 49 VAL B O 1
ATOM 2931 N N . THR B 1 50 ? 7.953 -21.141 -8.031 1 98.88 50 THR B N 1
ATOM 2932 C CA . THR B 1 50 ? 7.336 -22.219 -8.797 1 98.88 50 THR B CA 1
ATOM 2933 C C . THR B 1 50 ? 7.039 -21.781 -10.227 1 98.88 50 THR B C 1
ATOM 2935 O O . THR B 1 50 ? 6.73 -20.609 -10.461 1 98.88 50 THR B O 1
ATOM 2938 N N . GLY B 1 51 ? 7.129 -22.75 -11.148 1 97.88 51 GLY B N 1
ATOM 2939 C CA . GLY B 1 51 ? 6.953 -22.406 -12.555 1 97.88 51 GLY B CA 1
ATOM 2940 C C . GLY B 1 51 ? 8 -21.438 -13.07 1 97.88 51 GLY B C 1
ATOM 2941 O O . GLY B 1 51 ? 7.688 -20.5 -13.805 1 97.88 51 GLY B O 1
ATOM 2942 N N . ALA B 1 52 ? 9.242 -21.688 -12.742 1 97.69 52 ALA B N 1
ATOM 2943 C CA . ALA B 1 52 ? 10.289 -20.688 -12.938 1 97.69 52 ALA B CA 1
ATOM 2944 C C . ALA B 1 52 ? 11.031 -20.922 -14.25 1 97.69 52 ALA B C 1
ATOM 2946 O O . ALA B 1 52 ? 12.039 -20.281 -14.523 1 97.69 52 ALA B O 1
ATOM 2947 N N . ASN B 1 53 ? 10.555 -21.812 -15.109 1 95.12 53 ASN B N 1
ATOM 2948 C CA . ASN B 1 53 ? 11.312 -22.172 -16.297 1 95.12 53 ASN B CA 1
ATOM 2949 C C . ASN B 1 53 ? 10.984 -21.234 -17.469 1 95.12 53 ASN B C 1
ATOM 2951 O O . ASN B 1 53 ? 11.727 -21.203 -18.453 1 95.12 53 ASN B O 1
ATOM 2955 N N . THR B 1 54 ? 9.844 -20.5 -17.391 1 91.69 54 THR B N 1
ATOM 2956 C CA . THR B 1 54 ? 9.477 -19.594 -18.469 1 91.69 54 THR B CA 1
ATOM 2957 C C . THR B 1 54 ? 8.648 -18.422 -17.953 1 91.69 54 THR B C 1
ATOM 2959 O O . THR B 1 54 ? 8.297 -18.391 -16.766 1 91.69 54 THR B O 1
ATOM 2962 N N . GLY B 1 55 ? 8.539 -17.438 -18.812 1 92.44 55 GLY B N 1
ATOM 2963 C CA . GLY B 1 55 ? 7.594 -16.359 -18.562 1 92.44 55 GLY B CA 1
ATOM 2964 C C . GLY B 1 55 ? 7.902 -15.555 -17.312 1 92.44 55 GLY B C 1
ATOM 2965 O O . GLY B 1 55 ? 9.062 -15.234 -17.047 1 92.44 55 GLY B O 1
ATOM 2966 N N . ILE B 1 56 ? 6.867 -15.227 -16.594 1 94.81 56 ILE B N 1
ATOM 2967 C CA . ILE B 1 56 ? 6.938 -14.375 -15.414 1 94.81 56 ILE B CA 1
ATOM 2968 C C . ILE B 1 56 ? 7.844 -15.023 -14.367 1 94.81 56 ILE B C 1
ATOM 2970 O O . ILE B 1 56 ? 8.719 -14.367 -13.797 1 94.81 56 ILE B O 1
ATOM 2974 N N . GLY B 1 57 ? 7.699 -16.328 -14.18 1 97.88 57 GLY B N 1
ATOM 2975 C CA . GLY B 1 57 ? 8.477 -17.047 -13.188 1 97.88 57 GLY B CA 1
ATOM 2976 C C . GLY B 1 57 ? 9.969 -17 -13.438 1 97.88 57 GLY B C 1
ATOM 2977 O O . GLY B 1 57 ? 10.758 -16.828 -12.508 1 97.88 57 GLY B O 1
ATOM 2978 N N . LYS B 1 58 ? 10.312 -17.109 -14.641 1 97.94 58 LYS B N 1
ATOM 2979 C CA . LYS B 1 58 ? 11.734 -17.078 -14.984 1 97.94 58 LYS B CA 1
ATOM 2980 C C . LYS B 1 58 ? 12.336 -15.711 -14.711 1 97.94 58 LYS B C 1
ATOM 2982 O O . LYS B 1 58 ? 13.438 -15.602 -14.18 1 97.94 58 LYS B O 1
ATOM 2987 N N . PHE B 1 59 ? 11.609 -14.695 -15.023 1 97.69 59 PHE B N 1
ATOM 2988 C CA . PHE B 1 59 ? 12.109 -13.344 -14.805 1 97.69 59 PHE B CA 1
ATOM 2989 C C . PHE B 1 59 ? 12.18 -13.023 -13.32 1 97.69 59 PHE B C 1
ATOM 2991 O O . PHE B 1 59 ? 13.07 -12.289 -12.875 1 97.69 59 PHE B O 1
ATOM 2998 N N . ILE B 1 60 ? 11.266 -13.555 -12.516 1 98.69 60 ILE B N 1
ATOM 2999 C CA . ILE B 1 60 ? 11.344 -13.406 -11.062 1 98.69 60 ILE B CA 1
ATOM 3000 C C . ILE B 1 60 ? 12.617 -14.062 -10.547 1 98.69 60 ILE B C 1
ATOM 3002 O O . ILE B 1 60 ? 13.398 -13.445 -9.82 1 98.69 60 ILE B O 1
ATOM 3006 N N . ALA B 1 61 ? 12.82 -15.281 -11 1 98.88 61 ALA B N 1
ATOM 3007 C CA . ALA B 1 61 ? 13.992 -16.031 -10.57 1 98.88 61 ALA B CA 1
ATOM 3008 C C . ALA B 1 61 ? 15.281 -15.336 -11 1 98.88 61 ALA B C 1
ATOM 3010 O O . ALA B 1 61 ? 16.25 -15.273 -10.242 1 98.88 61 ALA B O 1
ATOM 3011 N N . LEU B 1 62 ? 15.266 -14.82 -12.18 1 98.75 62 LEU B N 1
ATOM 3012 C CA . LEU B 1 62 ? 16.406 -14.094 -12.711 1 98.75 62 LEU B CA 1
ATOM 3013 C C . LEU B 1 62 ? 16.75 -12.891 -11.828 1 98.75 62 LEU B C 1
ATOM 3015 O O . LEU B 1 62 ? 17.906 -12.664 -11.492 1 98.75 62 LEU B O 1
ATOM 3019 N N . ASP B 1 63 ? 15.766 -12.156 -11.461 1 98.81 63 ASP B N 1
ATOM 3020 C CA . ASP B 1 63 ? 15.984 -10.977 -10.633 1 98.81 63 ASP B CA 1
ATOM 3021 C C . ASP B 1 63 ? 16.547 -11.359 -9.258 1 98.81 63 ASP B C 1
ATOM 3023 O O . ASP B 1 63 ? 17.5 -10.742 -8.781 1 98.81 63 ASP B O 1
ATOM 3027 N N . PHE B 1 64 ? 15.969 -12.422 -8.633 1 98.88 64 PHE B N 1
ATOM 3028 C CA . PHE B 1 64 ? 16.438 -12.875 -7.332 1 98.88 64 PHE B CA 1
ATOM 3029 C C . PHE B 1 64 ? 17.891 -13.328 -7.414 1 98.88 64 PHE B C 1
ATOM 3031 O O . PHE B 1 64 ? 18.703 -13.031 -6.523 1 98.88 64 PHE B O 1
ATOM 3038 N N . ALA B 1 65 ? 18.203 -14.008 -8.492 1 98.88 65 ALA B N 1
ATOM 3039 C CA . ALA B 1 65 ? 19.578 -14.469 -8.68 1 98.88 65 ALA B CA 1
ATOM 3040 C C . ALA B 1 65 ? 20.531 -13.289 -8.836 1 98.88 65 ALA B C 1
ATOM 3042 O O . ALA B 1 65 ? 21.625 -13.289 -8.273 1 98.88 65 ALA B O 1
ATOM 3043 N N . ARG B 1 66 ? 20.109 -12.297 -9.555 1 98.56 66 ARG B N 1
ATOM 3044 C CA . ARG B 1 66 ? 20.922 -11.102 -9.75 1 98.56 66 ARG B CA 1
ATOM 3045 C C . ARG B 1 66 ? 21.234 -10.43 -8.414 1 98.56 66 ARG B C 1
ATOM 3047 O O . ARG B 1 66 ? 22.312 -9.844 -8.242 1 98.56 66 ARG B O 1
ATOM 3054 N N . ARG B 1 67 ? 20.359 -10.578 -7.492 1 98.62 67 ARG B N 1
ATOM 3055 C CA . ARG B 1 67 ? 20.5 -9.945 -6.188 1 98.62 67 ARG B CA 1
ATOM 3056 C C . ARG B 1 67 ? 21.312 -10.812 -5.238 1 98.62 67 ARG B C 1
ATOM 3058 O O . ARG B 1 67 ? 21.547 -10.438 -4.086 1 98.62 67 ARG B O 1
ATOM 3065 N N . GLY B 1 68 ? 21.641 -12.023 -5.676 1 98.62 68 GLY B N 1
ATOM 3066 C CA . GLY B 1 68 ? 22.562 -12.852 -4.918 1 98.62 68 GLY B CA 1
ATOM 3067 C C . GLY B 1 68 ? 21.875 -13.938 -4.113 1 98.62 68 GLY B C 1
ATOM 3068 O O . GLY B 1 68 ? 22.484 -14.594 -3.275 1 98.62 68 GLY B O 1
ATOM 3069 N N . ALA B 1 69 ? 20.656 -14.203 -4.355 1 98.88 69 ALA B N 1
ATOM 3070 C CA . ALA B 1 69 ? 19.891 -15.188 -3.59 1 98.88 69 ALA B CA 1
ATOM 3071 C C . ALA B 1 69 ? 20.328 -16.609 -3.949 1 98.88 69 ALA B C 1
ATOM 3073 O O . ALA B 1 69 ? 20.891 -16.844 -5.023 1 98.88 69 ALA B O 1
ATOM 3074 N N . ARG B 1 70 ? 20.141 -17.484 -3.006 1 98.88 70 ARG B N 1
ATOM 3075 C CA .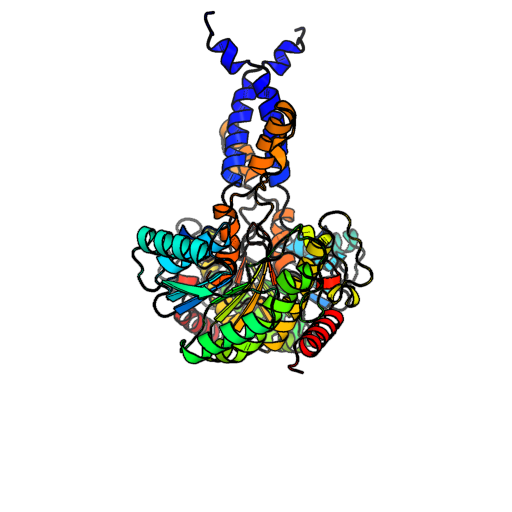 ARG B 1 70 ? 19.984 -18.891 -3.363 1 98.88 70 ARG B CA 1
ATOM 3076 C C . ARG B 1 70 ? 18.594 -19.156 -3.961 1 98.88 70 ARG B C 1
ATOM 3078 O O . ARG B 1 70 ? 17.594 -19.094 -3.254 1 98.88 70 ARG B O 1
ATOM 3085 N N . VAL B 1 71 ? 18.578 -19.453 -5.25 1 98.94 71 VAL B N 1
ATOM 3086 C CA . VAL B 1 71 ? 17.281 -19.531 -5.941 1 98.94 71 VAL B CA 1
ATOM 3087 C C . VAL B 1 71 ? 16.969 -20.984 -6.285 1 98.94 71 VAL B C 1
ATOM 3089 O O . VAL B 1 71 ? 17.797 -21.672 -6.891 1 98.94 71 VAL B O 1
ATOM 3092 N N . ILE B 1 72 ? 15.82 -21.422 -5.879 1 98.94 72 ILE B N 1
ATOM 3093 C CA . ILE B 1 72 ? 15.336 -22.75 -6.238 1 98.94 72 ILE B CA 1
ATOM 3094 C C . ILE B 1 72 ? 14.25 -22.625 -7.305 1 98.94 72 ILE B C 1
ATOM 3096 O O . ILE B 1 72 ? 13.156 -22.125 -7.039 1 98.94 72 ILE B O 1
ATOM 3100 N N . LEU B 1 73 ? 14.594 -23.109 -8.523 1 98.88 73 LEU B N 1
ATOM 3101 C CA . LEU B 1 73 ? 13.625 -23.219 -9.609 1 98.88 73 LEU B CA 1
ATOM 3102 C C . LEU B 1 73 ? 12.773 -24.469 -9.453 1 98.88 73 LEU B C 1
ATOM 3104 O O . LEU B 1 73 ? 13.273 -25.594 -9.617 1 98.88 73 LEU B O 1
ATOM 3108 N N . ALA B 1 74 ? 11.547 -24.297 -9.109 1 98.81 74 ALA B N 1
ATOM 3109 C CA . ALA B 1 74 ? 10.617 -25.406 -9 1 98.81 74 ALA B CA 1
ATOM 3110 C C . ALA B 1 74 ? 9.773 -25.562 -10.266 1 98.81 74 ALA B C 1
ATOM 3112 O O . ALA B 1 74 ? 8.883 -24.75 -10.523 1 98.81 74 ALA B O 1
ATOM 3113 N N . CYS B 1 75 ? 10.086 -26.562 -11.062 1 96.94 75 CYS B N 1
ATOM 3114 C CA . CYS B 1 75 ? 9.398 -26.75 -12.336 1 96.94 75 CYS B CA 1
ATOM 3115 C C . CYS B 1 75 ? 9.109 -28.219 -12.586 1 96.94 75 CYS B C 1
ATOM 3117 O O . CYS B 1 75 ? 9.727 -29.094 -11.977 1 96.94 75 CYS B O 1
ATOM 3119 N N . ARG B 1 76 ? 8.258 -28.453 -13.531 1 96.12 76 ARG B N 1
ATOM 3120 C CA . ARG B 1 76 ? 7.789 -29.797 -13.797 1 96.12 76 ARG B CA 1
ATOM 3121 C C . ARG B 1 76 ? 8.742 -30.531 -14.734 1 96.12 76 ARG B C 1
ATOM 3123 O O . ARG B 1 76 ? 8.953 -31.75 -14.602 1 96.12 76 ARG B O 1
ATOM 3130 N N . SER B 1 77 ? 9.289 -29.75 -15.688 1 96.25 77 SER B N 1
ATOM 3131 C CA . SER B 1 77 ? 10.133 -30.344 -16.719 1 96.25 77 SER B CA 1
ATOM 3132 C C . SER B 1 77 ? 11.617 -30.203 -16.391 1 96.25 77 SER B C 1
ATOM 3134 O O . SER B 1 77 ? 12.102 -29.078 -16.203 1 96.25 77 SER B O 1
ATOM 3136 N N . GLU B 1 78 ? 12.297 -31.344 -16.359 1 97.81 78 GLU B N 1
ATOM 3137 C CA . GLU B 1 78 ? 13.727 -31.297 -16.078 1 97.81 78 GLU B CA 1
ATOM 3138 C C . GLU B 1 78 ? 14.492 -30.578 -17.188 1 97.81 78 GLU B C 1
ATOM 3140 O O . GLU B 1 78 ? 15.375 -29.766 -16.922 1 97.81 78 GLU B O 1
ATOM 3145 N N . SER B 1 79 ? 14.148 -30.844 -18.438 1 97.81 79 SER B N 1
ATOM 3146 C CA . SER B 1 79 ? 14.852 -30.266 -19.578 1 97.81 79 SER B CA 1
ATOM 3147 C C . SER B 1 79 ? 14.656 -28.75 -19.641 1 97.81 79 SER B C 1
ATOM 3149 O O . SER B 1 79 ? 15.625 -28 -19.734 1 97.81 79 SER B O 1
ATOM 3151 N N . ARG B 1 80 ? 13.414 -28.312 -19.578 1 97.25 80 ARG B N 1
ATOM 3152 C CA . ARG B 1 80 ? 13.125 -26.891 -19.625 1 97.25 80 ARG B CA 1
ATOM 3153 C C . ARG B 1 80 ? 13.695 -26.172 -18.406 1 97.25 80 ARG B C 1
ATOM 3155 O O . ARG B 1 80 ? 14.172 -25.031 -18.516 1 97.25 80 ARG B O 1
ATOM 3162 N N . GLY B 1 81 ? 13.609 -26.859 -17.25 1 98.19 81 GLY B N 1
ATOM 3163 C CA . GLY B 1 81 ? 14.164 -26.297 -16.031 1 98.19 81 GLY B CA 1
ATOM 3164 C C . GLY B 1 81 ? 15.672 -26.125 -16.094 1 98.19 81 GLY B C 1
ATOM 3165 O O . GLY B 1 81 ? 16.203 -25.109 -15.641 1 98.19 81 GLY B O 1
ATOM 3166 N N . SER B 1 82 ? 16.297 -27.141 -16.641 1 98.44 82 SER B N 1
ATOM 3167 C CA . SER B 1 82 ? 17.75 -27.078 -16.766 1 98.44 82 SER B CA 1
ATOM 3168 C C . SER B 1 82 ? 18.188 -25.969 -17.703 1 98.44 82 SER B C 1
ATOM 3170 O O . SER B 1 82 ? 19.188 -25.297 -17.469 1 98.44 82 SER B O 1
ATOM 3172 N N . GLU B 1 83 ? 17.422 -25.812 -18.719 1 98.38 83 GLU B N 1
ATOM 3173 C CA . GLU B 1 83 ? 17.703 -24.719 -19.656 1 98.38 83 GLU B CA 1
ATOM 3174 C C . GLU B 1 83 ? 17.578 -23.375 -18.953 1 98.38 83 GLU B C 1
ATOM 3176 O O . GLU B 1 83 ? 18.438 -22.5 -19.125 1 98.38 83 GLU B O 1
ATOM 3181 N N . ALA B 1 84 ? 16.516 -23.203 -18.234 1 98.31 84 ALA B N 1
ATOM 3182 C CA . ALA B 1 84 ? 16.297 -21.953 -17.5 1 98.31 84 ALA B CA 1
ATOM 3183 C C . ALA B 1 84 ? 17.406 -21.719 -16.484 1 98.31 84 ALA B C 1
ATOM 3185 O O . ALA B 1 84 ? 17.906 -20.594 -16.344 1 98.31 84 ALA B O 1
ATOM 3186 N N . LEU B 1 85 ? 17.781 -22.781 -15.742 1 98.75 85 LEU B N 1
ATOM 3187 C CA . LEU B 1 85 ? 18.859 -22.719 -14.773 1 98.75 85 LEU B CA 1
ATOM 3188 C C . LEU B 1 85 ? 20.141 -22.203 -15.422 1 98.75 85 LEU B C 1
ATOM 3190 O O . LEU B 1 85 ? 20.797 -21.297 -14.898 1 98.75 85 LEU B O 1
ATOM 3194 N N . GLU B 1 86 ? 20.484 -22.703 -16.547 1 98.62 86 GLU B N 1
ATOM 3195 C CA . GLU B 1 86 ? 21.688 -22.297 -17.266 1 98.62 86 GLU B CA 1
ATOM 3196 C C . GLU B 1 86 ? 21.609 -20.844 -17.703 1 98.62 86 GLU B C 1
ATOM 3198 O O . GLU B 1 86 ? 22.562 -20.078 -17.516 1 98.62 86 GLU B O 1
ATOM 3203 N N . GLU B 1 87 ? 20.5 -20.516 -18.266 1 98.5 87 GLU B N 1
ATOM 3204 C CA . GLU B 1 87 ? 20.312 -19.141 -18.734 1 98.5 87 GLU B CA 1
ATOM 3205 C C . GLU B 1 87 ? 20.453 -18.141 -17.578 1 98.5 87 GLU B C 1
ATOM 3207 O O . GLU B 1 87 ? 21.141 -17.125 -17.719 1 98.5 87 GLU B O 1
ATOM 3212 N N . ILE B 1 88 ? 19.859 -18.422 -16.453 1 98.75 88 ILE B N 1
ATOM 3213 C CA . ILE B 1 88 ? 19.859 -17.531 -15.297 1 98.75 88 ILE B CA 1
ATOM 3214 C C . ILE B 1 88 ? 21.266 -17.438 -14.719 1 98.75 88 ILE B C 1
ATOM 3216 O O . ILE B 1 88 ? 21.766 -16.359 -14.414 1 98.75 88 ILE B O 1
ATOM 3220 N N . THR B 1 89 ? 21.906 -18.609 -14.602 1 98.75 89 THR B N 1
ATOM 3221 C CA . THR B 1 89 ? 23.266 -18.641 -14.062 1 98.75 89 THR B CA 1
ATOM 3222 C C . THR B 1 89 ? 24.219 -17.844 -14.953 1 98.75 89 THR B C 1
ATOM 3224 O O . THR B 1 89 ? 25.031 -17.078 -14.453 1 98.75 89 THR B O 1
ATOM 3227 N N . GLU B 1 90 ? 24.078 -17.969 -16.203 1 98.5 90 GLU B N 1
ATOM 3228 C CA . GLU B 1 90 ? 24.938 -17.266 -17.156 1 98.5 90 GLU B CA 1
ATOM 3229 C C . GLU B 1 90 ? 24.688 -15.758 -17.109 1 98.5 90 GLU B C 1
ATOM 3231 O O . GLU B 1 90 ? 25.625 -14.961 -17.109 1 98.5 90 GLU B O 1
ATOM 3236 N N . ALA B 1 91 ? 23.469 -15.445 -17.062 1 98.31 91 ALA B N 1
ATOM 3237 C CA . ALA B 1 91 ? 23.078 -14.039 -17.125 1 98.31 91 ALA B CA 1
ATOM 3238 C C . ALA B 1 91 ? 23.484 -13.289 -15.867 1 98.31 91 ALA B C 1
ATOM 3240 O O . ALA B 1 91 ? 23.734 -12.078 -15.898 1 98.31 91 ALA B O 1
ATOM 3241 N N . THR B 1 92 ? 23.578 -13.984 -14.734 1 98.5 92 THR B N 1
ATOM 3242 C CA . THR B 1 92 ? 23.75 -13.289 -13.461 1 98.5 92 THR B CA 1
ATOM 3243 C C . THR B 1 92 ? 25.125 -13.578 -12.875 1 98.5 92 THR B C 1
ATOM 3245 O O . THR B 1 92 ? 25.578 -12.859 -11.977 1 98.5 92 THR B O 1
ATOM 3248 N N . GLY B 1 93 ? 25.719 -14.656 -13.297 1 98.44 93 GLY B N 1
ATOM 3249 C CA . GLY B 1 93 ? 26.969 -15.117 -12.711 1 98.44 93 GLY B CA 1
ATOM 3250 C C . GLY B 1 93 ? 26.781 -15.789 -11.359 1 98.44 93 GLY B C 1
ATOM 3251 O O . GLY B 1 93 ? 27.75 -16.188 -10.711 1 98.44 93 GLY B O 1
ATOM 3252 N N . ASN B 1 94 ? 25.562 -15.914 -10.891 1 98.62 94 ASN B N 1
ATOM 3253 C CA . ASN B 1 94 ? 25.25 -16.547 -9.609 1 98.62 94 ASN B CA 1
ATOM 3254 C C . ASN B 1 94 ? 25.188 -18.062 -9.734 1 98.62 94 ASN B C 1
ATOM 3256 O O . ASN B 1 94 ? 24.375 -18.609 -10.477 1 98.62 94 ASN B O 1
ATOM 3260 N N . GLN B 1 95 ? 25.969 -18.781 -8.961 1 98.19 95 GLN B N 1
ATOM 3261 C CA . GLN B 1 95 ? 26.031 -20.234 -9.055 1 98.19 95 GLN B CA 1
ATOM 3262 C C . GLN B 1 95 ? 25.078 -20.906 -8.07 1 98.19 95 GLN B C 1
ATOM 3264 O O . GLN B 1 95 ? 24.906 -22.125 -8.086 1 98.19 95 GLN B O 1
ATOM 3269 N N . ASN B 1 96 ? 24.453 -20.016 -7.309 1 98.56 96 ASN B N 1
ATOM 3270 C CA . ASN B 1 96 ? 23.547 -20.562 -6.301 1 98.56 96 ASN B CA 1
ATOM 3271 C C . ASN B 1 96 ? 22.109 -20.641 -6.824 1 98.56 96 ASN B C 1
ATOM 3273 O O . ASN B 1 96 ? 21.188 -20.188 -6.164 1 98.56 96 ASN B O 1
ATOM 3277 N N . VAL B 1 97 ? 21.984 -21.156 -8.023 1 98.81 97 VAL B N 1
ATOM 3278 C CA . VAL B 1 97 ? 20.703 -21.453 -8.656 1 98.81 97 VAL B CA 1
ATOM 3279 C C . VAL B 1 97 ? 20.516 -22.953 -8.805 1 98.81 97 VAL B C 1
ATOM 3281 O O . VAL B 1 97 ? 21.391 -23.641 -9.32 1 98.81 97 VAL B O 1
ATOM 3284 N N . HIS B 1 98 ? 19.391 -23.438 -8.32 1 98.81 98 HIS B N 1
ATOM 3285 C CA . HIS B 1 98 ? 19.156 -24.891 -8.266 1 98.81 98 HIS B CA 1
ATOM 3286 C C . HIS B 1 98 ? 17.797 -25.25 -8.859 1 98.81 98 HIS B C 1
ATOM 3288 O O . HIS B 1 98 ? 16.844 -24.484 -8.766 1 98.81 98 HIS B O 1
ATOM 3294 N N . LEU B 1 99 ? 17.781 -26.406 -9.516 1 98.75 99 LEU B N 1
ATOM 3295 C CA . LEU B 1 99 ? 16.547 -26.938 -10.055 1 98.75 99 LEU B CA 1
ATOM 3296 C C . LEU B 1 99 ? 16 -28.062 -9.172 1 98.75 99 LEU B C 1
ATOM 3298 O O . LEU B 1 99 ? 16.75 -28.953 -8.781 1 98.75 99 LEU B O 1
ATOM 3302 N N . ARG B 1 100 ? 14.797 -27.938 -8.781 1 98.75 100 ARG B N 1
ATOM 3303 C CA . ARG B 1 100 ? 14.07 -29.016 -8.117 1 98.75 100 ARG B CA 1
ATOM 3304 C C . ARG B 1 100 ? 12.727 -29.266 -8.797 1 98.75 100 ARG B C 1
ATOM 3306 O O . ARG B 1 100 ? 12 -28.328 -9.125 1 98.75 100 ARG B O 1
ATOM 3313 N N . LEU B 1 101 ? 12.469 -30.516 -9.055 1 98.62 101 LEU B N 1
ATOM 3314 C CA . LEU B 1 101 ? 11.266 -30.859 -9.805 1 98.62 101 LEU B CA 1
ATOM 3315 C C . LEU B 1 101 ? 10.023 -30.781 -8.922 1 98.62 101 LEU B C 1
ATOM 3317 O O . LEU B 1 101 ? 10.047 -31.234 -7.773 1 98.62 101 LEU B O 1
ATOM 3321 N N . LEU B 1 102 ? 8.969 -30.172 -9.477 1 98.75 102 LEU B N 1
ATOM 3322 C CA . LEU B 1 102 ? 7.695 -29.984 -8.797 1 98.75 102 LEU B CA 1
ATOM 3323 C C . LEU B 1 102 ? 6.543 -29.969 -9.797 1 98.75 102 LEU B C 1
ATOM 3325 O O . LEU B 1 102 ? 6.555 -29.188 -10.75 1 98.75 102 LEU B O 1
ATOM 3329 N N . ASP B 1 103 ? 5.648 -30.875 -9.656 1 98.44 103 ASP B N 1
ATOM 3330 C CA . ASP B 1 103 ? 4.352 -30.844 -10.32 1 98.44 103 ASP B CA 1
ATOM 3331 C C . ASP B 1 103 ? 3.24 -30.484 -9.336 1 98.44 103 ASP B C 1
ATOM 3333 O O . ASP B 1 103 ? 2.809 -31.328 -8.539 1 98.44 103 ASP B O 1
ATOM 3337 N N . THR B 1 104 ? 2.732 -29.266 -9.461 1 98.12 104 THR B N 1
ATOM 3338 C CA . THR B 1 104 ? 1.771 -28.781 -8.477 1 98.12 104 THR B CA 1
ATOM 3339 C C . THR B 1 104 ? 0.435 -29.516 -8.625 1 98.12 104 THR B C 1
ATOM 3341 O O . THR B 1 104 ? -0.414 -29.453 -7.734 1 98.12 104 THR B O 1
ATOM 3344 N N . SER B 1 105 ? 0.203 -30.25 -9.75 1 97.38 105 SER B N 1
ATOM 3345 C CA . SER B 1 105 ? -1.055 -30.969 -9.945 1 97.38 105 SER B CA 1
ATOM 3346 C C . SER B 1 105 ? -1.046 -32.312 -9.234 1 97.38 105 SER B C 1
ATOM 3348 O O . SER B 1 105 ? -2.074 -33 -9.156 1 97.38 105 SER B O 1
ATOM 3350 N N . SER B 1 106 ? 0.096 -32.688 -8.727 1 98.06 106 SER B N 1
ATOM 3351 C CA . SER B 1 106 ? 0.261 -33.938 -7.988 1 98.06 106 SER B CA 1
ATOM 3352 C C . SER B 1 106 ? 0.618 -33.656 -6.527 1 98.06 106 SER B C 1
ATOM 3354 O O . SER B 1 106 ? 1.709 -33.188 -6.23 1 98.06 106 SER B O 1
ATOM 3356 N N . LEU B 1 107 ? -0.286 -34.062 -5.625 1 98.19 107 LEU B N 1
ATOM 3357 C CA . LEU B 1 107 ? -0.02 -33.812 -4.211 1 98.19 107 LEU B CA 1
ATOM 3358 C C . LEU B 1 107 ? 1.192 -34.625 -3.746 1 98.19 107 LEU B C 1
ATOM 3360 O O . LEU B 1 107 ? 1.943 -34.188 -2.877 1 98.19 107 LEU B O 1
ATOM 3364 N N . ALA B 1 108 ? 1.399 -35.781 -4.371 1 98.19 108 ALA B N 1
ATOM 3365 C CA . ALA B 1 108 ? 2.59 -36.562 -4.062 1 98.19 108 ALA B CA 1
ATOM 3366 C C . ALA B 1 108 ? 3.859 -35.812 -4.457 1 98.19 108 ALA B C 1
ATOM 3368 O O . ALA B 1 108 ? 4.832 -35.781 -3.697 1 98.19 108 ALA B O 1
ATOM 3369 N N . SER B 1 109 ? 3.85 -35.219 -5.625 1 98.56 109 SER B N 1
ATOM 3370 C CA . SER B 1 109 ? 4.992 -34.438 -6.086 1 98.56 109 SER B CA 1
ATOM 3371 C C . SER B 1 109 ? 5.262 -33.281 -5.16 1 98.56 109 SER B C 1
ATOM 3373 O O . SER B 1 109 ? 6.414 -32.969 -4.832 1 98.56 109 SER B O 1
ATOM 3375 N N . VAL B 1 110 ? 4.23 -32.625 -4.668 1 98.75 110 VAL B N 1
ATOM 3376 C CA . VAL B 1 110 ? 4.355 -31.469 -3.773 1 98.75 110 VAL B CA 1
ATOM 3377 C C . VAL B 1 110 ? 4.992 -31.906 -2.457 1 98.75 110 VAL B C 1
ATOM 3379 O O . VAL B 1 110 ? 5.906 -31.234 -1.951 1 98.75 110 VAL B O 1
ATOM 3382 N N . ARG B 1 111 ? 4.566 -33.031 -1.946 1 98.56 111 ARG B N 1
ATOM 3383 C CA . ARG B 1 111 ? 5.109 -33.531 -0.69 1 98.56 111 ARG B CA 1
ATOM 3384 C C . ARG B 1 111 ? 6.582 -33.906 -0.843 1 98.56 111 ARG B C 1
ATOM 3386 O O . ARG B 1 111 ? 7.391 -33.625 0.042 1 98.56 111 ARG B O 1
ATOM 3393 N N . GLU B 1 112 ? 6.875 -34.5 -1.92 1 98.62 112 GLU B N 1
ATOM 3394 C CA . GLU B 1 112 ? 8.266 -34.875 -2.178 1 98.62 112 GLU B CA 1
ATOM 3395 C C . GLU B 1 112 ? 9.156 -33.656 -2.285 1 98.62 112 GLU B C 1
ATOM 3397 O O . GLU B 1 112 ? 10.25 -33.625 -1.716 1 98.62 112 GLU B O 1
ATOM 3402 N N . PHE B 1 113 ? 8.734 -32.719 -2.99 1 98.69 113 PHE B N 1
ATOM 3403 C CA . PHE B 1 113 ? 9.469 -31.469 -3.143 1 98.69 113 PHE B CA 1
ATOM 3404 C C . PHE B 1 113 ? 9.695 -30.812 -1.788 1 98.69 113 PHE B C 1
ATOM 3406 O O . PHE B 1 113 ? 10.82 -30.438 -1.455 1 98.69 113 PHE B O 1
ATOM 3413 N N . ALA B 1 114 ? 8.609 -30.656 -1.009 1 98.81 114 ALA B N 1
ATOM 3414 C CA . ALA B 1 114 ? 8.703 -30 0.294 1 98.81 114 ALA B CA 1
ATOM 3415 C C . ALA B 1 114 ? 9.656 -30.75 1.221 1 98.81 114 ALA B C 1
ATOM 3417 O O . ALA B 1 114 ? 10.453 -30.125 1.931 1 98.81 114 ALA B O 1
ATOM 3418 N N . ALA B 1 115 ? 9.562 -32.062 1.177 1 98.62 115 ALA B N 1
ATOM 3419 C CA . ALA B 1 115 ? 10.453 -32.875 2.008 1 98.62 115 ALA B CA 1
ATOM 3420 C C . ALA B 1 115 ? 11.914 -32.625 1.656 1 98.62 115 ALA B C 1
ATOM 3422 O O . ALA B 1 115 ? 12.758 -32.5 2.545 1 98.62 115 ALA B O 1
ATOM 3423 N N . ARG B 1 116 ? 12.18 -32.531 0.41 1 98.56 116 ARG B N 1
ATOM 3424 C CA . ARG B 1 116 ? 13.547 -32.281 -0.047 1 98.56 116 ARG B CA 1
ATOM 3425 C C . ARG B 1 116 ? 14.016 -30.906 0.415 1 98.56 116 ARG B C 1
ATOM 3427 O O . ARG B 1 116 ? 15.156 -30.75 0.864 1 98.56 116 ARG B O 1
ATOM 3434 N N . ILE B 1 117 ? 13.195 -29.891 0.303 1 98.81 117 ILE B N 1
ATOM 3435 C CA . ILE B 1 117 ? 13.531 -28.531 0.743 1 98.81 117 ILE B CA 1
ATOM 3436 C C . ILE B 1 117 ? 13.836 -28.547 2.238 1 98.81 117 ILE B C 1
ATOM 3438 O O . ILE B 1 117 ? 14.836 -27.969 2.68 1 98.81 117 ILE B O 1
ATOM 3442 N N . LEU B 1 118 ? 12.961 -29.219 3 1 98.62 118 LEU B N 1
ATOM 3443 C CA . LEU B 1 118 ? 13.109 -29.25 4.449 1 98.62 118 LEU B CA 1
ATOM 3444 C C . LEU B 1 118 ? 14.406 -29.953 4.844 1 98.62 118 LEU B C 1
ATOM 3446 O O . LEU B 1 118 ? 15 -29.641 5.879 1 98.62 118 LEU B O 1
ATOM 3450 N N . GLU B 1 119 ? 14.828 -30.844 4.004 1 98.25 119 GLU B N 1
ATOM 3451 C CA . GLU B 1 119 ? 16.062 -31.578 4.25 1 98.25 119 GLU B CA 1
ATOM 3452 C C . GLU B 1 119 ? 17.281 -30.766 3.844 1 98.25 119 GLU B C 1
ATOM 3454 O O . GLU B 1 119 ? 18.281 -30.719 4.57 1 98.25 119 GLU B O 1
ATOM 3459 N N . GLU B 1 120 ? 17.156 -30.047 2.779 1 97.94 120 GLU B N 1
ATOM 3460 C CA . GLU B 1 120 ? 18.328 -29.453 2.139 1 97.94 120 GLU B CA 1
ATOM 3461 C C . GLU B 1 120 ? 18.531 -28.016 2.58 1 97.94 120 GLU B C 1
ATOM 3463 O O . GLU B 1 120 ? 19.656 -27.5 2.553 1 97.94 120 GLU B O 1
ATOM 3468 N N . GLU B 1 121 ? 17.469 -27.344 2.885 1 98.31 121 GLU B N 1
ATOM 3469 C CA . GLU B 1 121 ? 17.547 -25.906 3.113 1 98.31 121 GLU B CA 1
ATOM 3470 C C . GLU B 1 121 ? 17.453 -25.578 4.602 1 98.31 121 GLU B C 1
ATOM 3472 O O . GLU B 1 121 ? 16.609 -26.141 5.309 1 98.31 121 GLU B O 1
ATOM 3477 N N . LYS B 1 122 ? 18.266 -24.672 5.078 1 97.38 122 LYS B N 1
ATOM 3478 C CA . LYS B 1 122 ? 18.234 -24.219 6.465 1 97.38 122 LYS B CA 1
ATOM 3479 C C . LYS B 1 122 ? 17.141 -23.156 6.672 1 97.38 122 LYS B C 1
ATOM 3481 O O . LYS B 1 122 ? 16.719 -22.922 7.805 1 97.38 122 LYS B O 1
ATOM 3486 N N . GLY B 1 123 ? 16.781 -22.516 5.551 1 98.56 123 GLY B N 1
ATOM 3487 C CA . GLY B 1 123 ? 15.75 -21.484 5.605 1 98.56 123 GLY B CA 1
ATOM 3488 C C . GLY B 1 123 ? 15.18 -21.141 4.242 1 98.56 123 GLY B C 1
ATOM 3489 O O . GLY B 1 123 ? 15.82 -21.391 3.217 1 98.56 123 GLY B O 1
ATOM 3490 N N . VAL B 1 124 ? 13.977 -20.688 4.25 1 98.94 124 VAL B N 1
ATOM 3491 C CA . VAL B 1 124 ? 13.32 -20.125 3.08 1 98.94 124 VAL B CA 1
ATOM 3492 C C . VAL B 1 124 ? 12.789 -18.734 3.41 1 98.94 124 VAL B C 1
ATOM 3494 O O . VAL B 1 124 ? 12.008 -18.562 4.348 1 98.94 124 VAL B O 1
ATOM 3497 N N . HIS B 1 125 ? 13.188 -17.75 2.635 1 98.94 125 HIS B N 1
ATOM 3498 C CA . HIS B 1 125 ? 12.883 -16.359 2.959 1 98.94 125 HIS B CA 1
ATOM 3499 C C . HIS B 1 125 ? 11.82 -15.797 2.02 1 98.94 125 HIS B C 1
ATOM 3501 O O . HIS B 1 125 ? 11.125 -14.844 2.367 1 98.94 125 HIS B O 1
ATOM 3507 N N . ILE B 1 126 ? 11.758 -16.375 0.826 1 98.94 126 ILE B N 1
ATOM 3508 C CA . ILE B 1 126 ? 10.773 -15.953 -0.162 1 98.94 126 ILE B CA 1
ATOM 3509 C C . ILE B 1 126 ? 10.156 -17.172 -0.833 1 98.94 126 ILE B C 1
ATOM 3511 O O . ILE B 1 126 ? 10.875 -18.078 -1.287 1 98.94 126 ILE B O 1
ATOM 3515 N N . LEU B 1 127 ? 8.875 -17.266 -0.835 1 99 127 LEU B N 1
ATOM 3516 C CA . LEU B 1 127 ? 8.133 -18.266 -1.605 1 99 127 LEU B CA 1
ATOM 3517 C C . LEU B 1 127 ? 7.18 -17.578 -2.584 1 99 127 LEU B C 1
ATOM 3519 O O . LEU B 1 127 ? 6.258 -16.875 -2.172 1 99 127 LEU B O 1
ATOM 3523 N N . VAL B 1 128 ? 7.449 -17.766 -3.859 1 98.94 128 VAL B N 1
ATOM 3524 C CA . VAL B 1 128 ? 6.562 -17.234 -4.887 1 98.94 128 VAL B CA 1
ATOM 3525 C C . VAL B 1 128 ? 5.797 -18.375 -5.555 1 98.94 128 VAL B C 1
ATOM 3527 O O . VAL B 1 128 ? 6.375 -19.156 -6.32 1 98.94 128 VAL B O 1
ATOM 3530 N N . ASN B 1 129 ? 4.535 -18.438 -5.234 1 98.88 129 ASN B N 1
ATOM 3531 C CA . ASN B 1 129 ? 3.648 -19.344 -5.949 1 98.88 129 ASN B CA 1
ATOM 3532 C C . ASN B 1 129 ? 3.195 -18.766 -7.285 1 98.88 129 ASN B C 1
ATOM 3534 O O . ASN B 1 129 ? 2.154 -18.109 -7.355 1 98.88 129 ASN B O 1
ATOM 3538 N N . ASN B 1 130 ? 3.924 -19.078 -8.281 1 98.12 130 ASN B N 1
ATOM 3539 C CA . ASN B 1 130 ? 3.719 -18.516 -9.609 1 98.12 130 ASN B CA 1
ATOM 3540 C C . ASN B 1 130 ? 3.158 -19.547 -10.578 1 98.12 130 ASN B C 1
ATOM 3542 O O . ASN B 1 130 ? 2.447 -19.203 -11.523 1 98.12 130 ASN B O 1
ATOM 3546 N N . ALA B 1 131 ? 3.486 -20.828 -10.297 1 95.81 131 ALA B N 1
ATOM 3547 C CA . ALA B 1 131 ? 3.021 -21.891 -11.195 1 95.81 131 ALA B CA 1
ATOM 3548 C C . ALA B 1 131 ? 1.506 -21.844 -11.359 1 95.81 131 ALA B C 1
ATOM 3550 O O . ALA B 1 131 ? 0.775 -21.656 -10.383 1 95.81 131 ALA B O 1
ATOM 3551 N N . GLY B 1 132 ? 1.056 -21.891 -12.555 1 93.12 132 GLY B N 1
ATOM 3552 C CA . GLY B 1 132 ? -0.355 -21.906 -12.906 1 93.12 132 GLY B CA 1
ATOM 3553 C C . GLY B 1 132 ? -0.602 -22.156 -14.383 1 93.12 132 GLY B C 1
ATOM 3554 O O . GLY B 1 132 ? 0.303 -22 -15.203 1 93.12 132 GLY B O 1
ATOM 3555 N N . ALA B 1 133 ? -1.771 -22.656 -14.664 1 89.56 133 ALA B N 1
ATOM 3556 C CA . ALA B 1 133 ? -2.139 -22.953 -16.047 1 89.56 133 ALA B CA 1
ATOM 3557 C C . ALA B 1 133 ? -3.6 -22.609 -16.312 1 89.56 133 ALA B C 1
ATOM 3559 O O . ALA B 1 133 ? -4.434 -22.672 -15.406 1 89.56 133 ALA B O 1
ATOM 3560 N N . SER B 1 134 ? -3.768 -22.203 -17.5 1 87.38 134 SER B N 1
ATOM 3561 C CA . SER B 1 134 ? -5.121 -21.984 -18 1 87.38 134 SER B CA 1
ATOM 3562 C C . SER B 1 134 ? -5.41 -22.891 -19.188 1 87.38 134 SER B C 1
ATOM 3564 O O . SER B 1 134 ? -4.488 -23.344 -19.875 1 87.38 134 SER B O 1
ATOM 3566 N N . GLY B 1 135 ? -6.637 -23.234 -19.359 1 82.75 135 GLY B N 1
ATOM 3567 C CA . GLY B 1 135 ? -7.043 -23.969 -20.547 1 82.75 135 GLY B CA 1
ATOM 3568 C C . GLY B 1 135 ? -6.625 -25.438 -20.531 1 82.75 135 GLY B C 1
ATOM 3569 O O . GLY B 1 135 ? -6.387 -26.031 -21.578 1 82.75 135 GLY B O 1
ATOM 3570 N N . LEU B 1 136 ? -6.398 -26 -19.375 1 85.44 136 LEU B N 1
ATOM 3571 C CA . LEU B 1 136 ? -6.051 -27.406 -19.25 1 85.44 136 LEU B CA 1
ATOM 3572 C C . LEU B 1 136 ? -7.242 -28.297 -19.609 1 85.44 136 LEU B C 1
ATOM 3574 O O . LEU B 1 136 ? -8.391 -27.953 -19.328 1 85.44 136 LEU B O 1
ATOM 3578 N N . PRO B 1 137 ? -6.941 -29.406 -20.219 1 85.75 137 PRO B N 1
ATOM 3579 C CA . PRO B 1 137 ? -8.047 -30.344 -20.469 1 85.75 137 PRO B CA 1
ATOM 3580 C C . PRO B 1 137 ? -8.68 -30.875 -19.188 1 85.75 137 PRO B C 1
ATOM 3582 O O . PRO B 1 137 ? -8 -31.016 -18.172 1 85.75 137 PRO B O 1
ATOM 3585 N N . ARG B 1 138 ? -9.977 -31.156 -19.375 1 87.44 138 ARG B N 1
ATOM 3586 C CA . ARG B 1 138 ? -10.688 -31.688 -18.219 1 87.44 138 ARG B CA 1
ATOM 3587 C C . ARG B 1 138 ? -10.109 -33.031 -17.781 1 87.44 138 ARG B C 1
ATOM 3589 O O . ARG B 1 138 ? -10.008 -33.938 -18.578 1 87.44 138 ARG B O 1
ATOM 3596 N N . LYS B 1 139 ? -9.688 -33.031 -16.531 1 92.44 139 LYS B N 1
ATOM 3597 C CA . LYS B 1 139 ? -9.094 -34.25 -15.969 1 92.44 139 LYS B CA 1
ATOM 3598 C C . LYS B 1 139 ? -9.172 -34.219 -14.445 1 92.44 139 LYS B C 1
ATOM 3600 O O . LYS B 1 139 ? -9.062 -33.156 -13.82 1 92.44 139 LYS B O 1
ATOM 3605 N N . ILE B 1 140 ? -9.492 -35.406 -13.922 1 96.31 140 ILE B N 1
ATOM 3606 C CA . ILE B 1 140 ? -9.398 -35.594 -12.477 1 96.31 140 ILE B CA 1
ATOM 3607 C C . ILE B 1 140 ? -8.062 -36.25 -12.133 1 96.31 140 ILE B C 1
ATOM 3609 O O . ILE B 1 140 ? -7.684 -37.25 -12.734 1 96.31 140 ILE B O 1
ATOM 3613 N N . THR B 1 141 ? -7.348 -35.719 -11.258 1 97.06 141 THR B N 1
ATOM 3614 C CA . THR B 1 141 ? -6.023 -36.188 -10.891 1 97.06 141 THR B CA 1
ATOM 3615 C C . THR B 1 141 ? -6.129 -37.469 -10.062 1 97.06 141 THR B C 1
ATOM 3617 O O . THR B 1 141 ? -7.227 -37.875 -9.672 1 97.06 141 THR B O 1
ATOM 3620 N N . ASP B 1 142 ? -4.934 -38.094 -9.797 1 96 142 ASP B N 1
ATOM 3621 C CA . ASP B 1 142 ? -4.879 -39.281 -8.977 1 96 142 ASP B CA 1
ATOM 3622 C C . ASP B 1 142 ? -5.363 -39 -7.551 1 96 142 ASP B C 1
ATOM 3624 O O . ASP B 1 142 ? -5.801 -39.938 -6.848 1 96 142 ASP B O 1
ATOM 3628 N N . ASP B 1 143 ? -5.402 -37.781 -7.168 1 96.44 143 ASP B N 1
ATOM 3629 C CA . ASP B 1 143 ? -5.805 -37.375 -5.824 1 96.44 143 ASP B CA 1
ATOM 3630 C C . ASP B 1 143 ? -7.301 -37.062 -5.77 1 96.44 143 ASP B C 1
ATOM 3632 O O . ASP B 1 143 ? -7.816 -36.656 -4.73 1 96.44 143 ASP B O 1
ATOM 3636 N N . GLY B 1 144 ? -7.992 -37.188 -6.906 1 96.69 144 GLY B N 1
ATOM 3637 C CA . GLY B 1 144 ? -9.422 -36.938 -6.957 1 96.69 144 GLY B CA 1
ATOM 3638 C C . GLY B 1 144 ? -9.773 -35.469 -7.113 1 96.69 144 GLY B C 1
ATOM 3639 O O . GLY B 1 144 ? -10.875 -35.062 -6.758 1 96.69 144 GLY B O 1
ATOM 3640 N N . LEU B 1 145 ? -8.859 -34.688 -7.629 1 97.62 145 LEU B N 1
ATOM 3641 C CA . LEU B 1 145 ? -9.07 -33.25 -7.777 1 97.62 145 LEU B CA 1
ATOM 3642 C C . LEU B 1 145 ? -9.188 -32.875 -9.25 1 97.62 145 LEU B C 1
ATOM 3644 O O . LEU B 1 145 ? -8.586 -33.531 -10.117 1 97.62 145 LEU B O 1
ATOM 3648 N N . GLU B 1 146 ? -10.008 -31.875 -9.492 1 96.06 146 GLU B N 1
ATOM 3649 C CA . GLU B 1 146 ? -10 -31.297 -10.828 1 96.06 146 GLU B CA 1
ATOM 3650 C C . GLU B 1 146 ? -8.633 -30.703 -11.156 1 96.06 146 GLU B C 1
ATOM 3652 O O . GLU B 1 146 ? -8.016 -30.031 -10.328 1 96.06 146 GLU B O 1
ATOM 3657 N N . ILE B 1 147 ? -8.133 -30.891 -12.352 1 95.81 147 ILE B N 1
ATOM 3658 C CA . ILE B 1 147 ? -6.727 -30.703 -12.703 1 95.81 147 ILE B CA 1
ATOM 3659 C C . ILE B 1 147 ? -6.363 -29.234 -12.57 1 95.81 147 ILE B C 1
ATOM 3661 O O . ILE B 1 147 ? -5.266 -28.891 -12.109 1 95.81 147 ILE B O 1
ATOM 3665 N N . THR B 1 148 ? -7.184 -28.25 -12.969 1 95.81 148 THR B N 1
ATOM 3666 C CA . THR B 1 148 ? -6.887 -26.828 -12.859 1 95.81 148 THR B CA 1
ATOM 3667 C C . THR B 1 148 ? -6.82 -26.406 -11.398 1 95.81 148 THR B C 1
ATOM 3669 O O . THR B 1 148 ? -5.926 -25.641 -11.016 1 95.81 148 THR B O 1
ATOM 3672 N N . PHE B 1 149 ? -7.703 -26.922 -10.594 1 97.06 149 PHE B N 1
ATOM 3673 C CA . PHE B 1 149 ? -7.711 -26.609 -9.164 1 97.06 149 PHE B CA 1
ATOM 3674 C C . PHE B 1 149 ? -6.492 -27.219 -8.477 1 97.06 149 PHE B C 1
ATOM 3676 O O . PHE B 1 149 ? -5.867 -26.562 -7.633 1 97.06 149 PHE B O 1
ATOM 3683 N N . ALA B 1 150 ? -6.195 -28.469 -8.875 1 97.88 150 ALA B N 1
ATOM 3684 C CA . ALA B 1 150 ? -5.004 -29.109 -8.312 1 97.88 150 ALA B CA 1
ATOM 3685 C C . ALA B 1 150 ? -3.754 -28.281 -8.617 1 97.88 150 ALA B C 1
ATOM 3687 O O . ALA B 1 150 ? -2.939 -28.031 -7.727 1 97.88 150 ALA B O 1
ATOM 3688 N N . THR B 1 151 ? -3.672 -27.781 -9.797 1 97.56 151 THR B N 1
ATOM 3689 C CA . THR B 1 151 ? -2.484 -27.109 -10.305 1 97.56 151 THR B CA 1
ATOM 3690 C C . THR B 1 151 ? -2.385 -25.688 -9.742 1 97.56 151 THR B C 1
ATOM 3692 O O . THR B 1 151 ? -1.328 -25.281 -9.25 1 97.56 151 THR B O 1
ATOM 3695 N N . ASN B 1 152 ? -3.498 -24.938 -9.727 1 98.06 152 ASN B N 1
ATOM 3696 C CA . ASN B 1 152 ? -3.463 -23.5 -9.477 1 98.06 152 ASN B CA 1
ATOM 3697 C C . ASN B 1 152 ? -3.734 -23.172 -8.016 1 98.06 152 ASN B C 1
ATOM 3699 O O . ASN B 1 152 ? -3.416 -22.078 -7.547 1 98.06 152 ASN B O 1
ATOM 3703 N N . HIS B 1 153 ? -4.316 -24.109 -7.289 1 98.31 153 HIS B N 1
ATOM 3704 C CA . HIS B 1 153 ? -4.828 -23.703 -5.988 1 98.31 153 HIS B CA 1
ATOM 3705 C C . HIS B 1 153 ? -4.418 -24.688 -4.895 1 98.31 153 HIS B C 1
ATOM 3707 O O . HIS B 1 153 ? -3.654 -24.328 -3.996 1 98.31 153 HIS B O 1
ATOM 3713 N N . ILE B 1 154 ? -4.781 -25.922 -5.059 1 98.5 154 ILE B N 1
ATOM 3714 C CA . ILE B 1 154 ? -4.562 -26.875 -3.977 1 98.5 154 ILE B CA 1
ATOM 3715 C C . ILE B 1 154 ? -3.076 -27.203 -3.863 1 98.5 154 ILE B C 1
ATOM 3717 O O . ILE B 1 154 ? -2.541 -27.312 -2.758 1 98.5 154 ILE B O 1
ATOM 3721 N N . GLY B 1 155 ? -2.42 -27.391 -4.969 1 98.56 155 GLY B N 1
ATOM 3722 C CA . GLY B 1 155 ? -0.984 -27.625 -4.977 1 98.56 155 GLY B CA 1
ATOM 3723 C C . GLY B 1 155 ? -0.2 -26.531 -4.266 1 98.56 155 GLY B C 1
ATOM 3724 O O . GLY B 1 155 ? 0.522 -26.812 -3.307 1 98.56 155 GLY B O 1
ATOM 3725 N N . PRO B 1 156 ? -0.371 -25.281 -4.695 1 98.62 156 PRO B N 1
ATOM 3726 C CA . PRO B 1 156 ? 0.313 -24.188 -4.023 1 98.62 156 PRO B CA 1
ATOM 3727 C C . PRO B 1 156 ? -0.071 -24.062 -2.549 1 98.62 156 PRO B C 1
ATOM 3729 O O . PRO B 1 156 ? 0.772 -23.719 -1.715 1 98.62 156 PRO B O 1
ATOM 3732 N N . PHE B 1 157 ? -1.299 -24.328 -2.227 1 98.75 157 PHE B N 1
ATOM 3733 C CA . PHE B 1 157 ? -1.723 -24.312 -0.832 1 98.75 157 PHE B CA 1
ATOM 3734 C C . PHE B 1 157 ? -0.937 -25.328 -0.015 1 98.75 157 PHE B C 1
ATOM 3736 O O . PHE B 1 157 ? -0.371 -25 1.027 1 98.75 157 PHE B O 1
ATOM 3743 N N . LEU B 1 158 ? -0.899 -26.516 -0.514 1 98.81 158 LEU B N 1
ATOM 3744 C CA . LEU B 1 158 ? -0.208 -27.594 0.197 1 98.81 158 LEU B CA 1
ATOM 3745 C C . LEU B 1 158 ? 1.279 -27.281 0.33 1 98.81 158 LEU B C 1
ATOM 3747 O O . LEU B 1 158 ? 1.859 -27.453 1.404 1 98.81 158 LEU B O 1
ATOM 3751 N N . LEU B 1 159 ? 1.874 -26.844 -0.745 1 98.88 159 LEU B N 1
ATOM 3752 C CA . LEU B 1 159 ? 3.291 -26.484 -0.707 1 98.88 159 LEU B CA 1
ATOM 3753 C C . LEU B 1 159 ? 3.574 -25.484 0.396 1 98.88 159 LEU B C 1
ATOM 3755 O O . LEU B 1 159 ? 4.48 -25.672 1.21 1 98.88 159 LEU B O 1
ATOM 3759 N N . THR B 1 160 ? 2.797 -24.422 0.429 1 98.88 160 THR B N 1
ATOM 3760 C CA . THR B 1 160 ? 2.963 -23.359 1.417 1 98.88 160 THR B CA 1
ATOM 3761 C C . THR B 1 160 ? 2.785 -23.906 2.83 1 98.88 160 THR B C 1
ATOM 3763 O O . THR B 1 160 ? 3.586 -23.609 3.721 1 98.88 160 THR B O 1
ATOM 3766 N N . HIS B 1 161 ? 1.808 -24.734 2.969 1 98.56 161 HIS B N 1
ATOM 3767 C CA . HIS B 1 161 ? 1.499 -25.312 4.27 1 98.56 161 HIS B CA 1
ATOM 3768 C C . HIS B 1 161 ? 2.652 -26.172 4.781 1 98.56 161 HIS B C 1
ATOM 3770 O O . HIS B 1 161 ? 3.037 -26.078 5.949 1 98.56 161 HIS B O 1
ATOM 3776 N N . LEU B 1 162 ? 3.18 -26.938 3.934 1 98.69 162 LEU B N 1
ATOM 3777 C CA . LEU B 1 162 ? 4.242 -27.875 4.316 1 98.69 162 LEU B CA 1
ATOM 3778 C C . LEU B 1 162 ? 5.52 -27.109 4.66 1 98.69 162 LEU B C 1
ATOM 3780 O O . LEU B 1 162 ? 6.324 -27.578 5.469 1 98.69 162 LEU B O 1
ATOM 3784 N N . LEU B 1 163 ? 5.68 -25.922 4.129 1 98.81 163 LEU B N 1
ATOM 3785 C CA . LEU B 1 163 ? 6.914 -25.172 4.332 1 98.81 163 LEU B CA 1
ATOM 3786 C C . LEU B 1 163 ? 6.723 -24.094 5.391 1 98.81 163 LEU B C 1
ATOM 3788 O O . LEU B 1 163 ? 7.648 -23.328 5.68 1 98.81 163 LEU B O 1
ATOM 3792 N N . LEU B 1 164 ? 5.562 -24 5.992 1 98.69 164 LEU B N 1
ATOM 3793 C CA . LEU B 1 164 ? 5.176 -22.875 6.836 1 98.69 164 LEU B CA 1
ATOM 3794 C C . LEU B 1 164 ? 6.117 -22.734 8.031 1 98.69 164 LEU B C 1
ATOM 3796 O O . LEU B 1 164 ? 6.551 -21.641 8.367 1 98.69 164 LEU B O 1
ATOM 3800 N N . ASP B 1 165 ? 6.445 -23.844 8.641 1 98.62 165 ASP B N 1
ATOM 3801 C CA . ASP B 1 165 ? 7.309 -23.781 9.812 1 98.62 165 ASP B CA 1
ATOM 3802 C C . ASP B 1 165 ? 8.711 -23.297 9.445 1 98.62 165 ASP B C 1
ATOM 3804 O O . ASP B 1 165 ? 9.32 -22.531 10.188 1 98.62 165 ASP B O 1
ATOM 3808 N N . LEU B 1 166 ? 9.211 -23.781 8.367 1 98.81 166 LEU B N 1
ATOM 3809 C CA . LEU B 1 166 ? 10.516 -23.328 7.906 1 98.81 166 LEU B CA 1
ATOM 3810 C C . LEU B 1 166 ? 10.484 -21.844 7.574 1 98.81 166 LEU B C 1
ATOM 3812 O O . LEU B 1 166 ? 11.438 -21.125 7.879 1 98.81 166 LEU B O 1
ATOM 3816 N N . LEU B 1 167 ? 9.406 -21.344 6.984 1 98.88 167 LEU B N 1
ATOM 3817 C CA . LEU B 1 167 ? 9.234 -19.938 6.68 1 98.88 167 LEU B CA 1
ATOM 3818 C C . LEU B 1 167 ? 9.211 -19.094 7.957 1 98.88 167 LEU B C 1
ATOM 3820 O O . LEU B 1 167 ? 9.875 -18.062 8.039 1 98.88 167 LEU B O 1
ATOM 3824 N N . LYS B 1 168 ? 8.516 -19.578 8.938 1 98.75 168 LYS B N 1
ATOM 3825 C CA . LYS B 1 168 ? 8.453 -18.875 10.211 1 98.75 168 LYS B CA 1
ATOM 3826 C C . LYS B 1 168 ? 9.828 -18.797 10.867 1 98.75 168 LYS B C 1
ATOM 3828 O O . LYS B 1 168 ? 10.211 -17.734 11.375 1 98.75 168 LYS B O 1
ATOM 3833 N N . LYS B 1 169 ? 10.531 -19.859 10.789 1 98.5 169 LYS B N 1
ATOM 3834 C CA . LYS B 1 169 ? 11.867 -19.906 11.383 1 98.5 169 LYS B CA 1
ATOM 3835 C C . LYS B 1 169 ? 12.828 -18.984 10.648 1 98.5 169 LYS B C 1
ATOM 3837 O O . LYS B 1 169 ? 13.82 -18.531 11.227 1 98.5 169 LYS B O 1
ATOM 3842 N N . SER B 1 170 ? 12.492 -18.641 9.445 1 98.69 170 SER B N 1
ATOM 3843 C CA . SER B 1 170 ? 13.359 -17.844 8.586 1 98.69 170 SER B CA 1
ATOM 3844 C C . SER B 1 170 ? 12.953 -16.375 8.594 1 98.69 170 SER B C 1
ATOM 3846 O O . SER B 1 170 ? 13.469 -15.578 7.809 1 98.69 170 SER B O 1
ATOM 3848 N N . ALA B 1 171 ? 12.047 -16.031 9.477 1 98.25 171 ALA B N 1
ATOM 3849 C CA . ALA B 1 171 ? 11.531 -14.672 9.484 1 98.25 171 ALA B CA 1
ATOM 3850 C C . ALA B 1 171 ? 12.656 -13.656 9.602 1 98.25 171 ALA B C 1
ATOM 3852 O O . ALA B 1 171 ? 13.641 -13.883 10.312 1 98.25 171 ALA B O 1
ATOM 3853 N N . PRO B 1 172 ? 12.484 -12.57 8.914 1 98.12 172 PRO B N 1
ATOM 3854 C CA . PRO B 1 172 ? 11.344 -12.188 8.078 1 98.12 172 PRO B CA 1
ATOM 3855 C C . PRO B 1 172 ? 11.305 -12.938 6.75 1 98.12 172 PRO B C 1
ATOM 3857 O O . PRO B 1 172 ? 12.344 -13.203 6.152 1 98.12 172 PRO B O 1
ATOM 3860 N N . ALA B 1 173 ? 10.141 -13.367 6.34 1 98.88 173 ALA B N 1
ATOM 3861 C CA . ALA B 1 173 ? 9.922 -14.062 5.074 1 98.88 173 ALA B CA 1
ATOM 3862 C C . ALA B 1 173 ? 8.641 -13.594 4.402 1 98.88 173 ALA B C 1
ATOM 3864 O O . ALA B 1 173 ? 7.75 -13.039 5.059 1 98.88 173 ALA B O 1
ATOM 3865 N N . ARG B 1 174 ? 8.562 -13.719 3.109 1 98.94 174 ARG B N 1
ATOM 3866 C CA . ARG B 1 174 ? 7.406 -13.242 2.357 1 98.94 174 ARG B CA 1
ATOM 3867 C C . ARG B 1 174 ? 6.891 -14.32 1.407 1 98.94 174 ARG B C 1
ATOM 3869 O O . ARG B 1 174 ? 7.676 -14.961 0.71 1 98.94 174 ARG B O 1
ATOM 3876 N N . ILE B 1 175 ? 5.621 -14.531 1.467 1 98.94 175 ILE B N 1
ATOM 3877 C CA . ILE B 1 175 ? 4.906 -15.414 0.552 1 98.94 175 ILE B CA 1
ATOM 3878 C C . ILE B 1 175 ? 4.117 -14.578 -0.458 1 98.94 175 ILE B C 1
ATOM 3880 O O . ILE B 1 175 ? 3.363 -13.68 -0.078 1 98.94 175 ILE B O 1
ATOM 3884 N N . VAL B 1 176 ? 4.355 -14.852 -1.709 1 98.94 176 VAL B N 1
ATOM 3885 C CA . VAL B 1 176 ? 3.666 -14.133 -2.779 1 98.94 176 VAL B CA 1
ATOM 3886 C C . VAL B 1 176 ? 2.842 -15.117 -3.609 1 98.94 176 VAL B C 1
ATOM 3888 O O . VAL B 1 176 ? 3.387 -16.062 -4.191 1 98.94 176 VAL B O 1
ATOM 3891 N N . ASN B 1 177 ? 1.53 -14.945 -3.676 1 98.88 177 ASN B N 1
ATOM 3892 C CA . ASN B 1 177 ? 0.638 -15.75 -4.504 1 98.88 177 ASN B CA 1
ATOM 3893 C C . ASN B 1 177 ? 0.163 -14.977 -5.73 1 98.88 177 ASN B C 1
ATOM 3895 O O . ASN B 1 177 ? -0.484 -13.938 -5.605 1 98.88 177 ASN B O 1
ATOM 3899 N N . ILE B 1 178 ? 0.438 -15.523 -6.895 1 98.38 178 ILE B N 1
ATOM 3900 C CA . ILE B 1 178 ? 0.081 -14.836 -8.133 1 98.38 178 ILE B CA 1
ATOM 3901 C C . ILE B 1 178 ? -1.348 -15.195 -8.531 1 98.38 178 ILE B C 1
ATOM 3903 O O . ILE B 1 178 ? -1.644 -16.359 -8.812 1 98.38 178 ILE B O 1
ATOM 3907 N N . SER B 1 179 ? -2.182 -14.227 -8.477 1 97.94 179 SER B N 1
ATOM 3908 C CA . SER B 1 179 ? -3.553 -14.359 -8.961 1 97.94 179 SER B CA 1
ATOM 3909 C C . SER B 1 179 ? -3.715 -13.75 -10.352 1 97.94 179 SER B C 1
ATOM 3911 O O . SER B 1 179 ? -2.863 -13.945 -11.219 1 97.94 179 SER B O 1
ATOM 3913 N N . SER B 1 180 ? -4.914 -13.242 -10.625 1 93.94 180 SER B N 1
ATOM 3914 C CA . SER B 1 180 ? -5.238 -12.648 -11.922 1 93.94 180 SER B CA 1
ATOM 3915 C C . SER B 1 180 ? -6.379 -11.641 -11.797 1 93.94 180 SER B C 1
ATOM 3917 O O . SER B 1 180 ? -7.199 -11.734 -10.883 1 93.94 180 SER B O 1
ATOM 3919 N N . MET B 1 181 ? -6.379 -10.742 -12.727 1 92 181 MET B N 1
ATOM 3920 C CA . MET B 1 181 ? -7.535 -9.852 -12.82 1 92 181 MET B CA 1
ATOM 3921 C C . MET B 1 181 ? -8.812 -10.648 -13.07 1 92 181 MET B C 1
ATOM 3923 O O . MET B 1 181 ? -9.898 -10.242 -12.664 1 92 181 MET B O 1
ATOM 3927 N N . ASN B 1 182 ? -8.672 -11.766 -13.625 1 91.81 182 ASN B N 1
ATOM 3928 C CA . ASN B 1 182 ? -9.812 -12.609 -13.977 1 91.81 182 ASN B CA 1
ATOM 3929 C C . ASN B 1 182 ? -10.484 -13.18 -12.727 1 91.81 182 ASN B C 1
ATOM 3931 O O . ASN B 1 182 ? -11.57 -13.75 -12.812 1 91.81 182 ASN B O 1
ATOM 3935 N N . HIS B 1 183 ? -9.875 -12.953 -11.578 1 96.38 183 HIS B N 1
ATOM 3936 C CA . HIS B 1 183 ? -10.508 -13.445 -10.359 1 96.38 183 HIS B CA 1
ATOM 3937 C C . HIS B 1 183 ? -11.883 -12.82 -10.164 1 96.38 183 HIS B C 1
ATOM 3939 O O . HIS B 1 183 ? -12.75 -13.406 -9.516 1 96.38 183 HIS B O 1
ATOM 3945 N N . TRP B 1 184 ? -12.156 -11.68 -10.797 1 95.06 184 TRP B N 1
ATOM 3946 C CA . TRP B 1 184 ? -13.438 -10.992 -10.703 1 95.06 184 TRP B CA 1
ATOM 3947 C C . TRP B 1 184 ? -14.547 -11.82 -11.344 1 95.06 184 TRP B C 1
ATOM 3949 O O . TRP B 1 184 ? -15.727 -11.633 -11.031 1 95.06 184 TRP B O 1
ATOM 3959 N N . LYS B 1 185 ? -14.164 -12.68 -12.211 1 93.19 185 LYS B N 1
ATOM 3960 C CA . LYS B 1 185 ? -15.125 -13.547 -12.898 1 93.19 185 LYS B CA 1
ATOM 3961 C C . LYS B 1 185 ? -15.258 -14.891 -12.18 1 93.19 185 LYS B C 1
ATOM 3963 O O . LYS B 1 185 ? -15.977 -15.773 -12.641 1 93.19 185 LYS B O 1
ATOM 3968 N N . GLY B 1 186 ? -14.555 -15.055 -11.062 1 95.56 186 GLY B N 1
ATOM 3969 C CA . GLY B 1 186 ? -14.562 -16.312 -10.344 1 95.56 186 GLY B CA 1
ATOM 3970 C C . GLY B 1 186 ? -15.75 -16.453 -9.406 1 95.56 186 GLY B C 1
ATOM 3971 O O . GLY B 1 186 ? -16.375 -15.469 -9.031 1 95.56 186 GLY B O 1
ATOM 3972 N N . GLU B 1 187 ? -16 -17.703 -9.078 1 95.5 187 GLU B N 1
ATOM 3973 C CA . GLU B 1 187 ? -17.016 -18.078 -8.102 1 95.5 187 GLU B CA 1
ATOM 3974 C C . GLU B 1 187 ? -16.453 -19.047 -7.059 1 95.5 187 GLU B C 1
ATOM 3976 O O . GLU B 1 187 ? -15.508 -19.781 -7.34 1 95.5 187 GLU B O 1
ATOM 3981 N N . VAL B 1 188 ? -17.109 -18.984 -5.895 1 97.62 188 VAL B N 1
ATOM 3982 C CA . VAL B 1 188 ? -16.703 -19.906 -4.836 1 97.62 188 VAL B CA 1
ATOM 3983 C C . VAL B 1 188 ? -17.688 -21.062 -4.75 1 97.62 188 VAL B C 1
ATOM 3985 O O . VAL B 1 188 ? -18.875 -20.859 -4.445 1 97.62 188 VAL B O 1
ATOM 3988 N N . ASP B 1 189 ? -17.281 -22.125 -5.137 1 97.38 189 ASP B N 1
ATOM 3989 C CA . ASP B 1 189 ? -17.953 -23.406 -4.977 1 97.38 189 ASP B CA 1
ATOM 3990 C C . ASP B 1 189 ? -16.953 -24.531 -4.719 1 97.38 189 ASP B C 1
ATOM 3992 O O . ASP B 1 189 ? -16.219 -24.938 -5.625 1 97.38 189 ASP B O 1
ATOM 3996 N N . PHE B 1 190 ? -16.984 -25.047 -3.482 1 97.31 190 PHE B N 1
ATOM 3997 C CA . PHE B 1 190 ? -15.953 -26 -3.07 1 97.31 190 PHE B CA 1
ATOM 3998 C C . PHE B 1 190 ? -16.109 -27.328 -3.818 1 97.31 190 PHE B C 1
ATOM 4000 O O . PHE B 1 190 ? -15.156 -28.109 -3.898 1 97.31 190 PHE B O 1
ATOM 4007 N N . ALA B 1 191 ? -17.266 -27.578 -4.383 1 96.56 191 ALA B N 1
ATOM 4008 C CA . ALA B 1 191 ? -17.453 -28.781 -5.191 1 96.56 191 ALA B CA 1
ATOM 4009 C C . ALA B 1 191 ? -16.594 -28.734 -6.453 1 96.56 191 ALA B C 1
ATOM 4011 O O . ALA B 1 191 ? -16.281 -29.766 -7.031 1 96.56 191 ALA B O 1
ATOM 4012 N N . HIS B 1 192 ? -16.219 -27.516 -6.852 1 96.12 192 HIS B N 1
ATOM 4013 C CA . HIS B 1 192 ? -15.375 -27.328 -8.023 1 96.12 192 HIS B CA 1
ATOM 4014 C C . HIS B 1 192 ? -14.031 -28.047 -7.852 1 96.12 192 HIS B C 1
ATOM 4016 O O . HIS B 1 192 ? -13.414 -28.453 -8.836 1 96.12 192 HIS B O 1
ATOM 4022 N N . PHE B 1 193 ? -13.602 -28.219 -6.598 1 97.06 193 PHE B N 1
ATOM 4023 C CA . PHE B 1 193 ? -12.281 -28.781 -6.336 1 97.06 193 PHE B CA 1
ATOM 4024 C C . PHE B 1 193 ? -12.211 -30.219 -6.848 1 97.06 193 PHE B C 1
ATOM 4026 O O . PHE B 1 193 ? -11.148 -30.672 -7.289 1 97.06 193 PHE B O 1
ATOM 4033 N N . ARG B 1 194 ? -13.391 -30.828 -6.887 1 95.56 194 ARG B N 1
ATOM 4034 C CA . ARG B 1 194 ? -13.445 -32.219 -7.332 1 95.56 194 ARG B CA 1
ATOM 4035 C C . ARG B 1 194 ? -14.078 -32.312 -8.719 1 95.56 194 ARG B C 1
ATOM 4037 O O . ARG B 1 194 ? -14.484 -33.406 -9.141 1 95.56 194 ARG B O 1
ATOM 4044 N N . GLY B 1 195 ? -14.281 -31.156 -9.344 1 93.75 195 GLY B N 1
ATOM 4045 C CA . GLY B 1 195 ? -14.773 -31.125 -10.719 1 93.75 195 GLY B CA 1
ATOM 4046 C C . GLY B 1 195 ? -16.281 -31.125 -10.812 1 93.75 195 GLY B C 1
ATOM 4047 O O . GLY B 1 195 ? -16.844 -31.25 -11.906 1 93.75 195 GLY B O 1
ATOM 4048 N N . GLU B 1 196 ? -16.859 -30.969 -9.688 1 94.25 196 GLU B N 1
ATOM 4049 C CA . GLU B 1 196 ? -18.328 -30.953 -9.672 1 94.25 196 GLU B CA 1
ATOM 4050 C C . GLU B 1 196 ? -18.844 -29.531 -9.93 1 94.25 196 GLU B C 1
ATOM 4052 O O . GLU B 1 196 ? -18.234 -28.547 -9.523 1 94.25 196 GLU B O 1
ATOM 4057 N N . ASN B 1 197 ? -20 -29.391 -10.672 1 91.38 197 ASN B N 1
ATOM 4058 C CA . ASN B 1 197 ? -20.688 -28.125 -10.945 1 91.38 197 ASN B CA 1
ATOM 4059 C C . ASN B 1 197 ? -19.812 -27.156 -11.734 1 91.38 197 ASN B C 1
ATOM 4061 O O . ASN B 1 197 ? -19.844 -25.953 -11.492 1 91.38 197 ASN B O 1
ATOM 4065 N N . LEU B 1 198 ? -18.938 -27.688 -12.469 1 89.69 198 LEU B N 1
ATOM 4066 C CA . LEU B 1 198 ? -18 -26.828 -13.188 1 89.69 198 LEU B CA 1
ATOM 4067 C C . LEU B 1 198 ? -18.422 -26.656 -14.641 1 89.69 198 LEU B C 1
ATOM 4069 O O . LEU B 1 198 ? -18.703 -27.641 -15.328 1 89.69 198 LEU B O 1
ATOM 4073 N N . ASN B 1 199 ? -18.719 -25.422 -14.922 1 78.94 199 ASN B N 1
ATOM 4074 C CA . ASN B 1 199 ? -18.938 -25.125 -16.328 1 78.94 199 ASN B CA 1
ATOM 4075 C C . ASN B 1 199 ? -17.641 -25.094 -17.125 1 78.94 199 ASN B C 1
ATOM 4077 O O . ASN B 1 199 ? -16.672 -24.453 -16.719 1 78.94 199 ASN B O 1
ATOM 4081 N N . HIS B 1 200 ? -17.547 -26.016 -18.062 1 67.12 200 HIS B N 1
ATOM 4082 C CA . HIS B 1 200 ? -16.281 -26.188 -18.781 1 67.12 200 HIS B CA 1
ATOM 4083 C C . HIS B 1 200 ? -16.156 -25.203 -19.938 1 67.12 200 HIS B C 1
ATOM 4085 O O . HIS B 1 200 ? -15.312 -25.375 -20.812 1 67.12 200 HIS B O 1
ATOM 4091 N N . LEU B 1 201 ? -16.969 -24.281 -19.906 1 65.81 201 LEU B N 1
ATOM 4092 C CA . LEU B 1 201 ? -16.859 -23.281 -20.969 1 65.81 201 LEU B CA 1
ATOM 4093 C C . LEU B 1 201 ? -15.797 -22.25 -20.609 1 65.81 201 LEU B C 1
ATOM 4095 O O . LEU B 1 201 ? -15.695 -21.828 -19.438 1 65.81 201 LEU B O 1
ATOM 4099 N N . MET B 1 202 ? -14.969 -21.938 -21.578 1 64.94 202 MET B N 1
ATOM 4100 C CA . MET B 1 202 ? -13.984 -20.859 -21.531 1 64.94 202 MET B CA 1
ATOM 4101 C C . MET B 1 202 ? -13.078 -21.016 -20.312 1 64.94 202 MET B C 1
ATOM 4103 O O . MET B 1 202 ? -12.852 -22.125 -19.828 1 64.94 202 MET B O 1
ATOM 4107 N N . ASP B 1 203 ? -12.258 -20.109 -19.797 1 80.19 203 ASP B N 1
ATOM 4108 C CA . ASP B 1 203 ? -11.266 -20.062 -18.734 1 80.19 203 ASP B CA 1
ATOM 4109 C C . ASP B 1 203 ? -11.938 -19.906 -17.375 1 80.19 203 ASP B C 1
ATOM 4111 O O . ASP B 1 203 ? -11.414 -19.219 -16.5 1 80.19 203 ASP B O 1
ATOM 4115 N N . ALA B 1 204 ? -13.18 -20.719 -17.172 1 86.88 204 ALA B N 1
ATOM 4116 C CA . ALA B 1 204 ? -13.93 -20.547 -15.938 1 86.88 204 ALA B CA 1
ATOM 4117 C C . ALA B 1 204 ? -13.164 -21.125 -14.75 1 86.88 204 ALA B C 1
ATOM 4119 O O . ALA B 1 204 ? -13.062 -20.484 -13.695 1 86.88 204 ALA B O 1
ATOM 4120 N N . ALA B 1 205 ? -12.703 -22.375 -14.938 1 92 205 ALA B N 1
ATOM 4121 C CA . ALA B 1 205 ? -11.953 -23 -13.844 1 92 205 ALA B CA 1
ATOM 4122 C C . ALA B 1 205 ? -10.781 -22.125 -13.422 1 92 205 ALA B C 1
ATOM 4124 O O . ALA B 1 205 ? -10.547 -21.922 -12.227 1 92 205 ALA B O 1
ATOM 4125 N N . TYR B 1 206 ? -10.156 -21.625 -14.398 1 93.5 206 TYR B N 1
ATOM 4126 C CA . TYR B 1 206 ? -9.031 -20.734 -14.141 1 93.5 206 TYR B CA 1
ATOM 4127 C C . TYR B 1 206 ? -9.461 -19.531 -13.305 1 93.5 206 TYR B C 1
ATOM 4129 O O . TYR B 1 206 ? -8.828 -19.219 -12.289 1 93.5 206 TYR B O 1
ATOM 4137 N N . ASN B 1 207 ? -10.531 -18.906 -13.688 1 94 207 ASN B N 1
ATOM 4138 C CA . ASN B 1 207 ? -11.047 -17.75 -12.984 1 94 207 ASN B CA 1
ATOM 4139 C C . ASN B 1 207 ? -11.359 -18.062 -11.523 1 94 207 ASN B C 1
ATOM 4141 O O . ASN B 1 207 ? -11.008 -17.312 -10.625 1 94 207 ASN B O 1
ATOM 4145 N N . HIS B 1 208 ? -11.984 -19.219 -11.344 1 96.5 208 HIS B N 1
ATOM 4146 C CA . HIS B 1 208 ? -12.328 -19.625 -9.984 1 96.5 208 HIS B CA 1
ATOM 4147 C C . HIS B 1 208 ? -11.078 -19.828 -9.133 1 96.5 208 HIS B C 1
ATOM 4149 O O . HIS B 1 208 ? -11.031 -19.375 -7.988 1 96.5 208 HIS B O 1
ATOM 4155 N N . THR B 1 209 ? -10.07 -20.469 -9.711 1 97.5 209 THR B N 1
ATOM 4156 C CA . THR B 1 209 ? -8.867 -20.781 -8.945 1 97.5 209 THR B CA 1
ATOM 4157 C C . THR B 1 209 ? -8.164 -19.5 -8.516 1 97.5 209 THR B C 1
ATOM 4159 O O . THR B 1 209 ? -7.645 -19.406 -7.398 1 97.5 209 THR B O 1
ATOM 4162 N N . LYS B 1 210 ? -8.164 -18.5 -9.391 1 97.69 210 LYS B N 1
ATOM 4163 C CA . LYS B 1 210 ? -7.473 -17.266 -9.086 1 97.69 210 LYS B CA 1
ATOM 4164 C C . LYS B 1 210 ? -8.203 -16.469 -8 1 97.69 210 LYS B C 1
ATOM 4166 O O . LYS B 1 210 ? -7.574 -15.789 -7.191 1 97.69 210 LYS B O 1
ATOM 4171 N N . LEU B 1 211 ? -9.516 -16.625 -7.93 1 98.38 211 LEU B N 1
ATOM 4172 C CA . LEU B 1 211 ? -10.273 -16.078 -6.809 1 98.38 211 LEU B CA 1
ATOM 4173 C C . LEU B 1 211 ? -9.914 -16.781 -5.512 1 98.38 211 LEU B C 1
ATOM 4175 O O . LEU B 1 211 ? -9.641 -16.141 -4.496 1 98.38 211 LEU B O 1
ATOM 4179 N N . HIS B 1 212 ? -9.797 -18.062 -5.559 1 98.69 212 HIS B N 1
ATOM 4180 C CA . HIS B 1 212 ? -9.461 -18.859 -4.383 1 98.69 212 HIS B CA 1
ATOM 4181 C C . HIS B 1 212 ? -8.055 -18.531 -3.889 1 98.69 212 HIS B C 1
ATOM 4183 O O . HIS B 1 212 ? -7.793 -18.578 -2.684 1 98.69 212 HIS B O 1
ATOM 4189 N N . ASN B 1 213 ? -7.16 -18.188 -4.809 1 98.75 213 ASN B N 1
ATOM 4190 C CA . ASN B 1 213 ? -5.805 -17.812 -4.414 1 98.75 213 ASN B CA 1
ATOM 4191 C C . ASN B 1 213 ? -5.805 -16.594 -3.504 1 98.75 213 ASN B C 1
ATOM 4193 O O . ASN B 1 213 ? -5.039 -16.531 -2.541 1 98.75 213 ASN B O 1
ATOM 4197 N N . ILE B 1 214 ? -6.66 -15.68 -3.771 1 98.88 214 ILE B N 1
ATOM 4198 C CA . ILE B 1 214 ? -6.734 -14.477 -2.953 1 98.88 214 ILE B CA 1
ATOM 4199 C C . ILE B 1 214 ? -7.352 -14.812 -1.597 1 98.88 214 ILE B C 1
ATOM 4201 O O . ILE B 1 214 ? -6.844 -14.383 -0.556 1 98.88 214 ILE B O 1
ATOM 4205 N N . ILE B 1 215 ? -8.391 -15.641 -1.606 1 98.81 215 ILE B N 1
ATOM 4206 C CA . ILE B 1 215 ? -9.125 -15.969 -0.391 1 98.81 215 ILE B CA 1
ATOM 4207 C C . ILE B 1 215 ? -8.195 -16.672 0.6 1 98.81 215 ILE B C 1
ATOM 4209 O O . ILE B 1 215 ? -8.094 -16.266 1.76 1 98.81 215 ILE B O 1
ATOM 4213 N N . TRP B 1 216 ? -7.469 -17.656 0.193 1 98.19 216 TRP B N 1
ATOM 4214 C CA . TRP B 1 216 ? -6.664 -18.391 1.174 1 98.19 216 TRP B CA 1
ATOM 4215 C C . TRP B 1 216 ? -5.426 -17.578 1.559 1 98.19 216 TRP B C 1
ATOM 4217 O O . TRP B 1 216 ? -4.887 -17.75 2.654 1 98.19 216 TRP B O 1
ATOM 4227 N N . THR B 1 217 ? -4.922 -16.672 0.641 1 98.81 217 THR B N 1
ATOM 4228 C CA . THR B 1 217 ? -3.82 -15.789 0.995 1 98.81 217 THR B CA 1
ATOM 4229 C C . THR B 1 217 ? -4.203 -14.898 2.174 1 98.81 217 THR B C 1
ATOM 4231 O O . THR B 1 217 ? -3.424 -14.734 3.113 1 98.81 217 THR B O 1
ATOM 4234 N N . ASN B 1 218 ? -5.41 -14.344 2.074 1 98.69 218 ASN B N 1
ATOM 4235 C CA . ASN B 1 218 ? -5.895 -13.477 3.143 1 98.69 218 ASN B CA 1
ATOM 4236 C C . ASN B 1 218 ? -5.992 -14.227 4.469 1 98.69 218 ASN B C 1
ATOM 4238 O O . ASN B 1 218 ? -5.582 -13.703 5.512 1 98.69 218 ASN B O 1
ATOM 4242 N N . GLU B 1 219 ? -6.516 -15.438 4.418 1 98.75 219 GLU B N 1
ATOM 4243 C CA . GLU B 1 219 ? -6.621 -16.234 5.637 1 98.75 219 GLU B CA 1
ATOM 4244 C C . GLU B 1 219 ? -5.242 -16.625 6.164 1 98.75 219 GLU B C 1
ATOM 4246 O O . GLU B 1 219 ? -4.996 -16.578 7.371 1 98.75 219 GLU B O 1
ATOM 4251 N N . LEU B 1 220 ? -4.371 -16.984 5.273 1 98.81 220 LEU B N 1
ATOM 4252 C CA . LEU B 1 220 ? -3 -17.312 5.656 1 98.81 220 LEU B CA 1
ATOM 4253 C C . LEU B 1 220 ? -2.34 -16.141 6.371 1 98.81 220 LEU B C 1
ATOM 4255 O O . LEU B 1 220 ? -1.679 -16.328 7.395 1 98.81 220 LEU B O 1
ATOM 4259 N N . ALA B 1 221 ? -2.484 -14.961 5.828 1 98.75 221 ALA B N 1
ATOM 4260 C CA . ALA B 1 221 ? -1.923 -13.758 6.434 1 98.75 221 ALA B CA 1
ATOM 4261 C C . ALA B 1 221 ? -2.418 -13.586 7.867 1 98.75 221 ALA B C 1
ATOM 4263 O O . ALA B 1 221 ? -1.646 -13.211 8.758 1 98.75 221 ALA B O 1
ATOM 4264 N N . GLN B 1 222 ? -3.73 -13.836 8.078 1 98.06 222 GLN B N 1
ATOM 4265 C CA . GLN B 1 222 ? -4.289 -13.758 9.43 1 98.06 222 GLN B CA 1
ATOM 4266 C C . GLN B 1 222 ? -3.615 -14.75 10.367 1 98.06 222 GLN B C 1
ATOM 4268 O O . GLN B 1 222 ? -3.238 -14.398 11.484 1 98.06 222 GLN B O 1
ATOM 4273 N N . ARG B 1 223 ? -3.375 -15.883 9.883 1 98.31 223 ARG B N 1
ATOM 4274 C CA . ARG B 1 223 ? -2.807 -16.953 10.688 1 98.31 223 ARG B CA 1
ATOM 4275 C C . ARG B 1 223 ? -1.326 -16.703 10.969 1 98.31 223 ARG B C 1
ATOM 4277 O O . ARG B 1 223 ? -0.765 -17.266 11.914 1 98.31 223 ARG B O 1
ATOM 4284 N N . LEU B 1 224 ? -0.74 -15.898 10.195 1 98.56 224 LEU B N 1
ATOM 4285 C CA . LEU B 1 224 ? 0.699 -15.672 10.289 1 98.56 224 LEU B CA 1
ATOM 4286 C C . LEU B 1 224 ? 1.005 -14.438 11.133 1 98.56 224 LEU B C 1
ATOM 4288 O O . LEU B 1 224 ? 2.17 -14.078 11.305 1 98.56 224 LEU B O 1
ATOM 4292 N N . GLN B 1 225 ? -0.055 -13.734 11.617 1 96.5 225 GLN B N 1
ATOM 4293 C CA . GLN B 1 225 ? 0.167 -12.539 12.43 1 96.5 225 GLN B CA 1
ATOM 4294 C C . GLN B 1 225 ? 1.118 -12.828 13.586 1 96.5 225 GLN B C 1
ATOM 4296 O O . GLN B 1 225 ? 0.973 -13.836 14.281 1 96.5 225 GLN B O 1
ATOM 4301 N N . GLY B 1 226 ? 2.195 -11.977 13.727 1 94.81 226 GLY B N 1
ATOM 4302 C CA . GLY B 1 226 ? 3.115 -12.086 14.844 1 94.81 226 GLY B CA 1
ATOM 4303 C C . GLY B 1 226 ? 4.297 -12.992 14.562 1 94.81 226 GLY B C 1
ATOM 4304 O O . GLY B 1 226 ? 5.199 -13.125 15.398 1 94.81 226 GLY B O 1
ATOM 4305 N N . THR B 1 227 ? 4.422 -13.586 13.328 1 97.94 227 THR B N 1
ATOM 4306 C CA . THR B 1 227 ? 5.473 -14.562 13.047 1 97.94 227 THR B CA 1
ATOM 4307 C C . THR B 1 227 ? 6.613 -13.906 12.266 1 97.94 227 THR B C 1
ATOM 4309 O O . THR B 1 227 ? 7.691 -14.492 12.133 1 97.94 227 THR B O 1
ATOM 4312 N N . GLY B 1 228 ? 6.34 -12.734 11.695 1 97.88 228 GLY B N 1
ATOM 4313 C CA . GLY B 1 228 ? 7.32 -12.102 10.836 1 97.88 228 GLY B CA 1
ATOM 4314 C C . GLY B 1 228 ? 7.242 -12.562 9.391 1 97.88 228 GLY B C 1
ATOM 4315 O O . GLY B 1 228 ? 8.023 -12.125 8.547 1 97.88 228 GLY B O 1
ATOM 4316 N N . VAL B 1 229 ? 6.305 -13.469 9.094 1 98.88 229 VAL B N 1
ATOM 4317 C CA . VAL B 1 229 ? 6.062 -13.938 7.73 1 98.88 229 VAL B CA 1
ATOM 4318 C C . VAL B 1 229 ? 4.824 -13.25 7.16 1 98.88 229 VAL B C 1
ATOM 4320 O O . VAL B 1 229 ? 3.789 -13.172 7.828 1 98.88 229 VAL B O 1
ATOM 4323 N N . THR B 1 230 ? 4.938 -12.625 5.996 1 98.81 230 THR B N 1
ATOM 4324 C CA . THR B 1 230 ? 3.801 -11.969 5.355 1 98.81 230 THR B CA 1
ATOM 4325 C C . THR B 1 230 ? 3.35 -12.758 4.125 1 98.81 230 THR B C 1
ATOM 4327 O O . THR B 1 230 ? 4.125 -13.523 3.555 1 98.81 230 THR B O 1
ATOM 4330 N N . ALA B 1 231 ? 2.1 -12.648 3.797 1 98.94 231 ALA B N 1
ATOM 4331 C CA . ALA B 1 231 ? 1.518 -13.258 2.602 1 98.94 231 ALA B CA 1
ATOM 4332 C C . ALA B 1 231 ? 0.629 -12.258 1.859 1 98.94 231 ALA B C 1
ATOM 4334 O O . ALA B 1 231 ? -0.272 -11.664 2.451 1 98.94 231 ALA B O 1
ATOM 4335 N N . ASN B 1 232 ? 0.922 -12.047 0.609 1 98.94 232 ASN B N 1
ATOM 4336 C CA . ASN B 1 232 ? 0.114 -11.172 -0.227 1 98.94 232 ASN B CA 1
ATOM 4337 C C . ASN B 1 232 ? -0.187 -11.805 -1.582 1 98.94 232 ASN B C 1
ATOM 4339 O O . ASN B 1 232 ? 0.517 -12.719 -2.014 1 98.94 232 ASN B O 1
ATOM 4343 N N . SER B 1 233 ? -1.288 -11.398 -2.211 1 98.88 233 SER B N 1
ATOM 4344 C CA . SER B 1 233 ? -1.638 -11.789 -3.574 1 98.88 233 SER B CA 1
ATOM 4345 C C . SER B 1 233 ? -1.614 -10.586 -4.512 1 98.88 233 SER B C 1
ATOM 4347 O O . SER B 1 233 ? -1.598 -9.438 -4.062 1 98.88 233 SER B O 1
ATOM 4349 N N . LEU B 1 234 ? -1.508 -10.906 -5.812 1 98.62 234 LEU B N 1
ATOM 4350 C CA . LEU B 1 234 ? -1.435 -9.844 -6.805 1 98.62 234 LEU B CA 1
ATOM 4351 C C . LEU B 1 234 ? -1.914 -10.336 -8.164 1 98.62 234 LEU B C 1
ATOM 4353 O O . LEU B 1 234 ? -2.104 -11.539 -8.367 1 98.62 234 LEU B O 1
ATOM 4357 N N . HIS B 1 235 ? -2.164 -9.375 -9.016 1 95.88 235 HIS B N 1
ATOM 4358 C CA . HIS B 1 235 ? -2.217 -9.734 -10.43 1 95.88 235 HIS B CA 1
ATOM 4359 C C . HIS B 1 235 ? -1.15 -8.992 -11.227 1 95.88 235 HIS B C 1
ATOM 4361 O O . HIS B 1 235 ? -0.895 -7.812 -10.977 1 95.88 235 HIS B O 1
ATOM 4367 N N . PRO B 1 236 ? -0.53 -9.68 -12.102 1 92.81 236 PRO B N 1
ATOM 4368 C CA . PRO B 1 236 ? 0.572 -9.078 -12.859 1 92.81 236 PRO B CA 1
ATOM 4369 C C . PRO B 1 236 ? 0.09 -8.25 -14.047 1 92.81 236 PRO B C 1
ATOM 4371 O O . PRO B 1 236 ? 0.904 -7.668 -14.766 1 92.81 236 PRO B O 1
ATOM 4374 N N . GLY B 1 237 ? -1.189 -8.109 -14.234 1 87.69 237 GLY B N 1
ATOM 4375 C CA . GLY B 1 237 ? -1.734 -7.453 -15.414 1 87.69 237 GLY B CA 1
ATOM 4376 C C . GLY B 1 237 ? -2.012 -8.414 -16.562 1 87.69 237 GLY B C 1
ATOM 4377 O O . GLY B 1 237 ? -1.924 -9.633 -16.391 1 87.69 237 GLY B O 1
ATOM 4378 N N . ILE B 1 2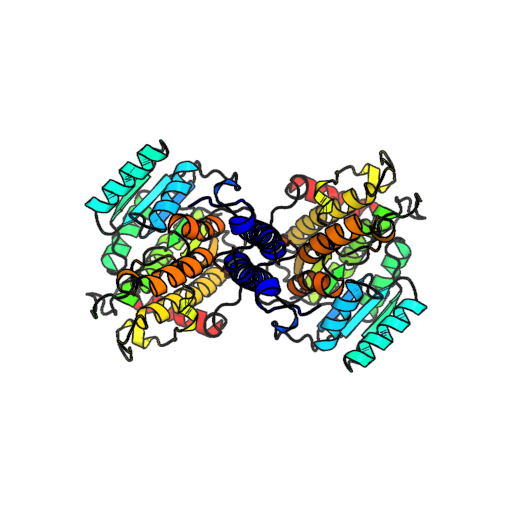38 ? -2.48 -7.906 -17.688 1 79.5 238 ILE B N 1
ATOM 4379 C CA . ILE B 1 238 ? -2.719 -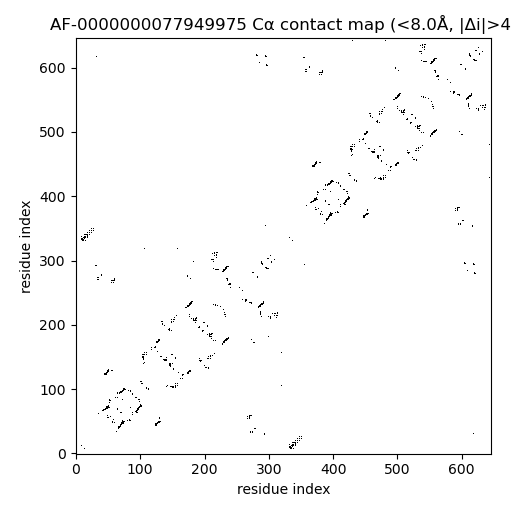8.734 -18.859 1 79.5 238 ILE B CA 1
ATOM 4380 C C . ILE B 1 238 ? -1.411 -8.938 -19.625 1 79.5 238 ILE B C 1
ATOM 4382 O O . ILE B 1 238 ? -0.876 -7.992 -20.203 1 79.5 238 ILE B O 1
ATOM 4386 N N . VAL B 1 239 ? -0.933 -10.023 -19.391 1 70.75 239 VAL B N 1
ATOM 4387 C CA . VAL B 1 239 ? 0.342 -10.328 -20.031 1 70.75 239 VAL B CA 1
ATOM 4388 C C . VAL B 1 239 ? 0.094 -11.016 -21.375 1 70.75 239 VAL B C 1
ATOM 4390 O O . VAL B 1 239 ? -0.764 -11.898 -21.469 1 70.75 239 VAL B O 1
ATOM 4393 N N . MET B 1 240 ? 0.621 -10.344 -22.469 1 60.69 240 MET B N 1
ATOM 4394 C CA . MET B 1 240 ? 0.382 -10.711 -23.859 1 60.69 240 MET B CA 1
ATOM 4395 C C . MET B 1 240 ? 0.477 -12.219 -24.047 1 60.69 240 MET B C 1
ATOM 4397 O O . MET B 1 240 ? 1.438 -12.844 -23.594 1 60.69 240 MET B O 1
ATOM 4401 N N . THR B 1 241 ? -0.751 -12.75 -24.219 1 54.5 241 THR B N 1
ATOM 4402 C CA . THR B 1 241 ? -0.766 -14.141 -24.641 1 54.5 241 THR B CA 1
ATOM 4403 C C . THR B 1 241 ? -0.864 -14.234 -26.172 1 54.5 241 THR B C 1
ATOM 4405 O O . THR B 1 241 ? -1.208 -13.258 -26.828 1 54.5 241 THR B O 1
ATOM 4408 N N . GLU B 1 242 ? -0.207 -15.055 -26.766 1 45.84 242 GLU B N 1
ATOM 4409 C CA . GLU B 1 242 ? -0.132 -15.352 -28.188 1 45.84 242 GLU B CA 1
ATOM 4410 C C . GLU B 1 242 ? -1.521 -15.383 -28.828 1 45.84 242 GLU B C 1
ATOM 4412 O O . GLU B 1 242 ? -1.68 -15.82 -29.969 1 45.84 242 GLU B O 1
ATOM 4417 N N . VAL B 1 243 ? -2.525 -14.898 -28.266 1 43.16 243 VAL B N 1
ATOM 4418 C CA . VAL B 1 243 ? -3.826 -15.227 -28.844 1 43.16 243 VAL B CA 1
ATOM 4419 C C . VAL B 1 243 ? -4.027 -14.438 -30.141 1 43.16 243 VAL B C 1
ATOM 4421 O O . VAL B 1 243 ? -4.852 -14.812 -30.969 1 43.16 243 VAL B O 1
ATOM 4424 N N . MET B 1 244 ? -3.588 -13.258 -30.328 1 47.69 244 MET B N 1
ATOM 4425 C CA . MET B 1 244 ? -4.145 -12.398 -31.359 1 47.69 244 MET B CA 1
ATOM 4426 C C . MET B 1 244 ? -3.584 -12.773 -32.75 1 47.69 244 MET B C 1
ATOM 4428 O O . MET B 1 244 ? -3.697 -12 -33.688 1 47.69 244 MET B O 1
ATOM 4432 N N . ARG B 1 245 ? -2.99 -13.828 -32.969 1 48.62 245 ARG B N 1
ATOM 4433 C CA . ARG B 1 245 ? -2.383 -14.094 -34.281 1 48.62 245 ARG B CA 1
ATOM 4434 C C . ARG B 1 245 ? -3.447 -14.234 -35.375 1 48.62 245 ARG B C 1
ATOM 4436 O O . ARG B 1 245 ? -3.176 -13.992 -36.531 1 48.62 245 ARG B O 1
ATOM 4443 N N . ASN B 1 246 ? -4.594 -14.531 -34.875 1 49.31 246 ASN B N 1
ATOM 4444 C CA . ASN B 1 246 ? -5.52 -14.859 -35.969 1 49.31 246 ASN B CA 1
ATOM 4445 C C . ASN B 1 246 ? -6.379 -13.656 -36.344 1 49.31 246 ASN B C 1
ATOM 4447 O O . ASN B 1 246 ? -7.312 -13.789 -37.156 1 49.31 246 ASN B O 1
ATOM 4451 N N . TYR B 1 247 ? -6.203 -12.617 -35.875 1 54.31 247 TYR B N 1
ATOM 4452 C CA . TYR B 1 247 ? -7.078 -11.5 -36.219 1 54.31 247 TYR B CA 1
ATOM 4453 C C . TYR B 1 247 ? -6.488 -10.672 -37.344 1 54.31 247 TYR B C 1
ATOM 4455 O O . TYR B 1 247 ? -5.297 -10.781 -37.625 1 54.31 247 TYR B O 1
ATOM 4463 N N . ASN B 1 248 ? -7.395 -10.047 -38.125 1 56.84 248 ASN B N 1
ATOM 4464 C CA . ASN B 1 248 ? -7.012 -9.211 -39.25 1 56.84 248 ASN B CA 1
ATOM 4465 C C . ASN B 1 248 ? -6.016 -8.133 -38.844 1 56.84 248 ASN B C 1
ATOM 4467 O O . ASN B 1 248 ? -5.91 -7.801 -37.656 1 56.84 248 ASN B O 1
ATOM 4471 N N . PHE B 1 249 ? -5.324 -7.68 -39.812 1 60.97 249 PHE B N 1
ATOM 4472 C CA . PHE B 1 249 ? -4.191 -6.789 -39.625 1 60.97 249 PHE B CA 1
ATOM 4473 C C . PHE B 1 249 ? -4.609 -5.543 -38.844 1 60.97 249 PHE B C 1
ATOM 4475 O O . PHE B 1 249 ? -3.885 -5.09 -37.969 1 60.97 249 PHE B O 1
ATOM 4482 N N . ILE B 1 250 ? -5.727 -5.043 -39.281 1 54.5 250 ILE B N 1
ATOM 4483 C CA . ILE B 1 250 ? -6.172 -3.795 -38.656 1 54.5 250 ILE B CA 1
ATOM 4484 C C . ILE B 1 250 ? -6.539 -4.035 -37.188 1 54.5 250 ILE B C 1
ATOM 4486 O O . ILE B 1 250 ? -6.164 -3.252 -36.312 1 54.5 250 ILE B O 1
ATOM 4490 N N . ILE B 1 251 ? -7.254 -5.086 -37 1 54.47 251 ILE B N 1
ATOM 4491 C CA . ILE B 1 251 ? -7.668 -5.414 -35.656 1 54.47 251 ILE B CA 1
ATOM 4492 C C . ILE B 1 251 ? -6.445 -5.766 -34.812 1 54.47 251 ILE B C 1
ATOM 4494 O O . ILE B 1 251 ? -6.34 -5.348 -33.656 1 54.47 251 ILE B O 1
ATOM 4498 N N . ARG B 1 252 ? -5.582 -6.422 -35.5 1 61.41 252 ARG B N 1
ATOM 4499 C CA . ARG B 1 252 ? -4.352 -6.777 -34.812 1 61.41 252 ARG B CA 1
ATOM 4500 C C . ARG B 1 252 ? -3.559 -5.535 -34.406 1 61.41 252 ARG B C 1
ATOM 4502 O O . ARG B 1 252 ? -2.996 -5.465 -33.312 1 61.41 252 ARG B O 1
ATOM 4509 N N . PHE B 1 253 ? -3.582 -4.602 -35.438 1 59.53 253 PHE B N 1
ATOM 4510 C CA . PHE B 1 253 ? -2.857 -3.361 -35.188 1 59.53 253 PHE B CA 1
ATOM 4511 C C . PHE B 1 253 ? -3.492 -2.588 -34.031 1 59.53 253 PHE B C 1
ATOM 4513 O O . PHE B 1 253 ? -2.791 -2.1 -33.156 1 59.53 253 PHE B O 1
ATOM 4520 N N . LEU B 1 254 ? -4.742 -2.484 -34.125 1 56.81 254 LEU B N 1
ATOM 4521 C CA . LEU B 1 254 ? -5.453 -1.755 -33.094 1 56.81 254 LEU B CA 1
ATOM 4522 C C . LEU B 1 254 ? -5.293 -2.447 -31.75 1 56.81 254 LEU B C 1
ATOM 4524 O O . LEU B 1 254 ? -5.09 -1.787 -30.719 1 56.81 254 LEU B O 1
ATOM 4528 N N . PHE B 1 255 ? -5.367 -3.734 -31.859 1 59.16 255 PHE B N 1
ATOM 4529 C CA . PHE B 1 255 ? -5.203 -4.512 -30.641 1 59.16 255 PHE B CA 1
ATOM 4530 C C . PHE B 1 255 ? -3.785 -4.375 -30.094 1 59.16 255 PHE B C 1
ATOM 4532 O O . PHE B 1 255 ? -3.588 -4.254 -28.891 1 59.16 255 PHE B O 1
ATOM 4539 N N . ASN B 1 256 ? -2.945 -4.379 -31.031 1 60.91 256 ASN B N 1
ATOM 4540 C CA . ASN B 1 256 ? -1.557 -4.23 -30.609 1 60.91 256 ASN B CA 1
ATOM 4541 C C . ASN B 1 256 ? -1.3 -2.859 -29.984 1 60.91 256 ASN B C 1
ATOM 4543 O O . ASN B 1 256 ? -0.542 -2.738 -29.031 1 60.91 256 ASN B O 1
ATOM 4547 N N . LEU B 1 257 ? -1.91 -1.932 -30.672 1 59.09 257 LEU B N 1
ATOM 4548 C CA . LEU B 1 257 ? -1.75 -0.579 -30.156 1 59.09 257 LEU B CA 1
ATOM 4549 C C . LEU B 1 257 ? -2.354 -0.459 -28.75 1 59.09 257 LEU B C 1
ATOM 4551 O O . LEU B 1 257 ? -1.728 0.093 -27.844 1 59.09 257 LEU B O 1
ATOM 4555 N N . VAL B 1 258 ? -3.545 -0.986 -28.734 1 58.59 258 VAL B N 1
ATOM 4556 C CA . VAL B 1 258 ? -4.215 -0.943 -27.438 1 58.59 258 VAL B CA 1
ATOM 4557 C C . VAL B 1 258 ? -3.496 -1.866 -26.453 1 58.59 258 VAL B C 1
ATOM 4559 O O . VAL B 1 258 ? -3.301 -1.511 -25.297 1 58.59 258 VAL B O 1
ATOM 4562 N N . GLY B 1 259 ? -3.174 -3.027 -27.078 1 62.09 259 GLY B N 1
ATOM 4563 C CA . GLY B 1 259 ? -2.451 -3.992 -26.266 1 62.09 259 GLY B CA 1
ATOM 4564 C C . GLY B 1 259 ? -1.131 -3.459 -25.75 1 62.09 259 GLY B C 1
ATOM 4565 O O . GLY B 1 259 ? -0.758 -3.727 -24.594 1 62.09 259 GLY B O 1
ATOM 4566 N N . PHE B 1 260 ? -0.567 -2.688 -26.641 1 61.34 260 PHE B N 1
ATOM 4567 C CA . PHE B 1 260 ? 0.713 -2.104 -26.25 1 61.34 260 PHE B CA 1
ATOM 4568 C C . PHE B 1 260 ? 0.562 -1.24 -25 1 61.34 260 PHE B C 1
ATOM 4570 O O . PHE B 1 260 ? 1.44 -1.231 -24.141 1 61.34 260 PHE B O 1
ATOM 4577 N N . PHE B 1 261 ? -0.552 -0.652 -25.016 1 62.56 261 PHE B N 1
ATOM 4578 C CA . PHE B 1 261 ? -0.727 0.274 -23.906 1 62.56 261 PHE B CA 1
ATOM 4579 C C . PHE B 1 261 ? -1.3 -0.443 -22.688 1 62.56 261 PHE B C 1
ATOM 4581 O O . PHE B 1 261 ? -1.081 -0.019 -21.547 1 62.56 261 PHE B O 1
ATOM 4588 N N . PHE B 1 262 ? -1.803 -1.687 -22.984 1 63.84 262 PHE B N 1
ATOM 4589 C CA . PHE B 1 262 ? -2.514 -2.301 -21.859 1 63.84 262 PHE B CA 1
ATOM 4590 C C . PHE B 1 262 ? -1.907 -3.652 -21.516 1 63.84 262 PHE B C 1
ATOM 4592 O O . PHE B 1 262 ? -2.064 -4.137 -20.391 1 63.84 262 PHE B O 1
ATOM 4599 N N . PHE B 1 263 ? -1.099 -4.191 -22.531 1 74.25 263 PHE B N 1
ATOM 4600 C CA . PHE B 1 263 ? -0.527 -5.504 -22.266 1 74.25 263 PHE B CA 1
ATOM 4601 C C . PHE B 1 263 ? 0.899 -5.379 -21.75 1 74.25 263 PHE B C 1
ATOM 4603 O O . PHE B 1 263 ? 1.619 -4.445 -22.109 1 74.25 263 PHE B O 1
ATOM 4610 N N . LYS B 1 264 ? 1.212 -6.297 -20.844 1 79.81 264 LYS B N 1
ATOM 4611 C CA . LYS B 1 264 ? 2.564 -6.348 -20.297 1 79.81 264 LYS B CA 1
ATOM 4612 C C . LYS B 1 264 ? 3.322 -7.566 -20.812 1 79.81 264 LYS B C 1
ATOM 4614 O O . LYS B 1 264 ? 2.717 -8.602 -21.094 1 79.81 264 LYS B O 1
ATOM 4619 N N . THR B 1 265 ? 4.633 -7.332 -21.031 1 84.69 265 THR B N 1
ATOM 4620 C CA . THR B 1 265 ? 5.5 -8.477 -21.281 1 84.69 265 THR B CA 1
ATOM 4621 C C . THR B 1 265 ? 5.688 -9.297 -20 1 84.69 265 THR B C 1
ATOM 4623 O O . THR B 1 265 ? 5.344 -8.836 -18.906 1 84.69 265 THR B O 1
ATOM 4626 N N . ALA B 1 266 ? 6.211 -10.492 -20.219 1 88.44 266 ALA B N 1
ATOM 4627 C CA . ALA B 1 266 ? 6.508 -11.32 -19.047 1 88.44 266 ALA B CA 1
ATOM 4628 C C . ALA B 1 266 ? 7.461 -10.602 -18.094 1 88.44 266 ALA B C 1
ATOM 4630 O O . ALA B 1 266 ? 7.309 -10.688 -16.875 1 88.44 266 ALA B O 1
ATOM 4631 N N . GLU B 1 267 ? 8.414 -9.938 -18.641 1 90.75 267 GLU B N 1
ATOM 4632 C CA . GLU B 1 267 ? 9.375 -9.188 -17.844 1 90.75 267 GLU B CA 1
ATOM 4633 C C . GLU B 1 267 ? 8.688 -8.078 -17.047 1 90.75 267 GLU B C 1
ATOM 4635 O O . GLU B 1 267 ? 8.922 -7.914 -15.852 1 90.75 267 GLU B O 1
ATOM 4640 N N . GLU B 1 268 ? 7.812 -7.332 -17.734 1 88.44 268 GLU B N 1
ATOM 4641 C CA . GLU B 1 268 ? 7.062 -6.277 -17.062 1 88.44 268 GLU B CA 1
ATOM 4642 C C . GLU B 1 268 ? 6.121 -6.848 -16 1 88.44 268 GLU B C 1
ATOM 4644 O O . GLU B 1 268 ? 5.961 -6.273 -14.93 1 88.44 268 GLU B O 1
ATOM 4649 N N . GLY B 1 269 ? 5.559 -7.98 -16.328 1 92.06 269 GLY B N 1
ATOM 4650 C CA . GLY B 1 269 ? 4.648 -8.633 -15.398 1 92.06 269 GLY B CA 1
ATOM 4651 C C . GLY B 1 269 ? 5.336 -9.141 -14.148 1 92.06 269 GLY B C 1
ATOM 4652 O O . GLY B 1 269 ? 4.695 -9.289 -13.102 1 92.06 269 GLY B O 1
ATOM 4653 N N . ALA B 1 270 ? 6.613 -9.383 -14.234 1 96.19 270 ALA B N 1
ATOM 4654 C CA . ALA B 1 270 ? 7.375 -9.914 -13.102 1 96.19 270 ALA B CA 1
ATOM 4655 C C . ALA B 1 270 ? 7.66 -8.828 -12.07 1 96.19 270 ALA B C 1
ATOM 4657 O O . ALA B 1 270 ? 8.055 -9.125 -10.945 1 96.19 270 ALA B O 1
ATOM 4658 N N . SER B 1 271 ? 7.402 -7.555 -12.391 1 95.81 271 SER B N 1
ATOM 4659 C CA . SER B 1 271 ? 7.746 -6.438 -11.516 1 95.81 271 SER B CA 1
ATOM 4660 C C . SER B 1 271 ? 6.934 -6.477 -10.227 1 95.81 271 SER B C 1
ATOM 4662 O O . SER B 1 271 ? 7.477 -6.285 -9.141 1 95.81 271 SER B O 1
ATOM 4664 N N . ILE B 1 272 ? 5.672 -6.789 -10.328 1 96.31 272 ILE B N 1
ATOM 4665 C CA . ILE B 1 272 ? 4.801 -6.672 -9.164 1 96.31 272 ILE B CA 1
ATOM 4666 C C . ILE B 1 272 ? 5.066 -7.832 -8.203 1 96.31 272 ILE B C 1
ATOM 4668 O O . ILE B 1 272 ? 5.148 -7.629 -6.992 1 96.31 272 ILE B O 1
ATOM 4672 N N . PRO B 1 273 ? 5.262 -9.125 -8.742 1 98.31 273 PRO B N 1
ATOM 4673 C CA . PRO B 1 273 ? 5.645 -10.156 -7.773 1 98.31 273 PRO B CA 1
ATOM 4674 C C . PRO B 1 273 ? 6.984 -9.859 -7.102 1 98.31 273 PRO B C 1
ATOM 4676 O O . PRO B 1 273 ? 7.164 -10.164 -5.918 1 98.31 273 PRO B O 1
ATOM 4679 N N . ILE B 1 274 ? 7.914 -9.328 -7.828 1 98.69 274 ILE B N 1
ATOM 4680 C CA . ILE B 1 274 ? 9.195 -8.953 -7.238 1 98.69 274 ILE B CA 1
ATOM 4681 C C . ILE B 1 274 ? 8.984 -7.863 -6.191 1 98.69 274 ILE B C 1
ATOM 4683 O O . ILE B 1 274 ? 9.539 -7.938 -5.09 1 98.69 274 ILE B O 1
ATOM 4687 N N . TYR B 1 275 ? 8.141 -6.891 -6.469 1 98.62 275 TYR B N 1
ATOM 4688 C CA . TYR B 1 275 ? 7.777 -5.844 -5.523 1 98.62 275 TYR B CA 1
ATOM 4689 C C . TYR B 1 275 ? 7.242 -6.441 -4.227 1 98.62 275 TYR B C 1
ATOM 4691 O O . TYR B 1 275 ? 7.715 -6.102 -3.139 1 98.62 275 TYR B O 1
ATOM 4699 N N . CYS B 1 276 ? 6.336 -7.355 -4.348 1 98.69 276 CYS B N 1
ATOM 4700 C CA . CYS B 1 276 ? 5.707 -7.973 -3.184 1 98.69 276 CYS B CA 1
ATOM 4701 C C . CYS B 1 276 ? 6.707 -8.828 -2.416 1 98.69 276 CYS B C 1
ATOM 4703 O O . CYS B 1 276 ? 6.59 -8.984 -1.198 1 98.69 276 CYS B O 1
ATOM 4705 N N . ALA B 1 277 ? 7.719 -9.289 -3.107 1 98.81 277 ALA B N 1
ATOM 4706 C CA . ALA B 1 277 ? 8.633 -10.258 -2.506 1 98.81 277 ALA B CA 1
ATOM 4707 C C . ALA B 1 277 ? 9.766 -9.547 -1.76 1 98.81 277 ALA B C 1
ATOM 4709 O O . ALA B 1 277 ? 10.297 -10.078 -0.785 1 98.81 277 ALA B O 1
ATOM 4710 N N . ILE B 1 278 ? 10.125 -8.258 -2.248 1 98.38 278 ILE B N 1
ATOM 4711 C CA . ILE B 1 278 ? 11.398 -7.82 -1.69 1 98.38 278 ILE B CA 1
ATOM 4712 C C . ILE B 1 278 ? 11.336 -6.328 -1.379 1 98.38 278 ILE B C 1
ATOM 4714 O O . ILE B 1 278 ? 12.219 -5.789 -0.704 1 98.38 278 ILE B O 1
ATOM 4718 N N . SER B 1 279 ? 10.359 -5.562 -1.869 1 98 279 SER B N 1
ATOM 4719 C CA . SER B 1 279 ? 10.398 -4.105 -1.763 1 98 279 SER B CA 1
ATOM 4720 C C . SER B 1 279 ? 10.406 -3.658 -0.305 1 98 279 SER B C 1
ATOM 4722 O O . SER B 1 279 ? 9.75 -4.27 0.539 1 98 279 SER B O 1
ATOM 4724 N N . GLU B 1 280 ? 11.102 -2.582 -0.006 1 97.06 280 GLU B N 1
ATOM 4725 C CA . GLU B 1 280 ? 11.031 -1.954 1.311 1 97.06 280 GLU B CA 1
ATOM 4726 C C . GLU B 1 280 ? 9.688 -1.28 1.534 1 97.06 280 GLU B C 1
ATOM 4728 O O . GLU B 1 280 ? 9.18 -1.25 2.658 1 97.06 280 GLU B O 1
ATOM 4733 N N . GLU B 1 281 ? 9.102 -0.784 0.476 1 97 281 GLU B N 1
ATOM 4734 C CA . GLU B 1 281 ? 7.809 -0.108 0.532 1 97 281 GLU B CA 1
ATOM 4735 C C . GLU B 1 281 ? 6.73 -1.02 1.117 1 97 281 GLU B C 1
ATOM 4737 O O . GLU B 1 281 ? 5.918 -0.583 1.935 1 97 281 GLU B O 1
ATOM 4742 N N . ALA B 1 282 ? 6.809 -2.316 0.77 1 97.44 282 ALA B N 1
ATOM 4743 C CA . ALA B 1 282 ? 5.734 -3.236 1.137 1 97.44 282 ALA B CA 1
ATOM 4744 C C . ALA B 1 282 ? 6.129 -4.09 2.336 1 97.44 282 ALA B C 1
ATOM 4746 O O . ALA B 1 282 ? 5.438 -5.055 2.676 1 97.44 282 ALA B O 1
ATOM 4747 N N . GLU B 1 283 ? 7.27 -3.768 2.963 1 97.06 283 GLU B N 1
ATOM 4748 C CA . GLU B 1 283 ? 7.727 -4.535 4.117 1 97.06 283 GLU B CA 1
ATOM 4749 C C . GLU B 1 283 ? 6.684 -4.531 5.23 1 97.06 283 GLU B C 1
ATOM 4751 O O . GLU B 1 283 ? 6.148 -3.477 5.582 1 97.06 283 GLU B O 1
ATOM 4756 N N . GLY B 1 284 ? 6.344 -5.676 5.703 1 96.56 284 GLY B N 1
ATOM 4757 C CA . GLY B 1 284 ? 5.453 -5.812 6.84 1 96.56 284 GLY B CA 1
ATOM 4758 C C . GLY B 1 284 ? 3.988 -5.859 6.449 1 96.56 284 GLY B C 1
ATOM 4759 O O . GLY B 1 284 ? 3.125 -6.137 7.285 1 96.56 284 GLY B O 1
ATOM 4760 N N . ILE B 1 285 ? 3.676 -5.562 5.203 1 98.38 285 ILE B N 1
ATOM 4761 C CA . ILE B 1 285 ? 2.299 -5.586 4.723 1 98.38 285 ILE B CA 1
ATOM 4762 C C . ILE B 1 285 ? 1.888 -7.023 4.41 1 98.38 285 ILE B C 1
ATOM 4764 O O . ILE B 1 285 ? 2.633 -7.762 3.758 1 98.38 285 ILE B O 1
ATOM 4768 N N . SER B 1 286 ? 0.747 -7.453 4.898 1 98.56 286 SER B N 1
ATOM 4769 C CA . SER B 1 286 ? 0.268 -8.82 4.719 1 98.56 286 SER B CA 1
ATOM 4770 C C . SER B 1 286 ? -1.238 -8.852 4.484 1 98.56 286 SER B C 1
ATOM 4772 O O . SER B 1 286 ? -1.96 -7.953 4.918 1 98.56 286 SER B O 1
ATOM 4774 N N . GLY B 1 287 ? -1.68 -9.797 3.746 1 98.5 287 GLY B N 1
ATOM 4775 C CA . GLY B 1 287 ? -3.1 -10.023 3.525 1 98.5 287 GLY B CA 1
ATOM 4776 C C . GLY B 1 287 ? -3.713 -9.031 2.549 1 98.5 287 GLY B C 1
ATOM 4777 O O . GLY B 1 287 ? -4.902 -8.719 2.641 1 98.5 287 GLY B O 1
ATOM 4778 N N . LYS B 1 288 ? -2.896 -8.453 1.72 1 98.75 288 LYS B N 1
ATOM 4779 C CA . LYS B 1 288 ? -3.387 -7.43 0.797 1 98.75 288 LYS B CA 1
ATOM 4780 C C . LYS B 1 288 ? -3.312 -7.914 -0.648 1 98.75 288 LYS B C 1
ATOM 4782 O O . LYS B 1 288 ? -2.639 -8.906 -0.943 1 98.75 288 LYS B O 1
ATOM 4787 N N . TYR B 1 289 ? -4.094 -7.352 -1.523 1 98.62 289 TYR B N 1
ATOM 4788 C CA . TYR B 1 289 ? -4.137 -7.598 -2.961 1 98.62 289 TYR B CA 1
ATOM 4789 C C . TYR B 1 289 ? -3.58 -6.41 -3.736 1 98.62 289 TYR B C 1
ATOM 4791 O O . TYR B 1 289 ? -4.09 -5.293 -3.623 1 98.62 289 TYR B O 1
ATOM 4799 N N . PHE B 1 290 ? -2.504 -6.645 -4.461 1 98.31 290 PHE B N 1
ATOM 4800 C CA . PHE B 1 290 ? -1.849 -5.598 -5.234 1 98.31 290 PHE B CA 1
ATOM 4801 C C . PHE B 1 290 ? -2.193 -5.719 -6.715 1 98.31 290 PHE B C 1
ATOM 4803 O O . PHE B 1 290 ? -2.281 -6.828 -7.246 1 98.31 290 PHE B O 1
ATOM 4810 N N . ASP B 1 291 ? -2.314 -4.57 -7.375 1 94.62 291 ASP B N 1
ATOM 4811 C CA . ASP B 1 291 ? -2.516 -4.637 -8.82 1 94.62 291 ASP B CA 1
ATOM 4812 C C . ASP B 1 291 ? -1.187 -4.52 -9.562 1 94.62 291 ASP B C 1
ATOM 4814 O O . ASP B 1 291 ? -0.12 -4.516 -8.945 1 94.62 291 ASP B O 1
ATOM 4818 N N . SER B 1 292 ? -1.24 -4.504 -10.859 1 91.31 292 SER B N 1
ATOM 4819 C CA . SER B 1 292 ? -0.052 -4.57 -11.703 1 91.31 292 SER B CA 1
ATOM 4820 C C . SER B 1 292 ? 0.783 -3.301 -11.586 1 91.31 292 SER B C 1
ATOM 4822 O O . SER B 1 292 ? 1.937 -3.268 -12.023 1 91.31 292 SER B O 1
ATOM 4824 N N . ASP B 1 293 ? 0.26 -2.221 -10.945 1 88.75 293 ASP B N 1
ATOM 4825 C CA . ASP B 1 293 ? 0.971 -0.958 -10.781 1 88.75 293 ASP B CA 1
ATOM 4826 C C . ASP B 1 293 ? 1.401 -0.762 -9.328 1 88.75 293 ASP B C 1
ATOM 4828 O O . ASP B 1 293 ? 1.681 0.361 -8.898 1 88.75 293 ASP B O 1
ATOM 4832 N N . CYS B 1 294 ? 1.345 -1.807 -8.531 1 93.88 294 CYS B N 1
ATOM 4833 C CA . CYS B 1 294 ? 1.805 -1.847 -7.145 1 93.88 294 CYS B CA 1
ATOM 4834 C C . CYS B 1 294 ? 0.837 -1.107 -6.227 1 93.88 294 CYS B C 1
ATOM 4836 O O . CYS B 1 294 ? 1.212 -0.691 -5.129 1 93.88 294 CYS B O 1
ATOM 4838 N N . LEU B 1 295 ? -0.409 -0.916 -6.73 1 94.69 295 LEU B N 1
ATOM 4839 C CA . LEU B 1 295 ? -1.436 -0.278 -5.914 1 94.69 295 LEU B CA 1
ATOM 4840 C C . LEU B 1 295 ? -2.166 -1.306 -5.055 1 94.69 295 LEU B C 1
ATOM 4842 O O . LEU B 1 295 ? -2.447 -2.416 -5.516 1 94.69 295 LEU B O 1
ATOM 4846 N N . LEU B 1 296 ? -2.426 -0.878 -3.816 1 97.31 296 LEU B N 1
ATOM 4847 C CA . LEU B 1 296 ? -3.363 -1.643 -3.002 1 97.31 296 LEU B CA 1
ATOM 4848 C C . LEU B 1 296 ? -4.793 -1.457 -3.5 1 97.31 296 LEU B C 1
ATOM 4850 O O . LEU B 1 296 ? -5.285 -0.329 -3.586 1 97.31 296 LEU B O 1
ATOM 4854 N N . VAL B 1 297 ? -5.457 -2.568 -3.875 1 96.38 297 VAL B N 1
ATOM 4855 C CA . VAL B 1 297 ? -6.828 -2.486 -4.367 1 96.38 297 VAL B CA 1
ATOM 4856 C C . VAL B 1 297 ? -7.68 -3.562 -3.699 1 96.38 297 VAL B C 1
ATOM 4858 O O . VAL B 1 297 ? -7.152 -4.551 -3.182 1 96.38 297 VAL B O 1
ATOM 4861 N N . LEU B 1 298 ? -9.008 -3.33 -3.727 1 96.69 298 LEU B N 1
ATOM 4862 C CA . LEU B 1 298 ? -9.906 -4.336 -3.176 1 96.69 298 LEU B CA 1
ATOM 4863 C C . LEU B 1 298 ? -10.164 -5.445 -4.191 1 96.69 298 LEU B C 1
ATOM 4865 O O . LEU B 1 298 ? -10.492 -5.172 -5.348 1 96.69 298 LEU B O 1
ATOM 4869 N N . PRO B 1 299 ? -9.961 -6.699 -3.791 1 97.69 299 PRO B N 1
ATOM 4870 C CA . PRO B 1 299 ? -10.367 -7.797 -4.668 1 97.69 299 PRO B CA 1
ATOM 4871 C C . PRO B 1 299 ? -11.875 -8.008 -4.684 1 97.69 299 PRO B C 1
ATOM 4873 O O . PRO B 1 299 ? -12.617 -7.27 -4.031 1 97.69 299 PRO B O 1
ATOM 4876 N N . ALA B 1 300 ? -12.305 -9.016 -5.426 1 97.31 300 ALA B N 1
ATOM 4877 C CA . ALA B 1 300 ? -13.727 -9.336 -5.531 1 97.31 300 ALA B CA 1
ATOM 4878 C C . ALA B 1 300 ? -14.344 -9.57 -4.152 1 97.31 300 ALA B C 1
ATOM 4880 O O . ALA B 1 300 ? -13.664 -10.023 -3.232 1 97.31 300 ALA B O 1
ATOM 4881 N N . PRO B 1 301 ? -15.617 -9.344 -3.943 1 96.5 301 PRO B N 1
ATOM 4882 C CA . PRO B 1 301 ? -16.281 -9.352 -2.639 1 96.5 301 PRO B CA 1
ATOM 4883 C C . PRO B 1 301 ? -16.094 -10.672 -1.893 1 96.5 301 PRO B C 1
ATOM 4885 O O . PRO B 1 301 ? -15.82 -10.672 -0.691 1 96.5 301 PRO B O 1
ATOM 4888 N N . PRO B 1 302 ? -16.125 -11.836 -2.578 1 97.44 302 PRO B N 1
ATOM 4889 C CA . PRO B 1 302 ? -15.93 -13.07 -1.81 1 97.44 302 PRO B CA 1
ATOM 4890 C C . PRO B 1 302 ? -14.547 -13.148 -1.158 1 97.44 302 PRO B C 1
ATOM 4892 O O . PRO B 1 302 ? -14.398 -13.766 -0.1 1 97.44 302 PRO B O 1
ATOM 4895 N N . ALA B 1 303 ? -13.609 -12.516 -1.794 1 98.12 303 ALA B N 1
ATOM 4896 C CA . ALA B 1 303 ? -12.242 -12.562 -1.276 1 98.12 303 ALA B CA 1
ATOM 4897 C C . ALA B 1 303 ? -12.094 -11.672 -0.052 1 98.12 303 ALA B C 1
ATOM 4899 O O . ALA B 1 303 ? -11.062 -11.703 0.627 1 98.12 303 ALA B O 1
ATOM 4900 N N . ARG B 1 304 ? -13.133 -10.906 0.23 1 97.25 304 ARG B N 1
ATOM 4901 C CA . ARG B 1 304 ? -13.055 -9.953 1.33 1 97.25 304 ARG B CA 1
ATOM 4902 C C . ARG B 1 304 ? -13.867 -10.43 2.531 1 97.25 304 ARG B C 1
ATOM 4904 O O . ARG B 1 304 ? -14 -9.711 3.521 1 97.25 304 ARG B O 1
ATOM 4911 N N . ASP B 1 305 ? -14.414 -11.688 2.506 1 97.31 305 ASP B N 1
ATOM 4912 C CA . ASP B 1 305 ? -15.219 -12.281 3.572 1 97.31 305 ASP B CA 1
ATOM 4913 C C . ASP B 1 305 ? -14.359 -13.172 4.469 1 97.31 305 ASP B C 1
ATOM 4915 O O . ASP B 1 305 ? -13.984 -14.281 4.066 1 97.31 305 ASP B O 1
ATOM 4919 N N . PRO B 1 306 ? -14.195 -12.758 5.719 1 96.56 306 PRO B N 1
ATOM 4920 C CA . PRO B 1 306 ? -13.336 -13.555 6.598 1 96.56 306 PRO B CA 1
ATOM 4921 C C . PRO B 1 306 ? -13.891 -14.953 6.867 1 96.56 306 PRO B C 1
ATOM 4923 O O . PRO B 1 306 ? -13.125 -15.906 7.035 1 96.56 306 PRO B O 1
ATOM 4926 N N . ALA B 1 307 ? -15.156 -15.031 6.91 1 97.62 307 ALA B N 1
ATOM 4927 C CA . ALA B 1 307 ? -15.766 -16.328 7.16 1 97.62 307 ALA B CA 1
ATOM 4928 C C . ALA B 1 307 ? -15.461 -17.297 6.023 1 97.62 307 ALA B C 1
ATOM 4930 O O . ALA B 1 307 ? -15.188 -18.484 6.258 1 97.62 307 ALA B O 1
ATOM 4931 N N . LEU B 1 308 ? -15.484 -16.797 4.832 1 98.06 308 LEU B N 1
ATOM 4932 C CA . LEU B 1 308 ? -15.164 -17.625 3.678 1 98.06 308 LEU B CA 1
ATOM 4933 C C . LEU B 1 308 ? -13.688 -18.016 3.686 1 98.06 308 LEU B C 1
ATOM 4935 O O . LEU B 1 308 ? -13.344 -19.125 3.273 1 98.06 308 LEU B O 1
ATOM 4939 N N . GLY B 1 309 ? -12.844 -17.094 4.148 1 98.44 309 GLY B N 1
ATOM 4940 C CA . GLY B 1 309 ? -11.43 -17.422 4.281 1 98.44 309 GLY B CA 1
ATOM 4941 C C . GLY B 1 309 ? -11.164 -18.578 5.211 1 98.44 309 GLY B C 1
ATOM 4942 O O . GLY B 1 309 ? -10.398 -19.484 4.875 1 98.44 309 GLY B O 1
ATOM 4943 N N . VAL B 1 310 ? -11.812 -18.594 6.316 1 98.44 310 VAL B N 1
ATOM 4944 C CA . VAL B 1 310 ? -11.648 -19.656 7.305 1 98.44 310 VAL B CA 1
ATOM 4945 C C . VAL B 1 310 ? -12.148 -20.969 6.734 1 98.44 310 VAL B C 1
ATOM 4947 O O . VAL B 1 310 ? -11.453 -22 6.812 1 98.44 310 VAL B O 1
ATOM 4950 N N . LYS B 1 311 ? -13.32 -20.891 6.137 1 98.25 311 LYS B N 1
ATOM 4951 C CA . LYS B 1 311 ? -13.906 -22.109 5.57 1 98.25 311 LYS B CA 1
ATOM 4952 C C . LYS B 1 311 ? -13.023 -22.672 4.469 1 98.25 311 LYS B C 1
ATOM 4954 O O . LYS B 1 311 ? -12.789 -23.891 4.426 1 98.25 311 LYS B O 1
ATOM 4959 N N . GLU B 1 312 ? -12.57 -21.828 3.574 1 97.69 312 GLU B N 1
ATOM 4960 C CA . GLU B 1 312 ? -11.711 -22.281 2.48 1 97.69 312 GLU B CA 1
ATOM 4961 C C . GLU B 1 312 ? -10.445 -22.938 3.008 1 97.69 312 GLU B C 1
ATOM 4963 O O . GLU B 1 312 ? -10.031 -23.984 2.502 1 97.69 312 GLU B O 1
ATOM 4968 N N . TYR B 1 313 ? -9.859 -22.312 3.977 1 97.75 313 TYR B N 1
ATOM 4969 C CA . TYR B 1 313 ? -8.633 -22.844 4.559 1 97.75 313 TYR B CA 1
ATOM 4970 C C . TYR B 1 313 ? -8.859 -24.219 5.148 1 97.75 313 TYR B C 1
ATOM 4972 O O . TYR B 1 313 ? -8.078 -25.141 4.91 1 97.75 313 TYR B O 1
ATOM 4980 N N . GLU B 1 314 ? -9.922 -24.406 5.805 1 97.5 314 GLU B N 1
ATOM 4981 C CA . GLU B 1 314 ? -10.258 -25.688 6.43 1 97.5 314 GLU B CA 1
ATOM 4982 C C . GLU B 1 314 ? -10.547 -26.766 5.375 1 97.5 314 GLU B C 1
ATOM 4984 O O . GLU B 1 314 ? -10.148 -27.922 5.535 1 97.5 314 GLU B O 1
ATOM 4989 N N . VAL B 1 315 ? -11.227 -26.375 4.367 1 97.81 315 VAL B N 1
ATOM 4990 C CA . VAL B 1 315 ? -11.523 -27.297 3.283 1 97.81 315 VAL B CA 1
ATOM 4991 C C . VAL B 1 315 ? -10.219 -27.766 2.631 1 97.81 315 VAL B C 1
ATOM 4993 O O . VAL B 1 315 ? -10.047 -28.953 2.365 1 97.81 315 VAL B O 1
ATOM 4996 N N . CYS B 1 316 ? -9.312 -26.828 2.412 1 98.06 316 CYS B N 1
ATOM 4997 C CA . CYS B 1 316 ? -8.031 -27.172 1.802 1 98.06 316 CYS B CA 1
ATOM 4998 C C . CYS B 1 316 ? -7.223 -28.078 2.717 1 98.06 316 CYS B C 1
ATOM 5000 O O . CYS B 1 316 ? -6.59 -29.031 2.254 1 98.06 316 CYS B O 1
ATOM 5002 N N . GLU B 1 317 ? -7.273 -27.812 4.008 1 97.44 317 GLU B N 1
ATOM 5003 C CA . GLU B 1 317 ? -6.578 -28.656 4.969 1 97.44 317 GLU B CA 1
ATOM 5004 C C . GLU B 1 317 ? -7.125 -30.078 4.949 1 97.44 317 GLU B C 1
ATOM 5006 O O . GLU B 1 317 ? -6.359 -31.047 4.977 1 97.44 317 GLU B O 1
ATOM 5011 N N . ARG B 1 318 ? -8.414 -30.188 4.836 1 96.19 318 ARG B N 1
ATOM 5012 C CA . ARG B 1 318 ? -9.047 -31.5 4.801 1 96.19 318 ARG B CA 1
ATOM 5013 C C . ARG B 1 318 ? -8.695 -32.25 3.516 1 96.19 318 ARG B C 1
ATOM 5015 O O . ARG B 1 318 ? -8.398 -33.438 3.545 1 96.19 318 ARG B O 1
ATOM 5022 N N . LEU B 1 319 ? -8.695 -31.5 2.449 1 95.88 319 LEU B N 1
ATOM 5023 C CA . LEU B 1 319 ? -8.414 -32.094 1.145 1 95.88 319 LEU B CA 1
ATOM 5024 C C . LEU B 1 319 ? -6.977 -32.594 1.065 1 95.88 319 LEU B C 1
ATOM 5026 O O . LEU B 1 319 ? -6.68 -33.562 0.354 1 95.88 319 LEU B O 1
ATOM 5030 N N . THR B 1 320 ? -6.098 -31.906 1.816 1 96.75 320 THR B N 1
ATOM 5031 C CA . THR B 1 320 ? -4.68 -32.219 1.679 1 96.75 320 THR B CA 1
ATOM 5032 C C . THR B 1 320 ? -4.191 -33.062 2.861 1 96.75 320 THR B C 1
ATOM 5034 O O . THR B 1 320 ? -3.004 -33.375 2.963 1 96.75 320 THR B O 1
ATOM 5037 N N . ALA B 1 321 ? -5.105 -33.312 3.801 1 89.5 321 ALA B N 1
ATOM 5038 C CA . ALA B 1 321 ? -4.73 -34.125 4.965 1 89.5 321 ALA B CA 1
ATOM 5039 C C . ALA B 1 321 ? -4.34 -35.531 4.551 1 89.5 321 ALA B C 1
ATOM 5041 O O . ALA B 1 321 ? -4.887 -36.094 3.594 1 89.5 321 ALA B O 1
ATOM 5042 N N . LYS B 1 322 ? -3.07 -35.969 4.648 1 70.12 322 LYS B N 1
ATOM 5043 C CA . LYS B 1 322 ? -2.57 -37.281 4.344 1 70.12 322 LYS B CA 1
ATOM 5044 C C . LYS B 1 322 ? -3.492 -38.375 4.914 1 70.12 322 LYS B C 1
ATOM 5046 O O . LYS B 1 322 ? -3.881 -38.312 6.082 1 70.12 322 LYS B O 1
ATOM 5051 N N . LEU B 1 323 ? -4.371 -38.844 3.85 1 43.56 323 LEU B N 1
ATOM 5052 C CA . LEU B 1 323 ? -4.773 -40.188 4.258 1 4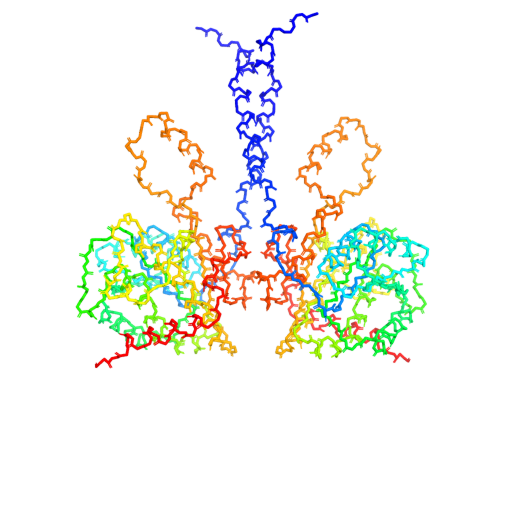3.56 323 LEU B CA 1
ATOM 5053 C C . LEU B 1 323 ? -3.551 -41.062 4.477 1 43.56 323 LEU B C 1
ATOM 5055 O O . LEU B 1 323 ? -2.512 -40.875 3.842 1 43.56 323 LEU B O 1
#

InterPro domains:
  IPR002347 Short-chain dehydrogenase/reductase SDR [PF00106] (45-247)
  IPR002347 Short-chain dehydrogenase/reductase SDR [PR00081] (46-63)
  IPR002347 Short-chain dehydrogenase/reductase SDR [PR00081] (122-133)
  IPR002347 Short-chain dehydrogenase/reductase SDR [PR00081] (167-183)
  IPR002347 Short-chain dehydrogenase/reductase SDR [PR00081] (227-244)
  IPR036291 NAD(P)-binding domain superfamily [SSF51735] (42-297)

pLDDT: mean 89.91, std 14.54, range [34.62, 99.0]

Sequence (646 aa):
MDWEWRDIYSHPLWMVSTLILLAIVRARRKPSWTPRSCAVGLKGKTAIVTGANTGIGKFIALDFARRGARVILACRSESRGSEALEEITEATGNQNVHLRLLDTSSLASVREFAARILEEEKGVHILVNNAGASGLPRKITDDGLEITFATNHIGPFLLTHLLLDLLKKSAPARIVNISSMNHWKGEVDFAHFRGENLNHLMDAAYNHTKLHNIIWTNELAQRLQGTGVTANSLHPGIVMTEVMRNYNFIIRFLFNLVGFFFFKTAEEGASIPIYCAISEEAEGISGKYFDSDCLLVLPAPPARDPALGVKEYEVCERLTAKLMDWEWRDIYSHPLWMVSTLILLAIVRARRKPSWTPRSCAVGLKGKTAIVTGANTGIG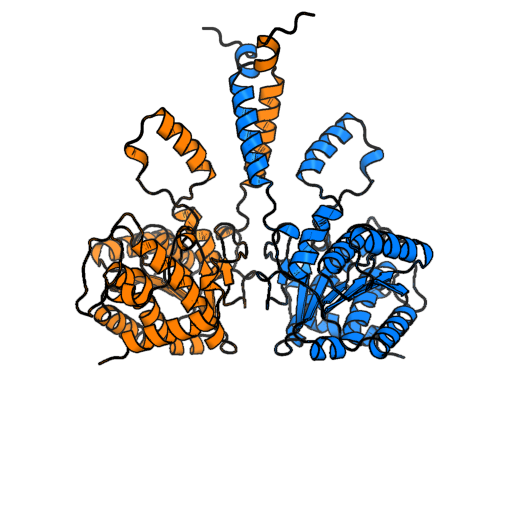KFIALDFARRGARVILACRSESRGSEALEEITEATGNQNVHLRLLDTSSLASVREFAARILEEEKGVHILVNNAGASGLPRKITDDGLEITFATNHIGPFLLTHLLLDLLKKSAPARIVNISSMNHWKGEVDFAHFRGENLNHLMDAAYNHTKLHNIIWTNELAQRLQGTGVTANSLHPGIVMTEVMRNYNFIIRFLFNLVGFFFFKTAEEGASIPIYCAISEEAEGISGKYFDSDCLLVLPAPPARDPALGVKEYEVCERLTAKL

Nearest PDB structures (foldseek):
  3lf2-assembly1_A  TM=7.892E-01  e=1.259E-14  Pseudomonas aeruginosa PAO1
  6jh7-assembly1_A-2  TM=7.490E-01  e=1.789E-14  Microcystis aeruginosa FACHB-905 = DIANCHI905
  6jh7-assembly1_B-2  TM=7.502E-01  e=3.831E-14  Microcystis aeruginosa FACHB-905 = DIANCHI905
  6jhb-assembly1_B-2  TM=7.661E-01  e=5.773E-14  Microcystis aeruginosa FACHB-905 = DIANCHI905
  7e28-assembly1_B  TM=8.219E-01  e=1.763E-10  Exiguobacterium acetylicum

Organism: NCBI:txid2873325

Secondary structure (DSSP, 8-state):
----HHHHHT-THHHHHHHHHHHHHHHHTS-S--GGG-----TT-EEEEETTTSHHHHHHHHHHHHTT-EEEEEES-HHHHHHHHHHHHHHH----EEEEE--TT-HHHHHHHHHHHHHH-S---EEEE----SSPPP-B-TTS-BHHHIIIIIHHHHHHHHHHHHHHHT-SEEEEEE--GGGGG----GGGGGTTT---STTHHHHHHHHHHHHHHHHHHHHTTTTTEEEEEE---EE--GGGGGS-HHHHHHHHHHHHHHEE-HHHHTHHHHHHHH-STTTT--S-EE-TTS-B----GGGG-HHHHHHHHHHHHHHHS--/----HHHHHT-THHHHHHHHHHHHHHHHTS-S--GGG-----TT-EEEEETTTSHHHHHHHHHHHHTT-EEEEEES-HHHHHHHHHHHHHHH----EEEEE--TT-HHHHHHHHHHHHHH-S---EEEE----SSPPP-B-TTS-BHHHIIIIIHHHHHHHHHHHHHHHT-SEEEEEE--GGGGG----GGGGGTTT---STTHHHHHHHHHHHHHHHHHHHHTTTTTEEEEEE---EE--GGGGGS-HHHHHHHHHHHHHHEE-HHHHTHHHHHHHH-STTTT--S-EE-TTS-B----GGGG-HHHHHHHHHHHHHHHS--

Radius of gyration: 27.66 Å; Cα contacts (8 Å, |Δi|>4): 1258; chains: 2; bounding box: 54×77×87 Å

Solvent-accessible surface area (backbone atoms only — not comparable to full-atom values): 32880 Å² total; per-residue (Å²): 131,84,80,48,71,63,59,63,44,26,33,48,63,24,39,55,44,25,51,51,31,45,49,47,40,53,62,66,59,53,69,79,66,52,68,86,79,52,85,71,68,28,64,91,34,28,34,38,30,29,37,22,48,47,61,36,27,26,43,40,50,38,53,44,29,60,33,44,17,37,32,36,35,26,20,66,48,68,68,52,29,50,50,33,50,51,53,40,28,67,76,48,69,37,80,49,59,42,78,44,66,35,38,40,53,35,68,68,38,31,51,52,39,47,52,49,44,66,70,72,44,96,46,37,29,31,40,36,44,53,42,64,68,69,82,68,71,93,43,70,36,100,86,57,25,14,39,58,36,21,29,42,31,52,24,50,50,50,43,51,61,71,41,42,66,47,26,42,74,29,44,68,18,27,36,34,40,63,37,41,77,51,20,67,74,31,64,92,54,79,52,39,45,57,52,40,95,59,64,83,60,80,61,42,61,41,15,21,27,27,30,49,44,40,20,41,30,36,37,46,21,63,74,29,65,92,45,53,36,32,19,31,26,30,20,44,58,51,50,73,61,86,70,63,74,78,49,56,66,65,57,35,47,51,43,45,56,50,34,60,75,61,38,28,52,41,66,63,25,19,34,34,61,46,39,70,55,61,36,77,58,51,59,90,57,50,44,45,37,29,38,54,67,59,31,65,44,80,71,47,69,74,51,70,36,67,68,53,14,54,51,51,45,51,51,51,49,60,74,65,47,80,125,131,85,80,48,72,62,59,62,46,27,32,48,63,24,39,55,44,26,50,51,32,46,48,47,41,55,62,65,60,53,69,79,66,52,69,84,78,51,85,73,70,28,66,91,33,26,34,38,30,27,37,22,47,46,60,37,27,26,44,39,50,38,53,43,29,58,32,44,19,36,32,36,35,26,21,68,46,68,68,54,29,50,50,32,50,50,53,40,28,66,74,48,68,35,81,48,58,43,76,43,64,34,38,41,53,35,68,66,39,34,50,51,38,49,52,51,45,66,70,72,43,94,46,37,30,33,41,35,45,53,42,65,67,68,82,69,74,94,43,68,35,99,84,58,25,15,39,57,36,22,29,44,30,52,22,51,49,50,43,49,60,71,43,41,65,48,25,41,73,28,44,66,18,27,35,36,40,64,37,41,77,51,20,67,75,32,64,93,54,80,52,39,45,56,53,40,95,58,65,82,61,79,63,41,61,40,15,22,27,27,30,49,44,40,19,41,30,35,38,47,19,63,74,29,64,92,46,54,35,31,18,30,26,30,19,44,58,52,51,73,63,87,69,63,75,81,50,54,67,66,57,35,47,51,43,44,54,51,33,59,75,61,37,27,50,41,65,62,24,20,34,35,60,47,40,69,56,62,37,75,60,51,60,90,58,49,42,44,38,30,38,54,68,59,32,66,44,79,69,49,71,73,51,71,35,68,69,53,14,53,52,51,44,50,52,51,48,61,73,64,48,81,124

Foldseek 3Di:
DPPDPCCVVPPCVVVVVVVVVVVVLVVVLPFLDFLVVFLDAAAPAEAEFEPCLDFLNVLLQLSNQLSHHLYEYEEADPVSQVVSQVVSCVVRVHPSYYYDYAQQLDLVRLVVRLVVCVVPPQAHAEYEHDFADFDDDFDQDPLLFTRRLSGQALSVLSNCVSCVVRNLVRALHEYEREAAPLLQVEDDDLVVGNPPPDDPPDRHSNSNRSVNSLLQQLVVQVVCPPSRYAGEYEYLFAADDPPCVPDDPVVVVVCCVVCVSRHDGSNLSSGQSSCRGTHPVCRPPHSFYAYNSRDTDDDHPCSVDNVSSVVSSVSSCVSSPDD/DPPPPCCVVPPCVVVVVVVVVVVVLVVVLPFLDFLVVFLDAAAPAEAEFEPCLDFLNVLLQLSNVLRHHLYEYEEADPVSQVVSQVVSCVVRVRPSYYYDYAQQLDLVRLVVRLVVCVVPPQAHAEYEHDFADFDDDFDQDPLQFTRRLSGQALSVLSNCVSCVVRNLVRALHEYEREAAPLLQVEDDDLVVGNPPPDDPPDRHSNSNRSVNSLLLQLVVQVVCPPSRYAGEYEYLFAADDPPCVPDDPVVVVVCCVVCVSGHDHSNLSSGQSSCRGTHPVCRPPHSFYAYNSRDTDDDHPCSVDNVSSVVSSVSSCVSSPDD